Protein 8ZLF (pdb70)

Foldseek 3Di:
DLVVLVVLLVVLLVVLVVLLVLLVLCCVLPLVCLCVVCDPLRHPVLSCLLCPLSVVVSVLSVQLNVVLVVCVVVVHCSQCVLVSLVSRLVSCVSLVVLLVSNVVNVVSVVVSVVDPVSVVVQVVSLVVRDDPCSDGNVVSSCSSLVSLVVLLVSLVVNLVVDDPVRPCNVSSVVNNVRSVVSNVSRDDDDPDD/DLVVLVVLLVVLLVVLCVLLVLLVLCCVLPLVDLCVDPPPLRPNVLSCLLCPLSVVVSVLSVQLSVVLVVCVVVVRCSQCSLVSLVSRLVSCVSLVVLLVSLLVNLVSVVVSVVDPSSVVVQVVSLVPGDDPPSDGNVVSSCSSLVVLVVLLVSLVVNLVVDDPVRPSNVSSVVNNVRSVVVVCSVVSVVSSVCVVCVPPPHD

Secondary structure (DSSP, 8-state):
-HHHHHHHHHHHHHHHHHHHHHHHHHIIIIIHHHHHH--TTS-HHHHHHHHTTHHHHHHHHHHHHHHHHHHHHTT-HHHHHHHHHHHHGGGTHHHHHHHHTHHHHHHHHHHHTT-HHHHHHHHHHHHTS-SS----HHHHHTHHHHHHHHHHHHHHHHHHT--TT-TTHHHHHHHHHHHHHHHTT--------/-HHHHHHHHHHHHHHHHHHHHHHHHHIIIIIHHHHHS-GGGS-HHHHHHHHTTHHHHHHHHHHHHHHHHHHHHTT-HHHHHHHHHHHHGGGTHHHHHHHHHHHHHHHHHHHHTT-HHHHHHHHHHHHTSSSS----HHHHHTHHHHHHHHHHHHHHHHHHT--TT-TTHHHHHHHHHHHHTTTTHHHHHHHHHHHHHTTTT--

Radius of gyration: 22.78 Å; Cα contacts (8 Å, |Δi|>4): 356; chains: 2; bounding box: 59×32×50 Å

InterPro domains:
  IPR000219 Dbl homology domain [PF00621] (128-307)
  IPR000219 Dbl homology domain [PS50010] (124-309)
  IPR000219 Dbl homology domain [SM00325] (128-308)
  IPR000219 Dbl homology domain [cd00160] (125-307)
  IPR000306 FYVE zinc finger [PF01363] (453-508)
  IPR000306 FYVE zinc finger [SM00064] (448-511)
  IPR001331 Guanine-nucleotide dissociation stimulator, CDC24, conserved site [PS00741] (257-282)
  IPR001849 Pleckstrin homology domain [PF00169] (341-428)
  IPR001849 Pleckstrin homology domain [PS50003] (339-429)
  IPR001849 Pleckstrin homology domain [SM00233] (340-431)
  IPR011011 Zinc finger, FYVE/PHD-type [SSF57903] (416-506)
  IPR011993 PH-like domain superfamily [G3DSA:2.30.29.30] (331-427)
  IPR013083 Zinc finger, RING/FYVE/PHD-type [G3DSA:3.30.40.10] (443-523)
  IPR017455 Zinc finger, FYVE-related [PS50178] (454-510)
  IPR035899 Dbl homology (DH) domain superfamily [G3DSA:1.20.900.10] (98-330)
  IPR035899 Dbl homology (DH) domain superfamily [SSF48065] (113-329)
  IPR051092 FYVE, RhoGEF and PH domain-containing [PTHR12673] (23-565)

Nearest PDB structures (foldseek):
  1ki1-assembly2_D  TM=8.931E-01  e=6.887E-08  Homo sapiens
  3qbv-assembly2_D  TM=8.956E-01  e=1.509E-07  Homo sapiens
  3qbv-assembly1_B  TM=8.956E-01  e=1.655E-07  Homo sapiens
  3jv3-assembly2_B  TM=9.156E-01  e=3.157E-07  Mus musculus
  4mt6-assembly1_A  TM=9.012E-01  e=2.183E-07  Rattus norvegicus

Sequence (396 aa):
KEDYRERIVNEMFDTEKSYVNSMEICIKGYYEPLIQSGHSVAPADKVNAVFLHFQSVLSINKELLKNMTELKEKGELSTRLGEAFSQFIPMMNVYKLFLGNSDTSLQFLVELEKSSKFNDILDLLRSHLPGDNQLDLRSYLIMPVQRLPRYKLLLTDLIKHTDDDFVDKPKLIDALDKISKLATLVNEVIKERKEDYRERIVNEMFDTEKSYVNSMEICIKGYYEPLIQSGHSVAPADKVNAVFLHFQSVLSINKELLKNMTELKEKGELSTRLGEAFSQFIPMMNVYKLFLGNSDTSLQFLVELEKSSKFNDILDLLRSHLPGDNQLDLRSYLIMPVQRLPRYKLLLTDLIKHTDDDFVDKPKLIDALDKISKLATLVNEVIKERSRNQKLLELV

B-factor: mean 44.46, std 14.39, range [16.58, 115.91]

Organism: NCBI:txid885318

Solvent-accessible surface area: 20204 Å² total; per-residue (Å²): 87,74,114,49,7,76,89,11,2,43,68,0,20,50,33,0,35,63,8,4,85,16,0,70,38,0,15,62,16,1,30,91,36,5,68,91,56,55,63,117,37,1,58,55,113,58,1,54,21,3,6,86,49,1,91,44,0,17,64,20,0,103,53,3,32,130,44,0,65,109,19,94,99,80,72,28,8,24,72,104,1,0,54,1,0,59,96,3,8,87,106,20,98,30,0,54,84,12,22,64,20,48,104,57,14,39,102,51,7,66,96,16,36,162,30,86,137,1,60,92,24,19,62,50,26,60,68,145,4,82,53,111,66,54,46,28,4,82,18,6,19,72,42,0,20,104,12,1,50,82,1,52,118,14,0,69,45,0,30,73,40,5,92,118,140,57,91,4,38,83,81,0,84,61,0,32,84,90,0,40,84,12,21,110,82,49,133,95,112,141,120,127,250,176,83,68,61,9,77,92,16,1,32,39,8,20,53,34,1,36,63,4,4,87,19,0,64,34,0,16,62,13,2,51,92,32,8,71,88,62,33,74,85,39,2,64,54,121,30,4,52,23,3,10,84,52,1,97,45,0,5,59,19,0,91,45,3,32,132,34,1,65,114,21,96,99,61,69,72,10,22,75,93,2,0,52,3,3,55,115,4,4,88,109,12,92,26,0,83,86,12,14,64,18,26,93,54,12,19,86,63,5,38,89,19,40,157,32,76,128,2,57,93,36,18,64,116,28,64,67,134,7,81,66,105,74,50,60,27,4,43,18,5,19,54,38,0,4,109,13,4,64,98,3,74,106,23,5,61,48,3,30,79,24,6,59,117,143,64,91,3,37,83,76,0,83,59,0,35,92,83,4,47,85,18,73,74,7,111,64,20,84,58,41,24,62,68,34,59,77,136,51,124,94,163,91

Structure (mmCIF, N/CA/C/O backbone):
data_8ZLF
#
_entry.id   8ZLF
#
_cell.length_a   56.590
_cell.length_b   69.337
_cell.length_c   57.615
_cell.angle_alpha   90.000
_cell.angle_beta   118.275
_cell.angle_gamma   90.000
#
_symmetry.space_group_name_H-M   'P 1 21 1'
#
loop_
_entity.id
_entity.type
_entity.pdbx_description
1 polymer 'Rho/RAC guanine nucleotide exchange factor, putative'
2 non-polymer 'CITRIC ACID'
3 water water
#
loop_
_atom_site.group_PDB
_atom_site.id
_atom_site.type_symbol
_atom_site.label_atom_id
_atom_site.label_alt_id
_atom_site.label_comp_id
_atom_site.label_asym_id
_atom_site.label_entity_id
_atom_site.label_seq_id
_atom_site.pdbx_PDB_ins_code
_atom_site.Cartn_x
_atom_site.Cartn_y
_atom_site.Cartn_z
_atom_site.occupancy
_atom_site.B_iso_or_equiv
_atom_site.auth_seq_id
_atom_site.auth_comp_id
_atom_site.auth_asym_id
_atom_site.auth_atom_id
_atom_site.pdbx_PDB_model_num
ATOM 1 N N . LYS A 1 1 ? 33.229 6.889 25.776 1.000 41.897 1 LYS A N 1
ATOM 2 C CA . LYS A 1 1 ? 32.583 7.551 24.603 1.000 41.121 1 LYS A CA 1
ATOM 3 C C . LYS A 1 1 ? 32.362 6.539 23.475 1.000 40.565 1 LYS A C 1
ATOM 4 O O . LYS A 1 1 ? 31.323 6.558 22.827 1.000 35.309 1 LYS A O 1
ATOM 7 N N . GLU A 1 2 ? 33.316 5.628 23.251 1.000 38.596 2 GLU A N 1
ATOM 8 C CA . GLU A 1 2 ? 33.131 4.558 22.279 1.000 40.339 2 GLU A CA 1
ATOM 9 C C . GLU A 1 2 ? 32.007 3.640 22.730 1.000 40.976 2 GLU A C 1
ATOM 10 O O . GLU A 1 2 ? 31.260 3.115 21.904 1.000 48.508 2 GLU A O 1
ATOM 12 N N . ASP A 1 3 ? 31.895 3.446 24.049 1.000 41.993 3 ASP A N 1
ATOM 13 C CA . ASP A 1 3 ? 30.960 2.476 24.593 1.000 41.230 3 ASP A CA 1
ATOM 14 C C . ASP A 1 3 ? 29.575 3.109 24.701 1.000 35.933 3 ASP A C 1
ATOM 15 O O . ASP A 1 3 ? 28.580 2.411 24.654 1.000 37.180 3 ASP A O 1
ATOM 20 N N . TYR A 1 4 ? 29.498 4.433 24.806 1.000 34.324 4 TYR A N 1
ATOM 21 C CA . TYR A 1 4 ? 28.228 5.122 24.684 1.000 29.882 4 TYR A CA 1
ATOM 22 C C . TYR A 1 4 ? 27.668 4.911 23.287 1.000 33.165 4 TYR A C 1
ATOM 23 O O . TYR A 1 4 ? 26.472 4.667 23.103 1.000 41.500 4 TYR A O 1
ATOM 32 N N . ARG A 1 5 ? 28.556 5.057 22.302 1.000 35.988 5 ARG A N 1
ATOM 33 C CA . ARG A 1 5 ? 28.223 4.914 20.892 1.000 37.434 5 ARG A CA 1
ATOM 34 C C . ARG A 1 5 ? 27.667 3.510 20.655 1.000 37.285 5 ARG A C 1
ATOM 35 O O . ARG A 1 5 ? 26.596 3.347 20.065 1.000 36.013 5 ARG A O 1
ATOM 43 N N . GLU A 1 6 ? 28.397 2.509 21.149 1.000 37.197 6 GLU A N 1
ATOM 44 C CA . GLU A 1 6 ? 27.995 1.127 20.986 1.000 43.009 6 GLU A CA 1
ATOM 45 C C . GLU A 1 6 ? 26.532 0.952 21.402 1.000 41.800 6 GLU A C 1
ATOM 46 O O . GLU A 1 6 ? 25.757 0.310 20.689 1.000 47.134 6 GLU A O 1
ATOM 52 N N . ARG A 1 7 ? 26.143 1.556 22.532 1.000 38.915 7 ARG A N 1
ATOM 53 C CA . ARG A 1 7 ? 24.782 1.452 23.041 1.000 39.539 7 ARG A CA 1
ATOM 54 C C . ARG A 1 7 ? 23.758 1.874 21.983 1.000 38.320 7 ARG A C 1
ATOM 55 O O . ARG A 1 7 ? 22.838 1.135 21.655 1.000 32.832 7 ARG A O 1
ATOM 63 N N . ILE A 1 8 ? 23.919 3.089 21.456 1.000 39.176 8 ILE A N 1
ATOM 64 C CA . ILE A 1 8 ? 23.019 3.626 20.449 1.000 36.607 8 ILE A CA 1
ATOM 65 C C . ILE A 1 8 ? 22.922 2.679 19.266 1.000 32.884 8 ILE A C 1
ATOM 66 O O . ILE A 1 8 ? 21.834 2.360 18.833 1.000 38.407 8 ILE A O 1
ATOM 71 N N . VAL A 1 9 ? 24.063 2.256 18.729 1.000 39.600 9 VAL A N 1
ATOM 72 C CA . VAL A 1 9 ? 24.076 1.284 17.644 1.000 37.541 9 VAL A CA 1
ATOM 73 C C . VAL A 1 9 ? 23.177 0.113 18.039 1.000 37.094 9 VAL A C 1
ATOM 74 O O . VAL A 1 9 ? 22.260 -0.219 17.314 1.000 42.566 9 VAL A O 1
ATOM 78 N N . ASN A 1 10 ? 23.364 -0.437 19.236 1.000 39.375 10 ASN A N 1
ATOM 79 C CA . ASN A 1 10 ? 22.634 -1.615 19.668 1.000 42.061 10 ASN A CA 1
ATOM 80 C C . ASN A 1 10 ? 21.149 -1.330 19.860 1.000 39.809 10 ASN A C 1
ATOM 81 O O . ASN A 1 10 ? 20.321 -2.199 19.595 1.000 32.000 10 ASN A O 1
ATOM 86 N N . GLU A 1 11 ? 20.812 -0.113 20.293 1.000 41.312 11 GLU A N 1
ATOM 87 C CA . GLU A 1 11 ? 19.423 0.262 20.490 1.000 43.709 11 GLU A CA 1
ATOM 88 C C . GLU A 1 11 ? 18.732 0.280 19.136 1.000 45.616 11 GLU A C 1
ATOM 89 O O . GLU A 1 11 ? 17.608 -0.219 19.004 1.000 41.150 11 GLU A O 1
ATOM 95 N N . MET A 1 12 ? 19.408 0.859 18.135 1.000 48.990 12 MET A N 1
ATOM 96 C CA . MET A 1 12 ? 18.813 0.970 16.812 1.000 54.642 12 MET A CA 1
ATOM 97 C C . MET A 1 12 ? 18.526 -0.431 16.290 1.000 45.923 12 MET A C 1
ATOM 98 O O . MET A 1 12 ? 17.412 -0.716 15.849 1.000 40.817 12 MET A O 1
ATOM 103 N N . PHE A 1 13 ? 19.533 -1.304 16.402 1.000 42.395 13 PHE A N 1
ATOM 104 C CA . PHE A 1 13 ? 19.402 -2.675 15.953 1.000 39.404 13 PHE A CA 1
ATOM 105 C C . PHE A 1 13 ? 18.251 -3.372 16.682 1.000 37.316 13 PHE A C 1
ATOM 106 O O . PHE A 1 13 ? 17.439 -4.032 16.042 1.000 34.123 13 PHE A O 1
ATOM 114 N N . ASP A 1 14 ? 18.187 -3.210 18.010 1.000 36.623 14 ASP A N 1
ATOM 115 C CA . ASP A 1 14 ? 17.238 -3.947 18.831 1.000 42.422 14 ASP A CA 1
ATOM 116 C C . ASP A 1 14 ? 15.821 -3.410 18.619 1.000 41.797 14 ASP A C 1
ATOM 117 O O . ASP A 1 14 ? 14.860 -4.179 18.620 1.000 35.701 14 ASP A O 1
ATOM 122 N N . THR A 1 15 ? 15.686 -2.092 18.414 1.000 41.480 15 THR A N 1
ATOM 123 C CA . THR A 1 15 ? 14.382 -1.515 18.138 1.000 37.298 15 THR A CA 1
ATOM 124 C C . THR A 1 15 ? 13.953 -1.771 16.697 1.000 36.997 15 THR A C 1
ATOM 125 O O . THR A 1 15 ? 12.759 -1.709 16.422 1.000 40.340 15 THR A O 1
ATOM 129 N N . GLU A 1 16 ? 14.894 -2.045 15.781 1.000 35.860 16 GLU A N 1
ATOM 130 C CA . GLU A 1 16 ? 14.530 -2.376 14.408 1.000 38.038 16 GLU A CA 1
ATOM 131 C C . GLU A 1 16 ? 13.949 -3.789 14.336 1.000 37.048 16 GLU A C 1
ATOM 132 O O . GLU A 1 16 ? 12.865 -3.983 13.783 1.000 37.969 16 GLU A O 1
ATOM 138 N N . LYS A 1 17 ? 14.691 -4.762 14.888 1.000 32.571 17 LYS A N 1
ATOM 139 C CA . LYS A 1 17 ? 14.228 -6.133 14.976 1.000 32.938 17 LYS A CA 1
ATOM 140 C C . LYS A 1 17 ? 12.852 -6.146 15.621 1.000 28.359 17 LYS A C 1
ATOM 141 O O . LYS A 1 17 ? 11.965 -6.834 15.164 1.000 35.560 17 LYS A O 1
ATOM 143 N N . SER A 1 18 ? 12.683 -5.399 16.694 1.000 28.368 18 SER A N 1
ATOM 144 C CA . SER A 1 18 ? 11.424 -5.354 17.404 1.000 31.141 18 SER A CA 1
ATOM 145 C C . SER A 1 18 ? 10.342 -4.854 16.449 1.000 35.844 18 SER A C 1
ATOM 146 O O . SER A 1 18 ? 9.267 -5.430 16.341 1.000 39.039 18 SER A O 1
ATOM 149 N N . TYR A 1 19 ? 10.690 -3.794 15.707 1.000 34.946 19 TYR A N 1
ATOM 150 C CA . TYR A 1 19 ? 9.776 -3.083 14.837 1.000 31.188 19 TYR A CA 1
ATOM 151 C C . TYR A 1 19 ? 9.339 -3.975 13.686 1.000 31.853 19 TYR A C 1
ATOM 152 O O . TYR A 1 19 ? 8.145 -4.135 13.451 1.000 30.459 19 TYR A O 1
ATOM 161 N N . VAL A 1 20 ? 10.301 -4.543 12.967 1.000 30.186 20 VAL A N 1
ATOM 162 C CA . VAL A 1 20 ? 9.950 -5.425 11.867 1.000 33.321 20 VAL A CA 1
ATOM 163 C C . VAL A 1 20 ? 9.156 -6.620 12.397 1.000 32.013 20 VAL A C 1
ATOM 164 O O . VAL A 1 20 ? 8.179 -7.008 11.772 1.000 33.646 20 VAL A O 1
ATOM 168 N N . ASN A 1 21 ? 9.556 -7.190 13.538 1.000 28.804 21 ASN A N 1
ATOM 169 C CA . ASN A 1 21 ? 8.856 -8.346 14.085 1.000 32.632 21 ASN A CA 1
ATOM 170 C C . ASN A 1 21 ? 7.396 -7.986 14.380 1.000 32.602 21 ASN A C 1
ATOM 171 O O . ASN A 1 21 ? 6.500 -8.753 14.023 1.000 29.025 21 ASN A O 1
ATOM 176 N N . SER A 1 22 ? 7.148 -6.814 15.004 1.000 32.359 22 SER A N 1
ATOM 177 C CA . SER A 1 22 ? 5.790 -6.403 15.322 1.000 27.656 22 SER A CA 1
ATOM 178 C C . SER A 1 22 ? 4.996 -6.295 14.037 1.000 29.147 22 SER A C 1
ATOM 179 O O . SER A 1 22 ? 3.838 -6.697 14.003 1.000 35.291 22 SER A O 1
ATOM 182 N N . MET A 1 23 ? 5.639 -5.761 12.993 1.000 27.059 23 MET A N 1
ATOM 183 C CA . MET A 1 23 ? 4.955 -5.481 11.745 1.000 27.922 23 MET A CA 1
ATOM 184 C C . MET A 1 23 ? 4.495 -6.780 11.090 1.000 31.067 23 MET A C 1
ATOM 185 O O . MET A 1 23 ? 3.376 -6.847 10.544 1.000 30.394 23 MET A O 1
ATOM 190 N N . GLU A 1 24 ? 5.335 -7.814 11.171 1.000 28.640 24 GLU A N 1
ATOM 191 C CA . GLU A 1 24 ? 4.969 -9.078 10.563 1.000 32.796 24 GLU A CA 1
ATOM 192 C C . GLU A 1 24 ? 3.778 -9.665 11.314 1.000 32.137 24 GLU A C 1
ATOM 193 O O . GLU A 1 24 ? 2.980 -10.369 10.702 1.000 31.390 24 GLU A O 1
ATOM 199 N N . ILE A 1 25 ? 3.657 -9.345 12.611 1.000 28.551 25 ILE A N 1
ATOM 200 C CA . ILE A 1 25 ? 2.641 -9.939 13.459 1.000 31.801 25 ILE A CA 1
ATOM 201 C C . ILE A 1 25 ? 1.296 -9.248 13.220 1.000 33.260 25 ILE A C 1
ATOM 202 O O . ILE A 1 25 ? 0.243 -9.820 13.443 1.000 40.110 25 ILE A O 1
ATOM 207 N N . CYS A 1 26 ? 1.328 -8.010 12.756 1.000 32.777 26 CYS A N 1
ATOM 208 C CA . CYS A 1 26 ? 0.125 -7.287 12.399 1.000 30.144 26 CYS A CA 1
ATOM 209 C C . CYS A 1 26 ? -0.394 -7.765 11.044 1.000 28.301 26 CYS A C 1
ATOM 210 O O . CYS A 1 26 ? -1.600 -7.786 10.787 1.000 29.900 26 CYS A O 1
ATOM 213 N N . ILE A 1 27 ? 0.517 -8.085 10.129 1.000 28.116 27 ILE A N 1
ATOM 214 C CA . ILE A 1 27 ? 0.087 -8.565 8.822 1.000 31.782 27 ILE A CA 1
ATOM 215 C C . ILE A 1 27 ? -0.462 -9.980 8.969 1.000 31.744 27 ILE A C 1
ATOM 216 O O . ILE A 1 27 ? -1.570 -10.271 8.518 1.000 33.116 27 ILE A O 1
ATOM 221 N N . LYS A 1 28 ? 0.333 -10.841 9.611 1.000 32.526 28 LYS A N 1
ATOM 222 C CA . LYS A 1 28 ? -0.014 -12.246 9.763 1.000 35.888 28 LYS A CA 1
ATOM 223 C C . LYS A 1 28 ? -1.278 -12.362 10.616 1.000 33.014 28 LYS A C 1
ATOM 224 O O . LYS A 1 28 ? -2.149 -13.151 10.300 1.000 32.577 28 LYS A O 1
ATOM 226 N N . GLY A 1 29 ? -1.393 -11.528 11.653 1.000 33.896 29 GLY A N 1
ATOM 227 C CA . GLY A 1 29 ? -2.389 -11.719 12.695 1.000 34.249 29 GLY A CA 1
ATOM 228 C C . GLY A 1 29 ? -3.677 -10.912 12.494 1.000 34.955 29 GLY A C 1
ATOM 229 O O . GLY A 1 29 ? -4.727 -11.349 12.964 1.000 39.182 29 GLY A O 1
ATOM 230 N N . TYR A 1 30 ? -3.620 -9.756 11.816 1.000 33.721 30 TYR A N 1
ATOM 231 C CA . TYR A 1 30 ? -4.801 -8.930 11.597 1.000 31.820 30 TYR A CA 1
ATOM 232 C C . TYR A 1 30 ? -5.202 -8.877 10.129 1.000 34.389 30 TYR A C 1
ATOM 233 O O . TYR A 1 30 ? -6.299 -9.270 9.744 1.000 41.055 30 TYR A O 1
ATOM 242 N N . TYR A 1 31 ? -4.303 -8.339 9.317 1.000 35.547 31 TYR A N 1
ATOM 243 C CA . TYR A 1 31 ? -4.595 -8.090 7.923 1.000 33.498 31 TYR A CA 1
ATOM 244 C C . TYR A 1 31 ? -4.976 -9.373 7.188 1.000 33.086 31 TYR A C 1
ATOM 245 O O . TYR A 1 31 ? -5.996 -9.414 6.522 1.000 38.873 31 TYR A O 1
ATOM 254 N N . GLU A 1 32 ? -4.141 -10.406 7.261 1.000 31.677 32 GLU A N 1
ATOM 255 C CA . GLU A 1 32 ? -4.419 -11.621 6.518 1.000 34.264 32 GLU A CA 1
ATOM 256 C C . GLU A 1 32 ? -5.739 -12.273 6.934 1.000 33.867 32 GLU A C 1
ATOM 257 O O . GLU A 1 32 ? -6.543 -12.638 6.083 1.000 33.796 32 GLU A O 1
ATOM 263 N N . PRO A 1 33 ? -6.064 -12.428 8.226 1.000 33.467 33 PRO A N 1
ATOM 264 C CA . PRO A 1 33 ? -7.378 -12.954 8.617 1.000 34.705 33 PRO A CA 1
ATOM 265 C C . PRO A 1 33 ? -8.579 -12.164 8.098 1.000 38.629 33 PRO A C 1
ATOM 266 O O . PRO A 1 33 ? -9.565 -12.728 7.623 1.000 37.006 33 PRO A O 1
ATOM 270 N N . LEU A 1 34 ? -8.478 -10.841 8.169 1.000 39.159 34 LEU A N 1
ATOM 271 C CA . LEU A 1 34 ? -9.528 -10.000 7.641 1.000 39.713 34 LEU A CA 1
ATOM 272 C C . LEU A 1 34 ? -9.729 -10.252 6.142 1.000 42.870 34 LEU A C 1
ATOM 273 O O . LEU A 1 34 ? -10.857 -10.371 5.685 1.000 42.301 34 LEU A O 1
ATOM 278 N N . ILE A 1 35 ? -8.643 -10.348 5.368 1.000 51.209 35 ILE A N 1
ATOM 279 C CA . ILE A 1 35 ? -8.760 -10.492 3.918 1.000 53.274 35 ILE A CA 1
ATOM 280 C C . ILE A 1 35 ? -9.248 -11.887 3.527 1.000 49.947 35 ILE A C 1
ATOM 281 O O . ILE A 1 35 ? -9.909 -12.018 2.507 1.000 47.067 35 ILE A O 1
ATOM 286 N N . GLN A 1 36 ? -8.916 -12.917 4.320 1.000 58.068 36 GLN A N 1
ATOM 287 C CA . GLN A 1 36 ? -9.327 -14.280 4.018 1.000 51.589 36 GLN A CA 1
ATOM 288 C C . GLN A 1 36 ? -10.763 -14.489 4.487 1.000 53.969 36 GLN A C 1
ATOM 289 O O . GLN A 1 36 ? -11.546 -15.088 3.753 1.000 53.418 36 GLN A O 1
ATOM 291 N N . SER A 1 37 ? -11.115 -13.986 5.689 1.000 56.404 37 SER A N 1
ATOM 292 C CA . SER A 1 37 ? -12.391 -14.319 6.317 1.000 53.173 37 SER A CA 1
ATOM 293 C C . SER A 1 37 ? -13.529 -13.691 5.518 1.000 62.305 37 SER A C 1
ATOM 294 O O . SER A 1 37 ? -14.626 -14.252 5.424 1.000 60.014 37 SER A O 1
ATOM 296 N N . GLY A 1 38 ? -13.243 -12.514 4.940 1.000 64.835 38 GLY A N 1
ATOM 297 C CA . GLY A 1 38 ? -14.213 -11.791 4.132 1.000 62.983 38 GLY A CA 1
ATOM 298 C C . GLY A 1 38 ? -15.539 -11.555 4.857 1.000 56.745 38 GLY A C 1
ATOM 299 O O . GLY A 1 38 ? -16.593 -11.866 4.308 1.000 49.563 38 GLY A O 1
ATOM 300 N N . HIS A 1 39 ? -15.457 -11.010 6.080 1.000 53.888 39 HIS A N 1
ATOM 301 C CA . HIS A 1 39 ? -16.631 -10.642 6.855 1.000 50.840 39 HIS A CA 1
ATOM 302 C C . HIS A 1 39 ? -17.371 -9.498 6.165 1.000 47.506 39 HIS A C 1
ATOM 303 O O . HIS A 1 39 ? -16.751 -8.593 5.602 1.000 46.806 39 HIS A O 1
ATOM 310 N N . SER A 1 40 ? -18.706 -9.563 6.259 1.000 41.407 40 SER A N 1
ATOM 311 C CA . SER A 1 40 ? -19.632 -8.543 5.802 1.000 42.600 40 SER A CA 1
ATOM 312 C C . SER A 1 40 ? -19.335 -7.194 6.463 1.000 44.709 40 SER A C 1
ATOM 313 O O . SER A 1 40 ? -19.490 -6.139 5.852 1.000 41.099 40 SER A O 1
ATOM 316 N N . VAL A 1 41 ? -18.926 -7.232 7.731 1.000 46.150 41 VAL A N 1
ATOM 317 C CA . VAL A 1 41 ? -18.702 -6.016 8.499 1.000 48.108 41 VAL A CA 1
ATOM 318 C C . VAL A 1 41 ? -17.253 -5.525 8.363 1.000 47.253 41 VAL A C 1
ATOM 319 O O . VAL A 1 41 ? -16.964 -4.419 8.813 1.000 47.189 41 VAL A O 1
ATOM 323 N N . ALA A 1 42 ? -16.389 -6.301 7.678 1.000 45.878 42 ALA A N 1
ATOM 324 C CA . ALA A 1 42 ? -15.030 -5.901 7.339 1.000 43.294 42 ALA A CA 1
ATOM 325 C C . ALA A 1 42 ? -14.732 -6.166 5.856 1.000 46.673 42 ALA A C 1
ATOM 326 O O . ALA A 1 42 ? -13.913 -7.027 5.496 1.000 40.270 42 ALA A O 1
ATOM 328 N N . PRO A 1 43 ? -15.361 -5.415 4.923 1.000 44.367 43 PRO A N 1
ATOM 329 C CA . PRO A 1 43 ? -15.106 -5.621 3.502 1.000 40.625 43 PRO A CA 1
ATOM 330 C C . PRO A 1 43 ? -13.677 -5.220 3.128 1.000 40.529 43 PRO A C 1
ATOM 331 O O . PRO A 1 43 ? -13.103 -4.289 3.705 1.000 35.881 43 PRO A O 1
ATOM 335 N N . ALA A 1 44 ? -13.162 -5.962 2.135 1.000 37.665 44 ALA A N 1
ATOM 336 C CA . ALA A 1 44 ? -11.814 -5.874 1.607 1.000 33.606 44 ALA A CA 1
ATOM 337 C C . ALA A 1 44 ? -11.412 -4.440 1.338 1.000 31.562 44 ALA A C 1
ATOM 338 O O . ALA A 1 44 ? -10.286 -4.070 1.606 1.000 31.294 44 ALA A O 1
ATOM 340 N N . ASP A 1 45 ? -12.313 -3.651 0.777 1.000 35.868 45 ASP A N 1
ATOM 341 C CA . ASP A 1 45 ? -11.942 -2.303 0.376 1.000 43.572 45 ASP A CA 1
ATOM 342 C C . ASP A 1 45 ? -11.646 -1.480 1.620 1.000 40.790 45 ASP A C 1
ATOM 343 O O . ASP A 1 45 ? -10.628 -0.783 1.670 1.000 38.549 45 ASP A O 1
ATOM 348 N N . LYS A 1 46 ? -12.531 -1.612 2.619 1.000 40.438 46 LYS A N 1
ATOM 349 C CA . LYS A 1 46 ? -12.326 -0.980 3.902 1.000 43.132 46 LYS A CA 1
ATOM 350 C C . LYS A 1 46 ? -11.007 -1.463 4.507 1.000 35.331 46 LYS A C 1
ATOM 351 O O . LYS A 1 46 ? -10.149 -0.651 4.825 1.000 36.821 46 LYS A O 1
ATOM 357 N N . VAL A 1 47 ? -10.827 -2.774 4.637 1.000 31.352 47 VAL A N 1
ATOM 358 C CA . VAL A 1 47 ? -9.591 -3.306 5.189 1.000 28.935 47 VAL A CA 1
ATOM 359 C C . VAL A 1 47 ? -8.379 -2.787 4.418 1.000 28.598 47 VAL A C 1
ATOM 360 O O . VAL A 1 47 ? -7.381 -2.407 5.009 1.000 25.710 47 VAL A O 1
ATOM 364 N N . ASN A 1 48 ? -8.432 -2.819 3.088 1.000 30.373 48 ASN A N 1
ATOM 365 C CA . ASN A 1 48 ? -7.252 -2.494 2.323 1.000 30.051 48 ASN A CA 1
ATOM 366 C C . ASN A 1 48 ? -6.949 -1.016 2.454 1.000 29.009 48 ASN A C 1
ATOM 367 O O . ASN A 1 48 ? -5.777 -0.666 2.460 1.000 31.424 48 ASN A O 1
ATOM 372 N N . ALA A 1 49 ? -7.974 -0.160 2.536 1.000 25.937 49 ALA A N 1
ATOM 373 C CA . ALA A 1 49 ? -7.674 1.262 2.661 1.000 26.585 49 ALA A CA 1
ATOM 374 C C . ALA A 1 49 ? -7.006 1.513 4.005 1.000 26.709 49 ALA A C 1
ATOM 375 O O . ALA A 1 49 ? -6.112 2.357 4.104 1.000 28.965 49 ALA A O 1
ATOM 377 N N . VAL A 1 50 ? -7.396 0.705 5.000 1.000 24.980 50 VAL A N 1
ATOM 378 C CA . VAL A 1 50 ? -6.806 0.789 6.324 1.000 25.062 50 VAL A CA 1
ATOM 379 C C . VAL A 1 50 ? -5.319 0.416 6.316 1.000 24.877 50 VAL A C 1
ATOM 380 O O . VAL A 1 50 ? -4.501 1.088 6.951 1.000 22.952 50 VAL A O 1
ATOM 384 N N . PHE A 1 51 ? -4.966 -0.669 5.619 1.000 27.099 51 PHE A N 1
ATOM 385 C CA . PHE A 1 51 ? -3.619 -1.200 5.685 1.000 27.408 51 PHE A CA 1
ATOM 386 C C . PHE A 1 51 ? -2.747 -0.698 4.537 1.000 28.843 51 PHE A C 1
ATOM 387 O O . PHE A 1 51 ? -1.575 -1.063 4.428 1.000 29.460 51 PHE A O 1
ATOM 395 N N . LEU A 1 52 ? -3.288 0.158 3.682 1.000 28.618 52 LEU A N 1
ATOM 396 C CA . LEU A 1 52 ? -2.589 0.486 2.457 1.000 29.790 52 LEU A CA 1
ATOM 397 C C . LEU A 1 52 ? -1.200 1.056 2.774 1.000 28.953 52 LEU A C 1
ATOM 398 O O . LEU A 1 52 ? -1.103 1.939 3.603 1.000 30.045 52 LEU A O 1
ATOM 403 N N . HIS A 1 53 ? -0.155 0.538 2.101 1.000 28.741 53 HIS A N 1
ATOM 404 C CA . HIS A 1 53 ? 1.236 0.979 2.180 1.000 28.599 53 HIS A CA 1
ATOM 405 C C . HIS A 1 53 ? 1.941 0.452 3.425 1.000 27.802 53 HIS A C 1
ATOM 406 O O . HIS A 1 53 ? 2.904 1.042 3.882 1.000 39.689 53 HIS A O 1
ATOM 413 N N . PHE A 1 54 ? 1.461 -0.636 4.014 1.000 28.247 54 PHE A N 1
ATOM 414 C CA . PHE A 1 54 ? 2.010 -1.114 5.263 1.000 25.856 54 PHE A CA 1
ATOM 415 C C . PHE A 1 54 ? 2.982 -2.239 4.953 1.000 26.729 54 PHE A C 1
ATOM 416 O O . PHE A 1 54 ? 4.129 -2.203 5.412 1.000 27.260 54 PHE A O 1
ATOM 424 N N . GLN A 1 55 ? 2.546 -3.222 4.151 1.000 28.719 55 GLN A N 1
ATOM 425 C CA . GLN A 1 55 ? 3.470 -4.229 3.622 1.000 30.292 55 GLN A CA 1
ATOM 426 C C . GLN A 1 55 ? 4.685 -3.552 2.971 1.000 23.465 55 GLN A C 1
ATOM 427 O O . GLN A 1 55 ? 5.796 -4.055 3.043 1.000 20.405 55 GLN A O 1
ATOM 433 N N . SER A 1 56 ? 4.476 -2.394 2.344 1.000 21.409 56 SER A N 1
ATOM 434 C CA . SER A 1 56 ? 5.553 -1.696 1.655 1.000 24.003 56 SER A CA 1
ATOM 435 C C . SER A 1 56 ? 6.607 -1.240 2.636 1.000 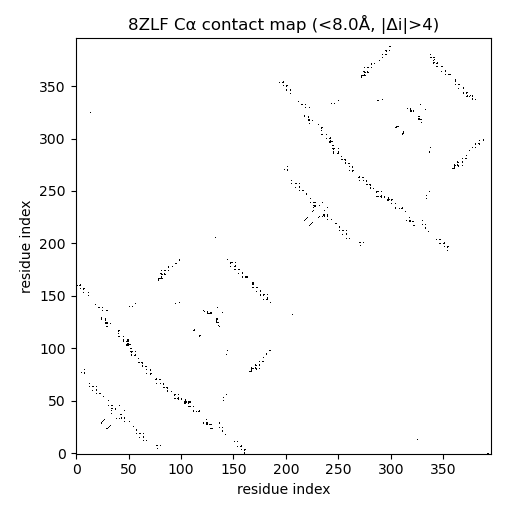22.161 56 SER A C 1
ATOM 436 O O . SER A 1 56 ? 7.792 -1.317 2.359 1.000 24.439 56 SER A O 1
ATOM 439 N N . VAL A 1 57 ? 6.160 -0.791 3.803 1.000 25.751 57 VAL A N 1
ATOM 440 C CA . VAL A 1 57 ? 7.066 -0.371 4.858 1.000 24.413 57 VAL A CA 1
ATOM 441 C C . VAL A 1 57 ? 7.733 -1.585 5.477 1.000 25.314 57 VAL A C 1
ATOM 442 O O . VAL A 1 57 ? 8.951 -1.612 5.582 1.000 25.065 57 VAL A O 1
ATOM 446 N N . LEU A 1 58 ? 6.954 -2.618 5.809 1.000 31.459 58 LEU A N 1
ATOM 447 C CA . LEU A 1 58 ? 7.553 -3.868 6.263 1.000 31.917 58 LEU A CA 1
ATOM 448 C C . LEU A 1 58 ? 8.662 -4.291 5.295 1.000 31.993 58 LEU A C 1
ATOM 449 O O . LEU A 1 58 ? 9.772 -4.586 5.718 1.000 38.182 58 LEU A O 1
ATOM 454 N N . SER A 1 59 ? 8.413 -4.259 3.987 1.000 30.640 59 SER A N 1
ATOM 455 C CA . SER A 1 59 ? 9.395 -4.802 3.053 1.000 32.018 59 SER A CA 1
ATOM 456 C C . SER A 1 59 ? 10.752 -4.118 3.195 1.000 31.590 59 SER A C 1
ATOM 457 O O . SER A 1 59 ? 11.771 -4.787 3.341 1.000 32.767 59 SER A O 1
ATOM 460 N N . ILE A 1 60 ? 10.783 -2.783 3.153 1.000 29.110 60 ILE A N 1
ATOM 461 C CA . ILE A 1 60 ? 12.060 -2.094 3.058 1.000 25.374 60 ILE A CA 1
ATOM 462 C C . ILE A 1 60 ? 12.771 -2.129 4.404 1.000 28.361 60 ILE A C 1
ATOM 463 O O . ILE A 1 60 ? 14.004 -2.115 4.443 1.000 27.146 60 ILE A O 1
ATOM 468 N N . ASN A 1 61 ? 11.990 -2.133 5.499 1.000 30.426 61 ASN A N 1
ATOM 469 C CA . ASN A 1 61 ? 12.515 -2.304 6.849 1.000 28.039 61 ASN A CA 1
ATOM 470 C C . ASN A 1 61 ? 13.052 -3.722 7.042 1.000 25.383 61 ASN A C 1
ATOM 471 O O . ASN A 1 61 ? 14.112 -3.904 7.624 1.000 23.513 61 ASN A O 1
ATOM 476 N N . LYS A 1 62 ? 12.369 -4.737 6.517 1.000 26.892 62 LYS A N 1
ATOM 477 C CA . LYS A 1 62 ? 12.905 -6.096 6.615 1.000 31.835 62 LYS A CA 1
ATOM 478 C C . LYS A 1 62 ? 14.267 -6.214 5.906 1.000 30.005 62 LYS A C 1
ATOM 479 O O . LYS A 1 62 ? 15.151 -6.899 6.406 1.000 30.991 62 LYS A O 1
ATOM 485 N N . GLU A 1 63 ? 14.443 -5.554 4.749 1.000 26.239 63 GLU A N 1
ATOM 486 C CA . GLU A 1 63 ? 15.724 -5.559 4.052 1.000 29.795 63 GLU A CA 1
ATOM 487 C C . GLU A 1 63 ? 16.789 -4.803 4.861 1.000 28.267 63 GLU A C 1
ATOM 488 O O . GLU A 1 63 ? 17.967 -5.187 4.880 1.000 27.761 63 GLU A O 1
ATOM 490 N N . LEU A 1 64 ? 16.385 -3.714 5.518 1.000 26.874 64 LEU A N 1
ATOM 491 C CA . LEU A 1 64 ? 17.315 -2.966 6.354 1.000 31.811 64 LEU A CA 1
ATOM 492 C C . LEU A 1 64 ? 17.817 -3.849 7.500 1.000 30.937 64 LEU A C 1
ATOM 493 O O . LEU A 1 64 ? 19.008 -3.850 7.812 1.000 28.395 64 LEU A O 1
ATOM 498 N N . LEU A 1 65 ? 16.890 -4.582 8.125 1.000 32.748 65 LEU A N 1
ATOM 499 C CA . LEU A 1 65 ? 17.222 -5.498 9.210 1.000 35.694 65 LEU A CA 1
ATOM 500 C C . LEU A 1 65 ? 18.142 -6.609 8.709 1.000 30.570 65 LEU A C 1
ATOM 501 O O . LEU A 1 65 ? 19.098 -6.976 9.372 1.000 28.238 65 LEU A O 1
ATOM 506 N N . LYS A 1 66 ? 17.840 -7.136 7.529 1.000 33.458 66 LYS A N 1
ATOM 507 C CA . LYS A 1 66 ? 18.656 -8.164 6.907 1.000 38.627 66 LYS A CA 1
ATOM 508 C C . LYS A 1 66 ? 20.118 -7.699 6.937 1.000 37.519 66 LYS A C 1
ATOM 509 O O . LYS A 1 66 ? 21.006 -8.343 7.497 1.000 35.033 66 LYS A O 1
ATOM 515 N N . ASN A 1 67 ? 20.363 -6.528 6.355 1.000 39.212 67 ASN A N 1
ATOM 516 C CA . ASN A 1 67 ? 21.718 -6.049 6.151 1.000 37.134 67 ASN A CA 1
ATOM 517 C C . ASN A 1 67 ? 22.349 -5.758 7.516 1.000 31.768 67 ASN A C 1
ATOM 518 O O . ASN A 1 67 ? 23.521 -6.013 7.757 1.000 28.699 67 ASN A O 1
ATOM 523 N N . MET A 1 68 ? 21.556 -5.230 8.435 1.000 35.955 68 MET A N 1
ATOM 524 C CA . MET A 1 68 ? 22.044 -4.952 9.776 1.000 36.914 68 MET A CA 1
ATOM 525 C C . MET A 1 68 ? 22.440 -6.268 10.436 1.000 33.502 68 MET A C 1
ATOM 526 O O . MET A 1 68 ? 23.459 -6.341 11.137 1.000 28.048 68 MET A O 1
ATOM 531 N N . THR A 1 69 ? 21.625 -7.301 10.191 1.000 29.951 69 THR A N 1
ATOM 532 C CA . THR A 1 69 ? 21.896 -8.588 10.794 1.000 34.473 69 THR A CA 1
ATOM 533 C C . THR A 1 69 ? 23.144 -9.194 10.170 1.000 36.330 69 THR A C 1
ATOM 534 O O . THR A 1 69 ? 23.974 -9.736 10.889 1.000 35.223 69 THR A O 1
ATOM 538 N N . GLU A 1 70 ? 23.291 -9.051 8.847 1.000 39.854 70 GLU A N 1
ATOM 539 C CA . GLU A 1 70 ? 24.464 -9.552 8.160 1.000 41.517 70 GLU A CA 1
ATOM 540 C C . GLU A 1 70 ? 25.700 -8.976 8.840 1.000 49.325 70 GLU A C 1
ATOM 541 O O . GLU A 1 70 ? 26.576 -9.738 9.247 1.000 66.861 70 GLU A O 1
ATOM 547 N N . LEU A 1 71 ? 25.733 -7.647 9.008 1.000 48.706 71 LEU A N 1
ATOM 548 C CA . LEU A 1 71 ? 26.880 -6.946 9.570 1.000 41.622 71 LEU A CA 1
ATOM 549 C C . LEU A 1 71 ? 27.155 -7.373 11.012 1.000 36.172 71 LEU A C 1
ATOM 550 O O . LEU A 1 71 ? 28.309 -7.563 11.406 1.000 32.133 71 LEU A O 1
ATOM 555 N N . LYS A 1 72 ? 26.104 -7.529 11.808 1.000 38.307 72 LYS A N 1
ATOM 556 C CA . LYS A 1 72 ? 26.303 -7.838 13.216 1.000 45.817 72 LYS A CA 1
ATOM 557 C C . LYS A 1 72 ? 27.015 -9.195 13.386 1.000 47.950 72 LYS A C 1
ATOM 558 O O . LYS A 1 72 ? 27.989 -9.300 14.132 1.000 46.002 72 LYS A O 1
ATOM 564 N N . GLU A 1 73 ? 26.545 -10.228 12.677 1.000 43.929 73 GLU A N 1
ATOM 565 C CA . GLU A 1 73 ? 27.092 -11.573 12.774 1.000 45.722 73 GLU A CA 1
ATOM 566 C C . GLU A 1 73 ? 28.551 -11.574 12.315 1.000 47.034 73 GLU A C 1
ATOM 567 O O . GLU A 1 73 ? 29.326 -12.434 12.732 1.000 54.080 73 GLU A O 1
ATOM 569 N N . LYS A 1 74 ? 28.919 -10.617 11.450 1.000 43.980 74 LYS A N 1
ATOM 570 C CA . LYS A 1 74 ? 30.299 -10.458 10.997 1.000 41.693 74 LYS A CA 1
ATOM 571 C C . LYS A 1 74 ? 31.066 -9.530 11.955 1.000 41.595 74 LYS A C 1
ATOM 572 O O . LYS A 1 74 ? 32.217 -9.202 11.714 1.000 41.484 74 LYS A O 1
ATOM 574 N N . GLY A 1 75 ? 30.411 -9.082 13.032 1.000 44.605 75 GLY A N 1
ATOM 575 C CA . GLY A 1 75 ? 31.017 -8.254 14.060 1.000 48.951 75 GLY A CA 1
ATOM 576 C C . GLY A 1 75 ? 31.441 -6.865 13.577 1.000 46.946 75 GLY A C 1
ATOM 577 O O . GLY A 1 75 ? 32.430 -6.347 14.080 1.000 44.870 75 GLY A O 1
ATOM 578 N N . GLU A 1 76 ? 30.686 -6.266 12.643 1.000 41.541 76 GLU A N 1
ATOM 579 C CA . GLU A 1 76 ? 31.104 -5.061 11.947 1.000 38.810 76 GLU A CA 1
ATOM 580 C C . GLU A 1 76 ? 29.927 -4.088 11.729 1.000 36.853 76 GLU A C 1
ATOM 581 O O . GLU A 1 76 ? 29.929 -3.294 10.790 1.000 36.119 76 GLU A O 1
ATOM 583 N N . LEU A 1 77 ? 28.921 -4.118 12.611 1.000 33.480 77 LEU A N 1
ATOM 584 C CA . LEU A 1 77 ? 27.749 -3.257 12.501 1.000 35.410 77 LEU A CA 1
ATOM 585 C C . LEU A 1 77 ? 28.055 -1.847 13.003 1.000 35.035 77 LEU A C 1
ATOM 586 O O . LEU A 1 77 ? 27.658 -0.872 12.382 1.000 38.810 77 LEU A O 1
ATOM 591 N N . SER A 1 78 ? 28.755 -1.752 14.132 1.000 36.065 78 SER A N 1
ATOM 592 C CA . SER A 1 78 ? 29.212 -0.490 14.689 1.000 41.309 78 SER A CA 1
ATOM 593 C C . SER A 1 78 ? 29.808 0.410 13.621 1.000 46.231 78 SER A C 1
ATOM 594 O O . SER A 1 78 ? 29.633 1.632 13.663 1.000 44.364 78 SER A O 1
ATOM 597 N N . THR A 1 79 ? 30.555 -0.221 12.701 1.000 50.709 79 THR A N 1
ATOM 598 C CA . THR A 1 79 ? 31.450 0.522 11.830 1.000 57.020 79 THR A CA 1
ATOM 599 C C . THR A 1 79 ? 30.877 0.683 10.420 1.000 51.507 79 THR A C 1
ATOM 600 O O . THR A 1 79 ? 31.435 1.460 9.658 1.000 53.466 79 THR A O 1
ATOM 604 N N . ARG A 1 80 ? 29.783 -0.015 10.070 1.000 50.657 80 ARG A N 1
ATOM 605 C CA . ARG A 1 80 ? 29.252 0.025 8.711 1.000 53.269 80 ARG A CA 1
ATOM 606 C C . ARG A 1 80 ? 27.732 0.181 8.700 1.000 46.752 80 ARG A C 1
ATOM 607 O O . ARG A 1 80 ? 27.096 -0.036 7.670 1.000 37.245 80 ARG A O 1
ATOM 615 N N . LEU A 1 81 ? 27.164 0.593 9.833 1.000 44.144 81 LEU A N 1
ATOM 616 C CA . LEU A 1 81 ? 25.725 0.757 9.960 1.000 49.805 81 LEU A CA 1
ATOM 617 C C . LEU A 1 81 ? 25.155 1.664 8.870 1.000 49.718 81 LEU A C 1
ATOM 618 O O . LEU A 1 81 ? 24.051 1.422 8.415 1.000 48.555 81 LEU A O 1
ATOM 623 N N . GLY A 1 82 ? 25.875 2.732 8.498 1.000 50.354 82 GLY A N 1
ATOM 624 C CA . GLY A 1 82 ? 25.426 3.674 7.472 1.000 45.260 82 GLY A CA 1
ATOM 625 C C . GLY A 1 82 ? 25.419 3.057 6.076 1.000 44.203 82 GLY A C 1
ATOM 626 O O . GLY A 1 82 ? 24.718 3.520 5.186 1.000 38.581 82 GLY A O 1
ATOM 627 N N . GLU A 1 83 ? 26.225 2.002 5.895 1.000 54.391 83 GLU A N 1
ATOM 628 C CA . GLU A 1 83 ? 26.103 1.117 4.741 1.000 47.833 83 GLU A CA 1
ATOM 629 C C . GLU A 1 83 ? 24.694 0.520 4.672 1.000 37.409 83 GLU A C 1
ATOM 630 O O . GLU A 1 83 ? 24.081 0.558 3.623 1.000 40.121 83 GLU A O 1
ATOM 636 N N . ALA A 1 84 ? 24.156 0.009 5.786 1.000 37.355 84 ALA A N 1
ATOM 637 C CA . ALA A 1 84 ? 22.814 -0.576 5.810 1.000 36.102 84 ALA A CA 1
ATOM 638 C C . ALA A 1 84 ? 21.746 0.451 5.451 1.000 31.014 84 ALA A C 1
ATOM 639 O O . ALA A 1 84 ? 20.795 0.158 4.733 1.000 34.446 84 ALA A O 1
ATOM 641 N N . PHE A 1 85 ? 21.947 1.678 5.926 1.000 30.545 85 PHE A N 1
ATOM 642 C CA . PHE A 1 85 ? 20.998 2.750 5.726 1.000 32.823 85 PHE A CA 1
ATOM 643 C C . PHE A 1 85 ? 20.981 3.191 4.273 1.000 33.681 85 PHE A C 1
ATOM 644 O O . PHE A 1 85 ? 19.97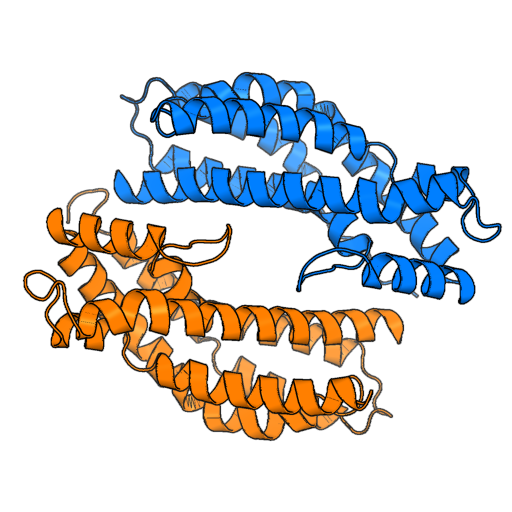6 3.715 3.795 1.000 35.463 85 PHE A O 1
ATOM 652 N N . SER A 1 86 ? 22.087 2.946 3.577 1.000 39.121 86 SER A N 1
ATOM 653 C CA . SER A 1 86 ? 22.322 3.420 2.231 1.000 41.013 86 SER A CA 1
ATOM 654 C C . SER A 1 86 ? 21.314 2.792 1.269 1.000 40.234 86 SER A C 1
ATOM 655 O O . SER A 1 86 ? 20.903 3.439 0.310 1.000 46.217 86 SER A O 1
ATOM 658 N N . GLN A 1 87 ? 20.921 1.536 1.521 1.000 36.445 87 GLN A N 1
ATOM 659 C CA . GLN A 1 87 ? 19.915 0.916 0.678 1.000 39.181 87 GLN A CA 1
ATOM 660 C C . GLN A 1 87 ? 18.540 1.393 1.109 1.000 38.214 87 GLN A C 1
ATOM 661 O O . GLN A 1 87 ? 17.636 1.472 0.299 1.000 45.757 87 GLN A O 1
ATOM 667 N N . PHE A 1 88 ? 18.380 1.666 2.405 1.000 34.967 88 PHE A N 1
ATOM 668 C CA . PHE A 1 88 ? 17.076 1.935 2.975 1.000 30.184 88 PHE A CA 1
ATOM 669 C C . PHE A 1 88 ? 16.617 3.342 2.619 1.000 30.848 88 PHE A C 1
ATOM 670 O O . PHE A 1 88 ? 15.501 3.494 2.135 1.000 26.199 88 PHE A O 1
ATOM 678 N N . ILE A 1 89 ? 17.473 4.354 2.873 1.000 29.913 89 ILE A N 1
ATOM 679 C CA . ILE A 1 89 ? 16.981 5.721 2.947 1.000 33.748 89 ILE A CA 1
ATOM 680 C C . ILE A 1 89 ? 16.332 6.093 1.614 1.000 33.640 89 ILE A C 1
ATOM 681 O O . ILE A 1 89 ? 15.331 6.791 1.576 1.000 36.914 89 ILE A O 1
ATOM 686 N N . PRO A 1 90 ? 16.817 5.636 0.451 1.000 34.621 90 PRO A N 1
ATOM 687 C CA . PRO A 1 90 ? 16.192 6.083 -0.788 1.000 38.849 90 PRO A CA 1
ATOM 688 C C . PRO A 1 90 ? 14.894 5.336 -1.122 1.000 37.962 90 PRO A C 1
ATOM 689 O O . PRO A 1 90 ? 14.206 5.699 -2.070 1.000 37.202 90 PRO A O 1
ATOM 693 N N . MET A 1 91 ? 14.555 4.297 -0.356 1.000 36.397 91 MET A N 1
ATOM 694 C CA . MET A 1 91 ? 13.276 3.598 -0.500 1.000 40.154 91 MET A CA 1
ATOM 695 C C . MET A 1 91 ? 12.163 4.237 0.333 1.000 34.640 91 MET A C 1
ATOM 696 O O . MET A 1 91 ? 11.053 3.733 0.304 1.000 30.772 91 MET A O 1
ATOM 701 N N . MET A 1 92 ? 12.475 5.346 1.013 1.000 37.430 92 MET A N 1
ATOM 702 C CA . MET A 1 92 ? 11.626 6.039 1.975 1.000 44.961 92 MET A CA 1
ATOM 703 C C . MET A 1 92 ? 10.254 6.452 1.442 1.000 47.293 92 MET A C 1
ATOM 704 O O . MET A 1 92 ? 9.308 6.538 2.235 1.000 44.444 92 MET A O 1
ATOM 709 N N . ASN A 1 93 ? 10.129 6.733 0.140 1.000 42.718 93 ASN A N 1
ATOM 710 C CA . ASN A 1 93 ? 8.888 7.293 -0.377 1.000 45.731 93 ASN A CA 1
ATOM 711 C C . ASN A 1 93 ? 7.684 6.454 0.067 1.000 42.573 93 ASN A C 1
ATOM 712 O O . ASN A 1 93 ? 6.562 6.956 0.123 1.000 38.399 93 ASN A O 1
ATOM 717 N N . VAL A 1 94 ? 7.915 5.168 0.369 1.000 38.305 94 VAL A N 1
ATOM 718 C CA . VAL A 1 94 ? 6.842 4.344 0.890 1.000 35.131 94 VAL A CA 1
ATOM 719 C C . VAL A 1 94 ? 6.391 4.851 2.246 1.000 29.085 94 VAL A C 1
ATOM 720 O O . VAL A 1 94 ? 5.217 4.744 2.575 1.000 29.120 94 VAL A O 1
ATOM 724 N N . TYR A 1 95 ? 7.314 5.397 3.028 1.000 29.715 95 TYR A N 1
ATOM 725 C CA . TYR A 1 95 ? 6.920 6.053 4.269 1.000 32.190 95 TYR A CA 1
ATOM 726 C C . TYR A 1 95 ? 6.045 7.275 3.968 1.000 32.872 95 TYR A C 1
ATOM 727 O O . TYR A 1 95 ? 5.096 7.533 4.697 1.000 36.936 95 TYR A O 1
ATOM 736 N N . LYS A 1 96 ? 6.346 8.020 2.901 1.000 34.122 96 LYS A N 1
ATOM 737 C CA . LYS A 1 96 ? 5.527 9.164 2.507 1.000 40.861 96 LYS A CA 1
ATOM 738 C C . LYS A 1 96 ? 4.098 8.713 2.224 1.000 36.987 96 LYS A C 1
ATOM 739 O O . LYS A 1 96 ? 3.153 9.353 2.678 1.000 41.190 96 LYS A O 1
ATOM 742 N N . LEU A 1 97 ? 3.974 7.622 1.463 1.000 31.917 97 LEU A N 1
ATOM 743 C CA . LEU A 1 97 ? 2.684 7.111 1.043 1.000 28.731 97 LEU A CA 1
ATOM 744 C C . LEU A 1 97 ? 1.928 6.600 2.256 1.000 29.219 97 LEU A C 1
ATOM 745 O O . LEU A 1 97 ? 0.728 6.825 2.377 1.000 29.517 97 LEU A O 1
ATOM 750 N N . PHE A 1 98 ? 2.635 5.930 3.163 1.000 30.144 98 PHE A N 1
ATOM 751 C CA . PHE A 1 98 ? 1.960 5.412 4.341 1.000 33.754 98 PHE A CA 1
ATOM 752 C C . PHE A 1 98 ? 1.464 6.574 5.213 1.000 32.943 98 PHE A C 1
ATOM 753 O O . PHE A 1 98 ? 0.276 6.688 5.518 1.000 32.655 98 PHE A O 1
ATOM 761 N N . LEU A 1 99 ? 2.387 7.457 5.598 1.000 35.223 99 LEU A N 1
ATOM 762 C CA . LEU A 1 99 ? 2.046 8.681 6.308 1.000 34.447 99 LEU A CA 1
ATOM 763 C C . LEU A 1 99 ? 0.878 9.368 5.620 1.000 31.727 99 LEU A C 1
ATOM 764 O O . LEU A 1 99 ? -0.096 9.740 6.266 1.000 33.183 99 LEU A O 1
ATOM 769 N N . GLY A 1 100 ? 0.983 9.483 4.295 1.000 29.112 100 GLY A N 1
ATOM 770 C CA . GLY A 1 100 ? 0.011 10.213 3.507 1.000 29.128 100 GLY A CA 1
ATOM 771 C C . GLY A 1 100 ? -1.391 9.634 3.650 1.000 32.555 100 GLY A C 1
ATOM 772 O O . GLY A 1 100 ? -2.366 10.333 3.381 1.000 31.788 100 GLY A O 1
ATOM 773 N N . ASN A 1 101 ? -1.475 8.340 4.001 1.000 33.106 101 ASN A N 1
ATOM 774 C CA . ASN A 1 101 ? -2.745 7.642 3.999 1.000 33.490 101 ASN A CA 1
ATOM 775 C C . ASN A 1 101 ? -3.321 7.610 5.418 1.000 37.038 101 ASN A C 1
ATOM 776 O O . ASN A 1 101 ? -4.383 7.036 5.656 1.000 43.633 101 ASN A O 1
ATOM 781 N N . SER A 1 102 ? -2.626 8.183 6.401 1.000 37.078 102 SER A N 1
ATOM 782 C CA . SER A 1 102 ? -3.017 7.918 7.771 1.000 41.995 102 SER A CA 1
ATOM 783 C C . SER A 1 102 ? -4.412 8.463 8.089 1.000 39.864 102 SER A C 1
ATOM 784 O O . SER A 1 102 ? -5.189 7.804 8.772 1.000 37.720 102 SER A O 1
ATOM 787 N N . ASP A 1 103 ? -4.712 9.666 7.597 1.000 42.416 103 ASP A N 1
ATOM 788 C CA . ASP A 1 103 ? -6.027 10.277 7.740 1.000 45.671 103 ASP A CA 1
ATOM 789 C C . ASP A 1 103 ? -7.141 9.351 7.248 1.000 39.509 103 ASP A C 1
ATOM 790 O O . ASP A 1 103 ? -8.100 9.103 7.980 1.000 40.955 103 ASP A O 1
ATOM 795 N N . THR A 1 104 ? -7.019 8.879 6.003 1.000 32.311 104 THR A N 1
ATOM 796 C CA . THR A 1 104 ? -7.945 7.929 5.417 1.000 29.607 104 THR A CA 1
ATOM 797 C C . THR A 1 104 ? -8.013 6.630 6.220 1.000 32.378 104 THR A C 1
ATOM 798 O O . THR A 1 104 ? -9.106 6.166 6.567 1.000 34.773 104 THR A O 1
ATOM 802 N N . SER A 1 105 ? -6.857 6.023 6.475 1.000 30.771 105 SER A N 1
ATOM 803 C CA . SER A 1 105 ? -6.831 4.765 7.186 1.000 32.261 105 SER A CA 1
ATOM 804 C C . SER A 1 105 ? -7.659 4.896 8.457 1.000 30.724 105 SER A C 1
ATOM 805 O O . SER A 1 105 ? -8.506 4.061 8.727 1.000 29.506 105 SER A O 1
ATOM 808 N N . LEU A 1 106 ? -7.418 5.964 9.225 1.000 36.235 106 LEU A N 1
ATOM 809 C CA . LEU A 1 106 ? -8.043 6.105 10.533 1.000 37.013 106 LEU A CA 1
ATOM 810 C C . LEU A 1 106 ? -9.534 6.389 10.382 1.000 36.712 106 LEU A C 1
ATOM 811 O O . LEU A 1 106 ? -10.323 5.925 11.201 1.000 43.780 106 LEU A O 1
ATOM 813 N N . GLN A 1 107 ? -9.908 7.172 9.375 1.000 33.233 107 GLN A N 1
ATOM 814 C CA . GLN A 1 107 ? -11.314 7.441 9.126 1.000 39.341 107 GLN A CA 1
ATOM 815 C C . GLN A 1 107 ? -12.061 6.132 8.867 1.000 36.223 107 GLN A C 1
ATOM 816 O O . GLN A 1 107 ? -13.168 5.907 9.373 1.000 27.135 107 GLN A O 1
ATOM 822 N N . PHE A 1 108 ? -11.450 5.244 8.077 1.000 35.802 108 PHE A N 1
ATOM 823 C CA . PHE A 1 108 ? -12.121 3.988 7.784 1.000 36.355 108 PHE A CA 1
ATOM 824 C C . PHE A 1 108 ? -12.165 3.103 9.037 1.000 33.610 108 PHE A C 1
ATOM 825 O O . PHE A 1 108 ? -13.180 2.455 9.261 1.000 28.367 108 PHE A O 1
ATOM 833 N N . LEU A 1 109 ? -11.107 3.109 9.864 1.000 30.567 109 LEU A N 1
ATOM 834 C CA . LEU A 1 109 ? -11.117 2.301 11.080 1.000 35.892 109 LEU A CA 1
ATOM 835 C C . LEU A 1 109 ? -12.281 2.692 12.006 1.000 35.402 109 LEU A C 1
ATOM 836 O O . LEU A 1 109 ? -12.989 1.844 12.532 1.000 32.029 109 LEU A O 1
ATOM 841 N N . VAL A 1 110 ? -12.474 3.993 12.183 1.000 37.391 110 VAL A N 1
ATOM 842 C CA . VAL A 1 110 ? -13.423 4.545 13.130 1.000 36.985 110 VAL A CA 1
ATOM 843 C C . VAL A 1 110 ? -14.832 4.248 12.653 1.000 38.768 110 VAL A C 1
ATOM 844 O O . VAL A 1 110 ? -15.719 4.101 13.483 1.000 44.596 110 VAL A O 1
ATOM 848 N N . GLU A 1 111 ? -15.019 4.220 11.326 1.000 48.227 111 GLU A N 1
ATOM 849 C CA . GLU A 1 111 ? -16.289 3.869 10.696 1.000 49.078 111 GLU A CA 1
ATOM 850 C C . GLU A 1 111 ? -16.575 2.384 10.935 1.000 39.165 111 GLU A C 1
ATOM 851 O O . GLU A 1 111 ? -17.683 2.011 11.301 1.000 35.001 111 GLU A O 1
ATOM 857 N N . LEU A 1 112 ? -15.561 1.542 10.736 1.000 36.092 112 LEU A N 1
ATOM 858 C CA . LEU A 1 112 ? -15.696 0.111 10.947 1.000 36.849 112 LEU A CA 1
ATOM 859 C C . LEU A 1 112 ? -16.051 -0.153 12.394 1.000 40.061 112 LEU A C 1
ATOM 860 O O . LEU A 1 112 ? -16.849 -1.047 12.655 1.000 39.142 112 LEU A O 1
ATOM 865 N N . GLU A 1 113 ? -15.474 0.667 13.288 1.000 40.491 113 GLU A N 1
ATOM 866 C CA . GLU A 1 113 ? -15.477 0.408 14.718 1.000 40.675 113 GLU A CA 1
ATOM 867 C C . GLU A 1 113 ? -16.784 0.863 15.358 1.000 37.999 113 GLU A C 1
ATOM 868 O O . GLU A 1 113 ? -16.911 0.800 16.580 1.000 34.382 113 GLU A O 1
ATOM 874 N N . LYS A 1 114 ? -17.748 1.294 14.542 1.000 40.695 114 LYS A N 1
ATOM 875 C CA . LYS A 1 114 ? -19.118 1.468 15.016 1.000 46.935 114 LYS A CA 1
ATOM 876 C C . LYS A 1 114 ? -19.783 0.101 15.206 1.000 44.377 114 LYS A C 1
ATOM 877 O O . LYS A 1 114 ? -20.612 -0.083 16.092 1.000 54.551 114 LYS A O 1
ATOM 883 N N . SER A 1 115 ? -19.416 -0.854 14.356 1.000 41.458 115 SER A N 1
ATOM 884 C CA . SER A 1 115 ? -19.958 -2.193 14.441 1.000 39.742 115 SER A CA 1
ATOM 885 C C . SER A 1 115 ? -19.396 -2.895 15.677 1.000 45.065 115 SER A C 1
ATOM 886 O O . SER A 1 115 ? -18.179 -3.045 15.838 1.000 49.554 115 SER A O 1
ATOM 889 N N . SER A 1 116 ? -20.317 -3.300 16.548 1.000 42.135 116 SER A N 1
ATOM 890 C CA . SER A 1 116 ? -20.027 -4.150 17.680 1.000 45.518 116 SER A CA 1
ATOM 891 C C . SER A 1 116 ? -19.435 -5.489 17.211 1.000 46.407 116 SER A C 1
ATOM 892 O O . SER A 1 116 ? -18.455 -5.965 17.792 1.000 41.913 116 SER A O 1
ATOM 895 N N . LYS A 1 117 ? -20.012 -6.078 16.144 1.000 39.771 117 LYS A N 1
ATOM 896 C CA . LYS A 1 117 ? -19.534 -7.344 15.612 1.000 39.232 117 LYS A CA 1
ATOM 897 C C . LYS A 1 117 ? -18.090 -7.201 15.146 1.000 40.816 117 LYS A C 1
ATOM 898 O O . LYS A 1 117 ? -17.261 -8.081 15.364 1.000 52.615 117 LYS A O 1
ATOM 904 N N . PHE A 1 118 ? -17.775 -6.067 14.520 1.000 40.318 118 PHE A N 1
ATOM 905 C CA . PHE A 1 118 ? -16.439 -5.817 14.020 1.000 36.771 118 PHE A CA 1
ATOM 906 C C . PHE A 1 118 ? -15.441 -5.831 15.160 1.000 36.773 118 PHE A C 1
ATOM 907 O O . PHE A 1 118 ? -14.433 -6.528 15.090 1.000 32.869 118 PHE A O 1
ATOM 915 N N . ASN A 1 119 ? -15.768 -5.066 16.211 1.000 41.269 119 ASN A N 1
ATOM 916 C CA . ASN A 1 119 ? -14.933 -4.985 17.398 1.000 40.160 119 ASN A CA 1
ATOM 917 C C . ASN A 1 119 ? -14.677 -6.371 17.998 1.000 39.294 119 ASN A C 1
ATOM 918 O O . ASN A 1 119 ? -13.563 -6.662 18.429 1.000 43.156 119 ASN A O 1
ATOM 923 N N . ASP A 1 120 ? -15.670 -7.249 17.991 1.000 35.646 120 ASP A N 1
ATOM 924 C CA . ASP A 1 120 ? -15.491 -8.580 18.559 1.000 42.575 120 ASP A CA 1
ATOM 925 C C . ASP A 1 120 ? -14.505 -9.403 17.731 1.000 40.383 120 ASP A C 1
ATOM 926 O O . ASP A 1 120 ? -13.796 -10.257 18.260 1.000 35.689 120 ASP A O 1
ATOM 931 N N . ILE A 1 121 ? -14.523 -9.191 16.413 1.000 37.471 121 ILE A N 1
ATOM 932 C CA . ILE A 1 121 ? -13.674 -9.961 15.528 1.000 36.047 121 ILE A CA 1
ATOM 933 C C . ILE A 1 121 ? -12.245 -9.562 15.834 1.000 33.732 121 ILE A C 1
ATOM 934 O O . ILE A 1 121 ? -11.387 -10.411 16.051 1.000 34.719 121 ILE A O 1
ATOM 939 N N . LEU A 1 122 ? -12.055 -8.249 15.929 1.000 34.756 122 LEU A N 1
ATOM 940 C CA . LEU A 1 122 ? -10.760 -7.639 16.181 1.000 38.521 122 LEU A CA 1
ATOM 941 C C . LEU A 1 122 ? -10.220 -8.140 17.526 1.000 35.256 122 LEU A C 1
ATOM 942 O O . LEU A 1 122 ? -9.057 -8.525 17.621 1.000 36.264 122 LEU A O 1
ATOM 947 N N . ASP A 1 123 ? -11.066 -8.135 18.570 1.000 34.575 123 ASP A N 1
ATOM 948 C CA . ASP A 1 123 ? -10.683 -8.619 19.882 1.000 30.350 123 ASP A CA 1
ATOM 949 C C . ASP A 1 123 ? -10.388 -10.117 19.792 1.000 31.617 123 ASP A C 1
ATOM 950 O O . ASP A 1 123 ? -9.408 -10.589 20.354 1.000 35.036 123 ASP A O 1
ATOM 952 N N . LEU A 1 124 ? -11.144 -10.857 18.982 1.000 29.793 124 LEU A N 1
ATOM 953 C CA . LEU A 1 124 ? -10.842 -12.263 18.769 1.000 32.457 124 LEU A CA 1
ATOM 954 C C . LEU A 1 124 ? -9.463 -12.444 18.123 1.000 36.089 124 LEU A C 1
ATOM 955 O O . LEU A 1 124 ? -8.665 -13.250 18.603 1.000 39.970 124 LEU A O 1
ATOM 957 N N . LEU A 1 125 ? -9.157 -11.698 17.052 1.000 36.644 125 LEU A N 1
ATOM 958 C CA . LEU A 1 125 ? -7.883 -11.835 16.355 1.000 33.697 125 LEU A CA 1
ATOM 959 C C . LEU A 1 125 ? -6.711 -11.527 17.285 1.000 30.393 125 LEU A C 1
ATOM 960 O O . LEU A 1 125 ? -5.655 -12.148 17.207 1.000 33.409 125 LEU A O 1
ATOM 965 N N . ARG A 1 126 ? -6.904 -10.524 18.132 1.000 30.912 126 ARG A N 1
ATOM 966 C CA . ARG A 1 126 ? -5.904 -10.090 19.086 1.000 34.120 126 ARG A CA 1
ATOM 967 C C . ARG A 1 126 ? -5.591 -11.190 20.096 1.000 36.627 126 ARG A C 1
ATOM 968 O O . ARG A 1 126 ? -4.429 -11.425 20.438 1.000 38.269 126 ARG A O 1
ATOM 976 N N . SER A 1 127 ? -6.640 -11.857 20.589 1.000 39.308 127 SER A N 1
ATOM 977 C CA . SER A 1 127 ? -6.491 -12.975 21.509 1.000 40.426 127 SER A CA 1
ATOM 978 C C . SER A 1 127 ? -5.499 -13.991 20.943 1.000 39.824 127 SER A C 1
ATOM 979 O O . SER A 1 127 ? -4.814 -14.658 21.704 1.000 45.296 127 SER A O 1
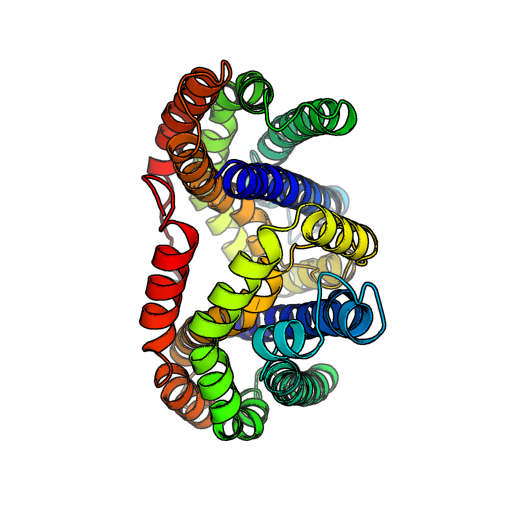ATOM 982 N N . HIS A 1 128 ? -5.384 -14.054 19.612 1.000 41.965 128 HIS A N 1
ATOM 983 C CA . HIS A 1 128 ? -4.504 -15.005 18.956 1.000 43.526 128 HIS A CA 1
ATOM 984 C C . HIS A 1 128 ? -3.206 -14.377 18.489 1.000 42.885 128 HIS A C 1
ATOM 985 O O . HIS A 1 128 ? -2.368 -15.081 17.943 1.000 43.901 128 HIS A O 1
ATOM 992 N N . LEU A 1 129 ? -3.067 -13.058 18.643 1.000 43.966 129 LEU A N 1
ATOM 993 C CA . LEU A 1 129 ? -1.759 -12.433 18.504 1.000 45.545 129 LEU A CA 1
ATOM 994 C C . LEU A 1 129 ? -0.843 -13.032 19.579 1.000 49.117 129 LEU A C 1
ATOM 995 O O . LEU A 1 129 ? -1.248 -13.188 20.736 1.000 56.024 129 LEU A O 1
ATOM 1000 N N . PRO A 1 130 ? 0.391 -13.455 19.217 1.000 51.329 130 PRO A N 1
ATOM 1001 C CA . PRO A 1 130 ? 1.313 -14.096 20.155 1.000 54.170 130 PRO A CA 1
ATOM 1002 C C . PRO A 1 130 ? 1.862 -13.183 21.245 1.000 60.183 130 PRO A C 1
ATOM 1003 O O . PRO A 1 130 ? 1.943 -11.971 21.058 1.000 56.942 130 PRO A O 1
ATOM 1007 N N . GLY A 1 131 ? 2.234 -13.783 22.385 1.000 72.230 131 GLY A N 1
ATOM 1008 C CA . GLY A 1 131 ? 3.038 -13.101 23.388 1.000 81.507 131 GLY A CA 1
ATOM 1009 C C . GLY A 1 131 ? 2.239 -12.136 24.263 1.000 91.634 131 GLY A C 1
ATOM 1010 O O . GLY A 1 131 ? 1.195 -11.608 23.868 1.000 113.576 131 GLY A O 1
ATOM 1011 N N . ASP A 1 132 ? 2.801 -11.874 25.447 1.000 97.926 132 ASP A N 1
ATOM 1012 C CA . ASP A 1 132 ? 2.193 -10.997 26.433 1.000 99.405 132 ASP A CA 1
ATOM 1013 C C . ASP A 1 132 ? 1.622 -9.754 25.759 1.000 97.120 132 ASP A C 1
ATOM 1014 O O . ASP A 1 132 ? 0.431 -9.479 25.904 1.000 101.059 132 ASP A O 1
ATOM 1016 N N . ASN A 1 133 ? 2.481 -9.026 25.022 1.000 96.680 133 ASN A N 1
ATOM 1017 C CA . ASN A 1 133 ? 2.098 -7.776 24.375 1.000 88.985 133 ASN A CA 1
ATOM 1018 C C . ASN A 1 133 ? 1.411 -8.073 23.040 1.000 81.366 133 ASN A C 1
ATOM 1019 O O . ASN A 1 133 ? 1.914 -7.735 21.970 1.000 80.380 133 ASN A O 1
ATOM 1021 N N . GLN A 1 134 ? 0.217 -8.668 23.113 1.000 73.059 134 GLN A N 1
ATOM 1022 C CA . GLN A 1 134 ? -0.695 -8.719 21.978 1.000 61.065 134 GLN A CA 1
ATOM 1023 C C . GLN A 1 134 ? -1.461 -7.390 21.890 1.000 53.825 134 GLN A C 1
ATOM 1024 O O . GLN A 1 134 ? -2.453 -7.173 22.586 1.000 54.039 134 GLN A O 1
ATOM 1030 N N . LEU A 1 135 ? -0.969 -6.495 21.024 1.000 50.896 135 LEU A N 1
ATOM 1031 C CA . LEU A 1 135 ? -1.458 -5.126 20.947 1.000 48.121 135 LEU A CA 1
ATOM 1032 C C . LEU A 1 135 ? -2.696 -5.054 20.053 1.000 44.874 135 LEU A C 1
ATOM 1033 O O . LEU A 1 135 ? -2.935 -5.914 19.208 1.000 42.102 135 LEU A O 1
ATOM 1038 N N . ASP A 1 136 ? -3.470 -3.984 20.255 1.000 43.237 136 ASP A N 1
ATOM 1039 C CA . ASP A 1 136 ? -4.573 -3.627 19.381 1.000 44.998 136 ASP A CA 1
ATOM 1040 C C . ASP A 1 136 ? -4.032 -3.146 18.028 1.000 42.653 136 ASP A C 1
ATOM 1041 O O . ASP A 1 136 ? -2.834 -2.930 17.849 1.000 38.472 136 ASP A O 1
ATOM 1046 N N . LEU A 1 137 ? -4.952 -2.969 17.080 1.000 40.872 137 LEU A N 1
ATOM 1047 C CA . LEU A 1 137 ? -4.630 -2.599 15.717 1.000 38.635 137 LEU A CA 1
ATOM 1048 C C . LEU A 1 137 ? -3.906 -1.253 15.682 1.000 36.815 137 LEU A C 1
ATOM 1049 O O . LEU A 1 137 ? -2.780 -1.179 15.202 1.000 36.449 137 LEU A O 1
ATOM 1054 N N . ARG A 1 138 ? -4.506 -0.198 16.234 1.000 39.232 138 ARG A N 1
ATOM 1055 C CA . ARG A 1 138 ? -3.925 1.126 16.048 1.000 43.247 138 ARG A CA 1
ATOM 1056 C C . ARG A 1 138 ? -2.514 1.130 16.621 1.000 36.590 138 ARG A C 1
ATOM 1057 O O . ARG A 1 138 ? -1.636 1.820 16.108 1.000 33.117 138 ARG A O 1
ATOM 1065 N N . SER A 1 139 ? -2.281 0.315 17.645 1.000 34.083 139 SER A N 1
ATOM 1066 C CA . SER A 1 139 ? -0.953 0.243 18.231 1.000 35.149 139 SER A CA 1
ATOM 1067 C C . SER A 1 139 ? 0.060 -0.365 17.244 1.000 31.633 139 SER A C 1
ATOM 1068 O O . SER A 1 139 ? 1.259 -0.151 17.390 1.000 32.987 139 SER A O 1
ATOM 1071 N N . TYR A 1 140 ? -0.404 -1.089 16.212 1.000 30.119 140 TYR A N 1
ATOM 1072 C CA . TYR A 1 140 ? 0.471 -1.542 15.140 1.000 31.121 140 TYR A CA 1
ATOM 1073 C C . TYR A 1 140 ? 0.550 -0.494 14.027 1.000 28.820 140 TYR A C 1
ATOM 1074 O O . TYR A 1 140 ? 1.630 -0.195 13.526 1.000 34.099 140 TYR A O 1
ATOM 1083 N N . LEU A 1 141 ? -0.592 0.057 13.627 1.000 31.530 141 LEU A N 1
ATOM 1084 C CA . LEU A 1 141 ? -0.651 0.965 12.486 1.000 33.926 141 LEU A CA 1
ATOM 1085 C C . LEU A 1 141 ? 0.166 2.228 12.737 1.000 29.077 141 LEU A C 1
ATOM 1086 O O . LEU A 1 141 ? 0.574 2.873 11.789 1.000 30.103 141 LEU A O 1
ATOM 1091 N N . ILE A 1 142 ? 0.411 2.561 14.001 1.000 26.599 142 ILE A N 1
ATOM 1092 C CA . ILE A 1 142 ? 1.050 3.813 14.358 1.000 26.567 142 ILE A CA 1
ATOM 1093 C C . ILE A 1 142 ? 2.561 3.660 14.340 1.000 24.530 142 ILE A C 1
ATOM 1094 O O . ILE A 1 142 ? 3.272 4.647 14.265 1.000 22.418 142 ILE A O 1
ATOM 1099 N N . MET A 1 143 ? 3.051 2.420 14.358 1.000 29.311 143 MET A N 1
ATOM 1100 C CA . MET A 1 143 ? 4.465 2.154 14.600 1.000 32.055 143 MET A CA 1
ATOM 1101 C C . MET A 1 143 ? 5.369 2.759 13.529 1.000 36.181 143 MET A C 1
ATOM 1102 O O . MET A 1 143 ? 6.455 3.260 13.845 1.000 35.123 143 MET A O 1
ATOM 1107 N N . PRO A 1 144 ? 5.001 2.689 12.231 1.000 36.680 144 PRO A N 1
ATOM 1108 C CA . PRO A 1 144 ? 5.785 3.373 11.210 1.000 36.842 144 PRO A CA 1
ATOM 1109 C C . PRO A 1 144 ? 5.827 4.871 11.498 1.000 40.043 144 PRO A C 1
ATOM 1110 O O . PRO A 1 144 ? 6.841 5.520 11.274 1.000 43.911 144 PRO A O 1
ATOM 1114 N N . VAL A 1 145 ? 4.741 5.412 12.042 1.000 37.649 145 VAL A N 1
ATOM 1115 C CA . VAL A 1 145 ? 4.677 6.844 12.276 1.000 40.714 145 VAL A CA 1
ATOM 1116 C C . VAL A 1 145 ? 5.636 7.200 13.400 1.000 39.442 145 VAL A C 1
ATOM 1117 O O . VAL A 1 145 ? 6.140 8.315 13.452 1.000 47.733 145 VAL A O 1
ATOM 1121 N N . GLN A 1 146 ? 5.851 6.261 14.320 1.000 40.415 146 GLN A N 1
ATOM 1122 C CA . GLN A 1 146 ? 6.711 6.512 15.463 1.000 38.179 146 GLN A CA 1
ATOM 1123 C C . GLN A 1 146 ? 8.170 6.246 15.103 1.000 35.851 146 GLN A C 1
ATOM 1124 O O . GLN A 1 146 ? 9.052 6.867 15.686 1.000 38.248 146 GLN A O 1
ATOM 1130 N N . ARG A 1 147 ? 8.422 5.346 14.149 1.000 31.584 147 ARG A N 1
ATOM 1131 C CA . ARG A 1 147 ? 9.781 4.945 13.830 1.000 30.789 147 ARG A CA 1
ATOM 1132 C C . ARG A 1 147 ? 10.620 6.143 13.418 1.000 27.721 147 ARG A C 1
ATOM 1133 O O . ARG A 1 147 ? 11.722 6.314 13.906 1.000 25.856 147 ARG A O 1
ATOM 1141 N N . LEU A 1 148 ? 10.104 6.945 12.499 1.000 32.233 148 LEU A N 1
ATOM 1142 C CA . LEU A 1 148 ? 10.882 8.032 11.908 1.000 39.238 148 LEU A CA 1
ATOM 1143 C C . LEU A 1 148 ? 11.513 8.905 12.990 1.000 38.868 148 LEU A C 1
ATOM 1144 O O . LEU A 1 148 ? 12.711 9.141 12.955 1.000 47.000 148 LEU A O 1
ATOM 1149 N N . PRO A 1 149 ? 10.740 9.471 13.938 1.000 39.673 149 PRO A N 1
ATOM 1150 C CA . PRO A 1 149 ? 11.331 10.300 14.976 1.000 38.110 149 PRO A CA 1
ATOM 1151 C C . PRO A 1 149 ? 12.431 9.599 15.763 1.000 36.727 149 PRO A C 1
ATOM 1152 O O . PRO A 1 149 ? 13.343 10.273 16.228 1.000 42.679 149 PRO A O 1
ATOM 1156 N N . ARG A 1 150 ? 12.323 8.274 15.961 1.000 34.508 150 ARG A N 1
ATOM 1157 C CA . ARG A 1 150 ? 13.311 7.536 16.734 1.000 31.659 150 ARG A CA 1
ATOM 1158 C C . ARG A 1 150 ? 14.616 7.441 15.955 1.000 34.662 150 ARG A C 1
ATOM 1159 O O . ARG A 1 150 ? 15.696 7.589 16.542 1.000 32.048 150 ARG A O 1
ATOM 1167 N N . TYR A 1 151 ? 14.508 7.190 14.637 1.000 31.632 151 TYR A N 1
ATOM 1168 C CA . TYR A 1 151 ? 15.674 7.234 13.770 1.000 31.974 151 TYR A CA 1
ATOM 1169 C C . TYR A 1 151 ? 16.377 8.583 13.944 1.000 32.222 151 TYR A C 1
ATOM 1170 O O . TYR A 1 151 ? 17.591 8.618 14.171 1.000 35.194 151 TYR A O 1
ATOM 1179 N N . LYS A 1 152 ? 15.609 9.671 13.847 1.000 29.173 152 LYS A N 1
ATOM 1180 C CA . LYS A 1 152 ? 16.149 11.014 13.950 1.000 33.334 152 LYS A CA 1
ATOM 1181 C C . LYS A 1 152 ? 16.890 11.115 15.270 1.000 34.479 152 LYS A C 1
ATOM 1182 O O . LYS A 1 152 ? 18.075 11.467 15.293 1.000 33.406 152 LYS A O 1
ATOM 1186 N N . LEU A 1 153 ? 16.192 10.748 16.354 1.000 33.230 153 LEU A N 1
ATOM 1187 C CA . LEU A 1 153 ? 16.790 10.802 17.675 1.000 33.060 153 LEU A CA 1
ATOM 1188 C C . LEU A 1 153 ? 18.104 10.039 17.675 1.000 30.936 153 LEU A C 1
ATOM 1189 O O . LEU A 1 153 ? 19.152 10.622 17.924 1.000 27.847 153 LEU A O 1
ATOM 1194 N N . LEU A 1 154 ? 18.009 8.739 17.374 1.000 34.052 154 LEU A N 1
ATOM 1195 C CA . LEU A 1 154 ? 19.120 7.810 17.478 1.000 34.056 154 LEU A CA 1
ATOM 1196 C C . LEU A 1 154 ? 20.295 8.237 16.598 1.000 35.777 154 LEU A C 1
ATOM 1197 O O . LEU A 1 154 ? 21.436 8.195 17.023 1.000 27.289 154 LEU A O 1
ATOM 1202 N N . LEU A 1 155 ? 20.027 8.660 15.361 1.000 42.011 155 LEU A N 1
ATOM 1203 C CA . LEU A 1 155 ? 21.093 9.066 14.459 1.000 40.855 155 LEU A CA 1
ATOM 1204 C C . LEU A 1 155 ? 21.723 10.375 14.912 1.000 38.854 155 LEU A C 1
ATOM 1205 O O . LEU A 1 155 ? 22.926 10.566 14.728 1.000 38.960 155 LEU A O 1
ATOM 1210 N N . THR A 1 156 ? 20.920 11.289 15.460 1.000 38.349 156 THR A N 1
ATOM 1211 C CA . THR A 1 156 ? 21.486 12.549 15.904 1.000 38.114 156 THR A CA 1
ATOM 1212 C C . THR A 1 156 ? 22.511 12.240 16.990 1.000 36.823 156 THR A C 1
ATOM 1213 O O . THR A 1 156 ? 23.655 12.664 16.910 1.000 43.069 156 THR A O 1
ATOM 1217 N N . ASP A 1 157 ? 22.114 11.416 17.956 1.000 37.024 157 ASP A N 1
ATOM 1218 C CA . ASP A 1 157 ? 22.969 11.076 19.084 1.000 41.310 157 ASP A CA 1
ATOM 1219 C C . ASP A 1 157 ? 24.193 10.277 18.622 1.000 42.914 157 ASP A C 1
ATOM 1220 O O . ASP A 1 157 ? 25.274 10.406 19.191 1.000 43.814 157 ASP A O 1
ATOM 1225 N N . LEU A 1 158 ? 24.037 9.446 17.593 1.000 38.646 158 LEU A N 1
ATOM 1226 C CA . LEU A 1 158 ? 25.134 8.621 17.116 1.000 36.506 158 LEU A CA 1
ATOM 1227 C C . LEU A 1 158 ? 26.170 9.472 16.384 1.000 32.510 158 LEU A C 1
ATOM 1228 O O . LEU A 1 158 ? 27.358 9.221 16.540 1.000 28.413 158 LEU A O 1
ATOM 1233 N N . ILE A 1 159 ? 25.713 10.415 15.546 1.000 34.776 159 ILE A N 1
ATOM 1234 C CA . ILE A 1 159 ? 26.609 11.304 14.824 1.000 38.993 159 ILE A CA 1
ATOM 1235 C C . ILE A 1 159 ? 27.439 12.106 15.826 1.000 39.607 159 ILE A C 1
ATOM 1236 O O . ILE A 1 159 ? 28.673 12.103 15.756 1.000 40.641 159 ILE A O 1
ATOM 1241 N N . LYS A 1 160 ? 26.747 12.781 16.755 1.000 42.040 160 LYS A N 1
ATOM 1242 C CA . LYS A 1 160 ? 27.385 13.590 17.783 1.000 41.330 160 LYS A CA 1
ATOM 1243 C C . LYS A 1 160 ? 28.519 12.786 18.434 1.000 36.753 160 LYS A C 1
ATOM 1244 O O . LYS A 1 160 ? 29.503 13.348 18.896 1.000 39.526 160 LYS A O 1
ATOM 1246 N N . HIS A 1 161 ? 28.400 11.459 18.445 1.000 36.326 161 HIS A N 1
ATOM 1247 C CA . HIS A 1 161 ? 29.343 10.599 19.133 1.000 34.065 161 HIS A CA 1
ATOM 1248 C C . HIS A 1 161 ? 30.195 9.797 18.159 1.000 36.869 161 HIS A C 1
ATOM 1249 O O . HIS A 1 161 ? 30.771 8.779 18.522 1.000 36.376 161 HIS A O 1
ATOM 1256 N N . THR A 1 162 ? 30.348 10.316 16.948 1.000 36.890 162 THR A N 1
ATOM 1257 C CA . THR A 1 162 ? 31.126 9.635 15.937 1.000 36.673 162 THR A CA 1
ATOM 1258 C C . THR A 1 162 ? 32.165 10.617 15.433 1.000 36.160 162 THR A C 1
ATOM 1259 O O . THR A 1 162 ? 31.814 11.681 14.921 1.000 27.835 162 THR A O 1
ATOM 1263 N N . ASP A 1 163 ? 33.440 10.280 15.657 1.000 41.235 163 ASP A N 1
ATOM 1264 C CA . ASP A 1 163 ? 34.512 11.191 15.274 1.000 50.376 163 ASP A CA 1
ATOM 1265 C C . ASP A 1 163 ? 34.736 11.009 13.776 1.000 47.199 163 ASP A C 1
ATOM 1266 O O . ASP A 1 163 ? 34.256 10.045 13.185 1.000 40.706 163 ASP A O 1
ATOM 1271 N N . ASP A 1 164 ? 35.437 11.983 13.187 1.000 54.384 164 ASP A N 1
ATOM 1272 C CA . ASP A 1 164 ? 35.586 12.088 11.747 1.000 60.580 164 ASP A CA 1
ATOM 1273 C C . ASP A 1 164 ? 36.461 10.961 11.199 1.000 55.395 164 ASP A C 1
ATOM 1274 O O . ASP A 1 164 ? 36.494 10.758 9.995 1.000 46.371 164 ASP A O 1
ATOM 1279 N N . ASP A 1 165 ? 37.158 10.223 12.073 1.000 63.018 165 ASP A N 1
ATOM 1280 C CA . ASP A 1 165 ? 38.026 9.126 11.645 1.000 66.531 165 ASP A CA 1
ATOM 1281 C C . ASP A 1 165 ? 37.210 7.883 11.259 1.000 65.346 165 ASP A C 1
ATOM 1282 O O . ASP A 1 165 ? 37.718 7.010 10.561 1.000 53.460 165 ASP A O 1
ATOM 1287 N N . PHE A 1 166 ? 35.950 7.799 11.725 1.000 69.245 166 PHE A N 1
ATOM 1288 C CA . PHE A 1 166 ? 34.974 6.847 11.210 1.000 65.191 166 PHE A CA 1
ATOM 1289 C C . PHE A 1 166 ? 34.673 7.168 9.743 1.000 68.403 166 PHE A C 1
ATOM 1290 O O . PHE A 1 166 ? 34.317 8.307 9.407 1.000 62.080 166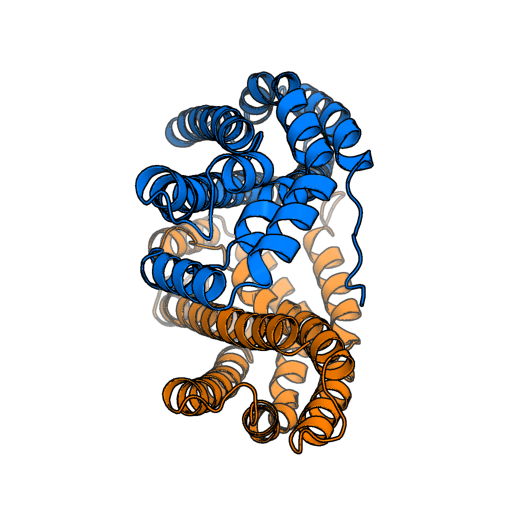 PHE A O 1
ATOM 1298 N N . VAL A 1 167 ? 34.820 6.140 8.885 1.000 64.444 167 VAL A N 1
ATOM 1299 C CA . VAL A 1 167 ? 34.618 6.275 7.449 1.000 61.761 167 VAL A CA 1
ATOM 1300 C C . VAL A 1 167 ? 33.119 6.313 7.179 1.000 47.044 167 VAL A C 1
ATOM 1301 O O . VAL A 1 167 ? 32.678 6.849 6.172 1.000 44.653 167 VAL A O 1
ATOM 1303 N N . ASP A 1 168 ? 32.354 5.746 8.115 1.000 42.414 168 ASP A N 1
ATOM 1304 C CA . ASP A 1 168 ? 30.910 5.597 8.009 1.000 41.087 168 ASP A CA 1
ATOM 1305 C C . ASP A 1 168 ? 30.171 6.899 8.321 1.000 34.478 168 ASP A C 1
ATOM 1306 O O . ASP A 1 168 ? 28.974 6.987 8.103 1.000 28.038 168 ASP A O 1
ATOM 1311 N N . LYS A 1 169 ? 30.866 7.917 8.841 1.000 37.531 169 LYS A N 1
ATOM 1312 C CA . LYS A 1 169 ? 30.193 9.090 9.377 1.000 38.520 169 LYS A CA 1
ATOM 1313 C C . LYS A 1 169 ? 29.354 9.780 8.312 1.000 36.561 169 LYS A C 1
ATOM 1314 O O . LYS A 1 169 ? 28.192 10.085 8.561 1.000 34.346 169 LYS A O 1
ATOM 1320 N N . PRO A 1 170 ? 29.889 10.050 7.100 1.000 40.866 170 PRO A N 1
ATOM 1321 C CA . PRO A 1 170 ? 29.095 10.717 6.064 1.000 41.868 170 PRO A CA 1
ATOM 1322 C C . PRO A 1 170 ? 27.807 9.952 5.763 1.000 42.826 170 PRO A C 1
ATOM 1323 O O . PRO A 1 170 ? 26.751 10.559 5.618 1.000 44.360 170 PRO A O 1
ATOM 1327 N N . LYS A 1 171 ? 27.911 8.615 5.687 1.000 42.088 171 LYS A N 1
ATOM 1328 C CA . LYS A 1 171 ? 26.754 7.752 5.491 1.000 47.320 171 LYS A CA 1
ATOM 1329 C C . LYS A 1 171 ? 25.672 7.963 6.564 1.000 41.821 171 LYS A C 1
ATOM 1330 O O . LYS A 1 171 ? 24.487 7.969 6.239 1.000 38.824 171 LYS A O 1
ATOM 1336 N N . LEU A 1 172 ? 26.059 8.111 7.838 1.000 36.009 172 LEU A N 1
ATOM 1337 C CA . LEU A 1 172 ? 25.094 8.480 8.863 1.000 36.182 172 LEU A CA 1
ATOM 1338 C C . LEU A 1 172 ? 24.519 9.874 8.608 1.000 35.127 172 LEU A C 1
ATOM 1339 O O . LEU A 1 172 ? 23.343 10.090 8.845 1.000 34.518 172 LEU A O 1
ATOM 1344 N N . ILE A 1 173 ? 25.327 10.811 8.107 1.000 35.908 173 ILE A N 1
ATOM 1345 C CA . ILE A 1 173 ? 24.851 12.178 7.922 1.000 43.793 173 ILE A CA 1
ATOM 1346 C C . ILE A 1 173 ? 23.808 12.244 6.800 1.000 43.068 173 ILE A C 1
ATOM 1347 O O . ILE A 1 173 ? 22.736 12.822 6.961 1.000 34.585 173 ILE A O 1
ATOM 1352 N N . ASP A 1 174 ? 24.137 11.634 5.662 1.000 48.864 174 ASP A N 1
ATOM 1353 C CA . ASP A 1 174 ? 23.188 11.447 4.577 1.000 50.893 174 ASP A CA 1
ATOM 1354 C C . ASP A 1 174 ? 21.846 10.964 5.126 1.000 42.764 174 ASP A C 1
ATOM 1355 O O . ASP A 1 174 ? 20.803 11.561 4.874 1.000 38.437 174 ASP A O 1
ATOM 1360 N N . ALA A 1 175 ? 21.895 9.872 5.894 1.000 37.204 175 ALA A N 1
ATOM 1361 C CA . ALA A 1 175 ? 20.688 9.249 6.394 1.000 37.797 175 ALA A CA 1
ATOM 1362 C C . ALA A 1 175 ? 19.876 10.239 7.229 1.000 37.450 175 ALA A C 1
ATOM 1363 O O . ALA A 1 175 ? 18.688 10.448 6.978 1.000 37.779 175 ALA A O 1
ATOM 1365 N N . LEU A 1 176 ? 20.517 10.880 8.206 1.000 39.744 176 LEU A N 1
ATOM 1366 C CA . LEU A 1 176 ? 19.789 11.812 9.054 1.000 44.035 176 LEU A CA 1
ATOM 1367 C C . LEU A 1 176 ? 19.185 12.914 8.180 1.000 42.093 176 LEU A C 1
ATOM 1368 O O . LEU A 1 176 ? 18.027 13.272 8.369 1.000 46.153 176 LEU A O 1
ATOM 1373 N N . ASP A 1 177 ? 19.917 13.381 7.164 1.000 42.850 177 ASP A N 1
ATOM 1374 C CA . ASP A 1 177 ? 19.405 14.443 6.310 1.000 45.215 177 ASP A CA 1
ATOM 1375 C C . ASP A 1 177 ? 18.091 14.032 5.646 1.000 47.631 177 ASP A C 1
ATOM 1376 O O . ASP A 1 177 ? 17.161 14.840 5.607 1.000 48.723 177 ASP A O 1
ATOM 1381 N N . LYS A 1 178 ? 18.028 12.804 5.099 1.000 45.533 178 LYS A N 1
ATOM 1382 C CA . LYS A 1 178 ? 16.876 12.401 4.304 1.000 50.222 178 LYS A CA 1
ATOM 1383 C C . LYS A 1 178 ? 15.731 11.946 5.208 1.000 47.380 178 LYS A C 1
ATOM 1384 O O . LYS A 1 178 ? 14.571 12.134 4.885 1.000 53.285 178 LYS A O 1
ATOM 1390 N N . ILE A 1 179 ? 16.062 11.307 6.329 1.000 45.379 179 ILE A N 1
ATOM 1391 C CA . ILE A 1 179 ? 15.048 10.860 7.260 1.000 43.417 179 ILE A CA 1
ATOM 1392 C C . ILE A 1 179 ? 14.393 12.086 7.875 1.000 42.548 179 ILE A C 1
ATOM 1393 O O . ILE A 1 179 ? 13.183 12.125 8.005 1.000 40.245 179 ILE A O 1
ATOM 1398 N N . SER A 1 180 ? 15.200 13.088 8.233 1.000 48.078 180 SER A N 1
ATOM 1399 C CA . SER A 1 180 ? 14.700 14.389 8.658 1.000 48.282 180 SER A CA 1
ATOM 1400 C C . SER A 1 180 ? 13.626 14.925 7.715 1.000 40.878 180 SER A C 1
ATOM 1401 O O . SER A 1 180 ? 12.639 15.484 8.168 1.000 38.449 180 SER A O 1
ATOM 1404 N N . LYS A 1 181 ? 13.813 14.749 6.409 1.000 39.480 181 LYS A N 1
ATOM 1405 C CA . LYS A 1 181 ? 12.863 15.301 5.457 1.000 47.564 181 LYS A CA 1
ATOM 1406 C C . LYS A 1 181 ? 11.467 14.720 5.718 1.000 52.890 181 LYS A C 1
ATOM 1407 O O . LYS A 1 181 ? 10.468 15.445 5.684 1.000 55.668 181 LYS A O 1
ATOM 1410 N N . LEU A 1 182 ? 11.400 13.410 5.991 1.000 52.293 182 LEU A N 1
ATOM 1411 C CA . LEU A 1 182 ? 10.115 12.740 6.136 1.000 57.505 182 LEU A CA 1
ATOM 1412 C C . LEU A 1 182 ? 9.538 13.010 7.523 1.000 56.649 182 LEU A C 1
ATOM 1413 O O . LEU A 1 182 ? 8.332 13.116 7.665 1.000 71.490 182 LEU A O 1
ATOM 1415 N N . ALA A 1 183 ? 10.401 13.190 8.526 1.000 68.990 183 ALA A N 1
ATOM 1416 C CA . ALA A 1 183 ? 9.966 13.405 9.900 1.000 79.600 183 ALA A CA 1
ATOM 1417 C C . ALA A 1 183 ? 9.295 14.773 10.069 1.000 83.776 183 ALA A C 1
ATOM 1418 O O . ALA A 1 183 ? 8.650 15.009 11.082 1.000 94.641 183 ALA A O 1
ATOM 1420 N N . THR A 1 184 ? 9.419 15.651 9.064 1.000 83.810 184 THR A N 1
ATOM 1421 C CA . THR A 1 184 ? 8.675 16.903 9.001 1.000 93.897 184 THR A CA 1
ATOM 1422 C C . THR A 1 184 ? 7.160 16.693 9.012 1.000 94.412 184 THR A C 1
ATOM 1423 O O . THR A 1 184 ? 6.410 17.592 9.388 1.000 93.055 184 THR A O 1
ATOM 1427 N N . LEU A 1 185 ? 6.725 15.519 8.531 1.000 91.887 185 LEU A N 1
ATOM 1428 C CA . LEU A 1 185 ? 5.322 15.232 8.264 1.000 83.833 185 LEU A CA 1
ATOM 1429 C C . LEU A 1 185 ? 4.634 14.622 9.494 1.000 71.006 185 LEU A C 1
ATOM 1430 O O . LEU A 1 185 ? 3.481 14.229 9.412 1.000 52.572 185 LEU A O 1
ATOM 1435 N N . VAL A 1 186 ? 5.332 14.511 10.628 1.000 71.016 186 VAL A N 1
ATOM 1436 C CA . VAL A 1 186 ? 4.853 13.716 11.751 1.000 77.895 186 VAL A CA 1
ATOM 1437 C C . VAL A 1 186 ? 4.131 14.629 12.750 1.000 77.424 186 VAL A C 1
ATOM 1438 O O . VAL A 1 186 ? 4.744 15.437 13.442 1.000 61.534 186 VAL A O 1
ATOM 1442 N N . ASN A 1 187 ? 2.803 14.490 12.814 1.000 93.171 187 ASN A N 1
ATOM 1443 C CA . ASN A 1 187 ? 1.973 15.305 13.689 1.000 96.916 187 ASN A CA 1
ATOM 1444 C C . ASN A 1 187 ? 0.896 14.432 14.353 1.000 98.876 187 ASN A C 1
ATOM 1445 O O . ASN A 1 187 ? 0.934 13.197 14.304 1.000 81.108 187 ASN A O 1
ATOM 1450 N N . GLU A 1 188 ? -0.084 15.103 14.975 1.000 93.765 188 GLU A N 1
ATOM 1451 C CA . GLU A 1 188 ? -1.071 14.470 15.828 1.000 91.175 188 GLU A CA 1
ATOM 1452 C C . GLU A 1 188 ? -2.468 14.673 15.241 1.000 89.732 188 GLU A C 1
ATOM 1453 O O . GLU A 1 188 ? -2.688 15.522 14.378 1.000 73.404 188 GLU A O 1
ATOM 1455 N N . VAL A 1 189 ? -3.415 13.868 15.732 1.000 101.085 189 VAL A N 1
ATOM 1456 C CA . VAL A 1 189 ? -4.759 13.808 15.184 1.000 92.508 189 VAL A CA 1
ATOM 1457 C C . VAL A 1 189 ? -5.744 13.677 16.353 1.000 85.525 189 VAL A C 1
ATOM 1458 O O . VAL A 1 189 ? -5.349 13.304 17.458 1.000 63.392 189 VAL A O 1
ATOM 1462 N N . ILE A 1 190 ? -7.028 13.976 16.088 1.000 90.400 190 ILE A N 1
ATOM 1463 C CA . ILE A 1 190 ? -7.970 14.430 17.107 1.000 94.045 190 ILE A CA 1
ATOM 1464 C C . ILE A 1 190 ? -8.780 13.248 17.646 1.000 103.533 190 ILE A C 1
ATOM 1465 O O . ILE A 1 190 ? -9.162 12.359 16.882 1.000 115.907 190 ILE A O 1
ATOM 1470 N N . LYS A 1 191 ? -9.088 13.272 18.959 1.000 90.603 191 LYS A N 1
ATOM 1471 C CA . LYS A 1 191 ? -10.147 12.424 19.499 1.000 67.498 191 LYS A CA 1
ATOM 1472 C C . LYS A 1 191 ? -11.451 13.222 19.568 1.000 66.134 191 LYS A C 1
ATOM 1473 O O . LYS A 1 191 ? -11.950 13.553 20.633 1.000 72.192 191 LYS A O 1
ATOM 1479 N N . GLU A 1 192 ? -12.016 13.485 18.388 1.000 71.090 192 GLU A N 1
ATOM 1480 C CA . GLU A 1 192 ? -13.183 14.339 18.214 1.000 74.862 192 GLU A CA 1
ATOM 1481 C C . GLU A 1 192 ? -14.427 13.626 18.719 1.000 77.576 192 GLU A C 1
ATOM 1482 O O . GLU A 1 192 ? -14.368 12.451 19.065 1.000 75.186 192 GLU A O 1
ATOM 1488 N N . ARG A 1 193 ? -15.557 14.343 18.689 1.000 80.276 193 ARG A N 1
ATOM 1489 C CA . ARG A 1 193 ? -16.872 13.770 18.942 1.000 82.656 193 ARG A CA 1
ATOM 1490 C C . ARG A 1 193 ? -17.017 13.591 20.461 1.000 72.336 193 ARG A C 1
ATOM 1491 O O . ARG A 1 193 ? -17.070 12.425 20.907 1.000 65.945 193 ARG A O 1
ATOM 1499 N N . LYS B 1 1 ? -15.323 8.596 25.473 1.000 46.679 1 LYS B N 1
ATOM 1500 C CA . LYS B 1 1 ? -15.909 7.329 24.952 1.000 49.255 1 LYS B CA 1
ATOM 1501 C C . LYS B 1 1 ? -15.275 6.153 25.689 1.000 50.821 1 LYS B C 1
ATOM 1502 O O . LYS B 1 1 ? -14.080 6.162 26.000 1.000 47.263 1 LYS B O 1
ATOM 1508 N N . GLU B 1 2 ? -16.114 5.137 25.912 1.000 50.059 2 GLU B N 1
ATOM 1509 C CA . GLU B 1 2 ? -15.803 4.004 26.755 1.000 52.657 2 GLU B CA 1
ATOM 1510 C C . GLU B 1 2 ? -14.586 3.268 26.214 1.000 58.956 2 GLU B C 1
ATOM 1511 O O . GLU B 1 2 ? -13.782 2.787 27.010 1.000 65.747 2 GLU B O 1
ATOM 1513 N N . ASP B 1 3 ? -14.477 3.161 24.882 1.000 55.834 3 ASP B N 1
ATOM 1514 C CA . ASP B 1 3 ? -13.525 2.243 24.277 1.000 51.225 3 ASP B CA 1
ATOM 1515 C C . ASP B 1 3 ? -12.147 2.907 24.185 1.000 51.486 3 ASP B C 1
ATOM 1516 O O . ASP B 1 3 ? -11.131 2.229 24.226 1.000 48.447 3 ASP B O 1
ATOM 1518 N N . TYR B 1 4 ? -12.102 4.235 24.086 1.000 54.415 4 TYR B N 1
ATOM 1519 C CA . TYR B 1 4 ? -10.844 4.951 24.197 1.000 48.089 4 TYR B CA 1
ATOM 1520 C C . TYR B 1 4 ? -10.288 4.771 25.603 1.000 52.145 4 TYR B C 1
ATOM 1521 O O . TYR B 1 4 ? -9.089 4.553 25.793 1.000 55.683 4 TYR B O 1
ATOM 1530 N N . ARG B 1 5 ? -11.185 4.892 26.579 1.000 51.347 5 ARG B N 1
ATOM 1531 C CA . ARG B 1 5 ? -10.848 4.782 27.990 1.000 47.692 5 ARG B CA 1
ATOM 1532 C C . ARG B 1 5 ? -10.269 3.393 28.262 1.000 46.897 5 ARG B C 1
ATOM 1533 O O . ARG B 1 5 ? -9.201 3.252 28.846 1.000 50.322 5 ARG B O 1
ATOM 1541 N N . GLU B 1 6 ? -10.964 2.369 27.779 1.000 40.907 6 GLU B N 1
ATOM 1542 C CA . GLU B 1 6 ? -10.539 1.001 27.960 1.000 46.610 6 GLU B CA 1
ATOM 1543 C C . GLU B 1 6 ? -9.079 0.863 27.508 1.000 45.123 6 GLU B C 1
ATOM 1544 O O . GLU B 1 6 ? -8.275 0.247 28.184 1.000 43.173 6 GLU B O 1
ATOM 1550 N N . ARG B 1 7 ? -8.718 1.455 26.375 1.000 42.130 7 ARG B N 1
ATOM 1551 C CA . ARG B 1 7 ? -7.369 1.368 25.845 1.000 42.366 7 ARG B CA 1
ATOM 1552 C C . ARG B 1 7 ? -6.346 1.858 26.877 1.000 43.010 7 ARG B C 1
ATOM 1553 O O . ARG B 1 7 ? -5.390 1.155 27.181 1.000 42.108 7 ARG B O 1
ATOM 1561 N N . ILE B 1 8 ? -6.539 3.074 27.410 1.000 42.929 8 ILE B N 1
ATOM 1562 C CA . ILE B 1 8 ? -5.640 3.639 28.406 1.000 38.422 8 ILE B CA 1
ATOM 1563 C C . ILE B 1 8 ? -5.506 2.692 29.589 1.000 39.403 8 ILE B C 1
ATOM 1564 O O . ILE B 1 8 ? -4.403 2.389 30.013 1.000 48.388 8 ILE B O 1
ATOM 1569 N N . VAL B 1 9 ? -6.632 2.239 30.130 1.000 39.712 9 VAL B N 1
ATOM 1570 C CA . VAL B 1 9 ? -6.614 1.274 31.216 1.000 41.455 9 VAL B CA 1
ATOM 1571 C C . VAL B 1 9 ? -5.713 0.108 30.820 1.000 37.964 9 VAL B C 1
ATOM 1572 O O . VAL B 1 9 ? -4.784 -0.194 31.547 1.000 40.941 9 VAL B O 1
ATOM 1576 N N . ASN B 1 10 ? -5.918 -0.466 29.631 1.000 41.877 10 ASN B N 1
ATOM 1577 C CA . ASN B 1 10 ? -5.142 -1.612 29.177 1.000 43.956 10 ASN B CA 1
ATOM 1578 C C . ASN B 1 10 ? -3.664 -1.271 29.007 1.000 38.497 10 ASN B C 1
ATOM 1579 O O . ASN B 1 10 ? -2.828 -2.120 29.273 1.000 35.369 10 ASN B O 1
ATOM 1584 N N . GLU B 1 11 ? -3.345 -0.046 28.569 1.000 41.728 11 GLU B N 1
ATOM 1585 C CA . GLU B 1 11 ? -1.960 0.361 28.376 1.000 43.712 11 GLU B CA 1
ATOM 1586 C C . GLU B 1 11 ? -1.271 0.406 29.733 1.000 41.904 11 GLU B C 1
ATOM 1587 O O . GLU B 1 11 ? -0.154 -0.087 29.875 1.000 42.730 11 GLU B O 1
ATOM 1589 N N . MET B 1 12 ? -1.957 0.969 30.737 1.000 43.196 12 MET B N 1
ATOM 1590 C CA . MET B 1 12 ? -1.365 1.086 32.060 1.000 43.958 12 MET B CA 1
ATOM 1591 C C . MET B 1 12 ? -1.058 -0.317 32.579 1.000 41.363 12 MET B C 1
ATOM 1592 O O . MET B 1 12 ? 0.060 -0.601 33.015 1.000 42.557 12 MET B O 1
ATOM 1594 N N . PHE B 1 13 ? -2.049 -1.200 32.465 1.000 34.922 13 PHE B N 1
ATOM 1595 C CA . PHE B 1 13 ? -1.894 -2.570 32.911 1.000 34.790 13 PHE B CA 1
ATOM 1596 C C . PHE B 1 13 ? -0.754 -3.257 32.165 1.000 35.319 13 PHE B C 1
ATOM 1597 O O . PHE B 1 13 ? 0.067 -3.922 32.794 1.000 33.249 13 PHE B O 1
ATOM 1605 N N . ASP B 1 14 ? -0.704 -3.085 30.840 1.000 35.845 14 ASP B N 1
ATOM 1606 C CA . ASP B 1 14 ? 0.254 -3.810 30.012 1.000 46.809 14 ASP B CA 1
ATOM 1607 C C . ASP B 1 14 ? 1.669 -3.267 30.222 1.000 45.662 14 ASP B C 1
ATOM 1608 O O . ASP B 1 14 ? 2.626 -4.036 30.219 1.000 41.628 14 ASP B O 1
ATOM 1613 N N . THR B 1 15 ? 1.799 -1.954 30.437 1.000 44.884 15 THR B N 1
ATOM 1614 C CA . THR B 1 15 ? 3.099 -1.374 30.721 1.000 41.164 15 THR B CA 1
ATOM 1615 C C . THR B 1 15 ? 3.529 -1.632 32.161 1.000 39.736 15 THR B C 1
ATOM 1616 O O . THR B 1 15 ? 4.717 -1.560 32.441 1.000 47.532 15 THR B O 1
ATOM 1620 N N . GLU B 1 16 ? 2.595 -1.925 33.074 1.000 38.980 16 GLU B N 1
ATOM 1621 C CA . GLU B 1 16 ? 2.962 -2.269 34.442 1.000 35.919 16 GLU B CA 1
ATOM 1622 C C . GLU B 1 16 ? 3.541 -3.682 34.500 1.000 37.242 16 GLU B C 1
ATOM 1623 O O . GLU B 1 16 ? 4.623 -3.879 35.046 1.000 37.295 16 GLU B O 1
ATOM 1629 N N . LYS B 1 17 ? 2.802 -4.653 33.942 1.000 37.163 17 LYS B N 1
ATOM 1630 C CA . LYS B 1 17 ? 3.257 -6.029 33.850 1.000 34.907 17 LYS B CA 1
ATOM 1631 C C . LYS B 1 17 ? 4.630 -6.038 33.203 1.000 30.990 17 LYS B C 1
ATOM 1632 O O . LYS B 1 17 ? 5.528 -6.718 33.658 1.000 39.323 17 LYS B O 1
ATOM 1634 N N . SER B 1 18 ? 4.781 -5.291 32.123 1.000 33.413 18 SER B N 1
ATOM 1635 C CA . SER B 1 18 ? 6.040 -5.221 31.406 1.000 34.846 18 SER B CA 1
ATOM 1636 C C . SER B 1 18 ? 7.119 -4.738 32.368 1.000 39.752 18 SER B C 1
ATOM 1637 O O . SER B 1 18 ? 8.186 -5.334 32.462 1.000 44.530 18 SER B O 1
ATOM 1640 N N . TYR B 1 19 ? 6.776 -3.678 33.118 1.000 35.539 19 TYR B N 1
ATOM 1641 C CA . TYR B 1 19 ? 7.698 -2.954 33.963 1.000 32.487 19 TYR B CA 1
ATOM 1642 C C . TYR B 1 19 ? 8.139 -3.833 35.110 1.000 31.514 19 TYR B C 1
ATOM 1643 O O . TYR B 1 19 ? 9.326 -3.984 35.326 1.000 29.469 19 TYR B O 1
ATOM 1652 N N . VAL B 1 20 ? 7.185 -4.405 35.840 1.000 32.593 20 VAL B N 1
ATOM 1653 C CA . VAL B 1 20 ? 7.547 -5.289 36.936 1.000 33.676 20 VAL B CA 1
ATOM 1654 C C . VAL B 1 20 ? 8.347 -6.479 36.409 1.000 33.729 20 VAL B C 1
ATOM 1655 O O . VAL B 1 20 ? 9.335 -6.844 37.020 1.000 33.639 20 VAL B O 1
ATOM 1659 N N . ASN B 1 21 ? 7.947 -7.065 35.274 1.000 35.209 21 ASN B N 1
ATOM 1660 C CA . ASN B 1 21 ? 8.647 -8.224 34.746 1.000 35.132 21 ASN B CA 1
ATOM 1661 C C . ASN B 1 21 ? 10.099 -7.844 34.428 1.000 34.500 21 ASN B C 1
ATOM 1662 O O . ASN B 1 21 ? 11.022 -8.581 34.777 1.000 29.808 21 ASN B O 1
ATOM 1667 N N . SER B 1 22 ? 10.322 -6.683 33.787 1.000 32.460 22 SER B N 1
ATOM 1668 C CA . SER B 1 22 ? 11.673 -6.253 33.459 1.000 30.746 22 SER B CA 1
ATOM 1669 C C . SER B 1 22 ? 12.488 -6.146 34.733 1.000 32.593 22 SER B C 1
ATOM 1670 O O . SER B 1 22 ? 13.652 -6.557 34.768 1.000 33.946 22 SER B O 1
ATOM 1673 N N . MET B 1 23 ? 11.857 -5.592 35.776 1.000 32.685 23 MET B N 1
ATOM 1674 C CA . MET B 1 23 ? 12.553 -5.299 37.016 1.000 30.664 23 MET B CA 1
ATOM 1675 C C . MET B 1 23 ? 13.014 -6.597 37.675 1.000 32.205 23 MET B C 1
ATOM 1676 O O . MET B 1 23 ? 14.132 -6.661 38.201 1.000 30.358 23 MET B O 1
ATOM 1681 N N . GLU B 1 24 ? 12.176 -7.643 37.606 1.000 30.577 24 GLU B N 1
ATOM 1682 C CA . GLU B 1 24 ? 12.538 -8.900 38.221 1.000 30.433 24 GLU B CA 1
ATOM 1683 C C . GLU B 1 24 ? 13.713 -9.500 37.470 1.000 26.429 24 GLU B C 1
ATOM 1684 O O . GLU B 1 24 ? 14.497 -10.204 38.086 1.000 27.716 24 GLU B O 1
ATOM 1690 N N . ILE B 1 25 ? 13.848 -9.184 36.175 1.000 27.347 25 ILE B N 1
ATOM 1691 C CA . ILE B 1 25 ? 14.873 -9.774 35.320 1.000 29.301 25 ILE B CA 1
ATOM 1692 C C . ILE B 1 25 ? 16.217 -9.105 35.583 1.000 32.541 25 ILE B C 1
ATOM 1693 O O . ILE B 1 25 ? 17.256 -9.711 35.401 1.000 41.997 25 ILE B O 1
ATOM 1698 N N . CYS B 1 26 ? 16.193 -7.858 36.032 1.000 32.589 26 CYS B N 1
ATOM 1699 C CA . CYS B 1 26 ? 17.391 -7.134 36.382 1.000 28.208 26 CYS B CA 1
ATOM 1700 C C . CYS B 1 26 ? 17.890 -7.574 37.750 1.000 27.414 26 CYS B C 1
ATOM 1701 O O . CYS B 1 26 ? 19.094 -7.591 38.001 1.000 27.121 26 CYS B O 1
ATOM 1704 N N . ILE B 1 27 ? 16.973 -7.897 38.661 1.000 26.739 27 ILE B N 1
ATOM 1705 C CA . ILE B 1 27 ? 17.388 -8.406 39.960 1.000 28.830 27 ILE B CA 1
ATOM 1706 C C . ILE B 1 27 ? 17.959 -9.811 39.797 1.000 29.303 27 ILE B C 1
ATOM 1707 O O . ILE B 1 27 ? 19.060 -10.112 40.271 1.000 29.480 27 ILE B O 1
ATOM 1712 N N . LYS B 1 28 ? 17.171 -10.670 39.154 1.000 30.924 28 LYS B N 1
ATOM 1713 C CA . LYS B 1 28 ? 17.520 -12.067 38.991 1.000 33.348 28 LYS B CA 1
ATOM 1714 C C . LYS B 1 28 ? 18.769 -12.153 38.107 1.000 35.190 28 LYS B C 1
ATOM 1715 O O . LYS B 1 28 ? 19.656 -12.956 38.389 1.000 34.827 28 LYS B O 1
ATOM 1717 N N . GLY B 1 29 ? 18.864 -11.269 37.094 1.000 34.462 29 GLY B N 1
ATOM 1718 C CA . GLY B 1 29 ? 19.833 -11.389 36.012 1.000 32.984 29 GLY B CA 1
ATOM 1719 C C . GLY B 1 29 ? 21.162 -10.670 36.253 1.000 38.760 29 GLY B C 1
ATOM 1720 O O . GLY B 1 29 ? 22.209 -11.110 35.781 1.000 44.668 29 GLY B O 1
ATOM 1721 N N . TYR B 1 30 ? 21.120 -9.540 36.965 1.000 40.647 30 TYR B N 1
ATOM 1722 C CA . TYR B 1 30 ? 22.299 -8.718 37.179 1.000 38.679 30 TYR B CA 1
ATOM 1723 C C . TYR B 1 30 ? 22.687 -8.677 38.655 1.000 37.954 30 TYR B C 1
ATOM 1724 O O . TYR B 1 30 ? 23.794 -9.046 39.031 1.000 34.779 30 TYR B O 1
ATOM 1733 N N . TYR B 1 31 ? 21.772 -8.171 39.475 1.000 39.461 31 TYR B N 1
ATOM 1734 C CA . T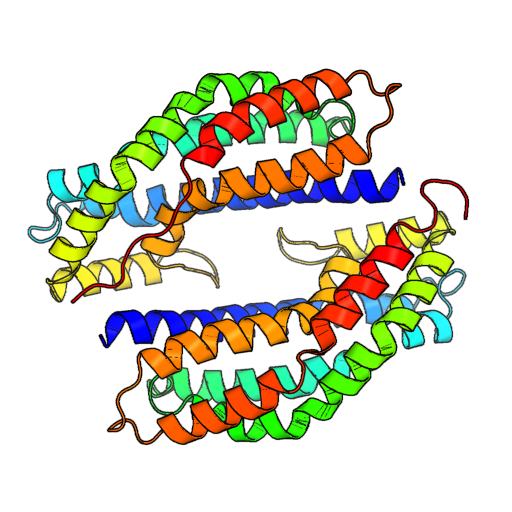YR B 1 31 ? 22.051 -7.922 40.873 1.000 36.094 31 TYR B CA 1
ATOM 1735 C C . TYR B 1 31 ? 22.462 -9.197 41.588 1.000 32.640 31 TYR B C 1
ATOM 1736 O O . TYR B 1 31 ? 23.485 -9.226 42.256 1.000 31.356 31 TYR B O 1
ATOM 1745 N N . GLU B 1 32 ? 21.639 -10.239 41.501 1.000 36.245 32 GLU B N 1
ATOM 1746 C CA . GLU B 1 32 ? 21.935 -11.454 42.252 1.000 35.930 32 GLU B CA 1
ATOM 1747 C C . GLU B 1 32 ? 23.264 -12.069 41.826 1.000 35.547 32 GLU B C 1
ATOM 1748 O O . GLU B 1 32 ? 24.068 -12.421 42.675 1.000 43.459 32 GLU B O 1
ATOM 1754 N N . PRO B 1 33 ? 23.569 -12.239 40.526 1.000 35.380 33 PRO B N 1
ATOM 1755 C CA . PRO B 1 33 ? 24.890 -12.724 40.115 1.000 34.262 33 PRO B CA 1
ATOM 1756 C C . PRO B 1 33 ? 26.082 -11.936 40.646 1.000 34.918 33 PRO B C 1
ATOM 1757 O O . PRO B 1 33 ? 27.084 -12.494 41.072 1.000 37.467 33 PRO B O 1
ATOM 1761 N N . LEU B 1 34 ? 25.969 -10.613 40.608 1.000 38.106 34 LEU B N 1
ATOM 1762 C CA . LEU B 1 34 ? 27.020 -9.769 41.139 1.000 36.319 34 LEU B CA 1
ATOM 1763 C C . LEU B 1 34 ? 27.229 -10.014 42.637 1.000 37.689 34 LEU B C 1
ATOM 1764 O O . LEU B 1 34 ? 28.355 -10.138 43.092 1.000 36.210 34 LEU B O 1
ATOM 1769 N N . ILE B 1 35 ? 26.152 -10.127 43.415 1.000 44.627 35 ILE B N 1
ATOM 1770 C CA . ILE B 1 35 ? 26.277 -10.309 44.857 1.000 49.337 35 ILE B CA 1
ATOM 1771 C C . ILE B 1 35 ? 26.757 -11.719 45.215 1.000 55.910 35 ILE B C 1
ATOM 1772 O O . ILE B 1 35 ? 27.386 -11.885 46.250 1.000 64.841 35 ILE B O 1
ATOM 1777 N N . GLN B 1 36 ? 26.460 -12.728 44.381 1.000 60.192 36 GLN B N 1
ATOM 1778 C CA . GLN B 1 36 ? 26.956 -14.077 44.601 1.000 58.463 36 GLN B CA 1
ATOM 1779 C C . GLN B 1 36 ? 28.416 -14.178 44.161 1.000 60.091 36 GLN B C 1
ATOM 1780 O O . GLN B 1 36 ? 29.179 -14.823 44.866 1.000 62.019 36 GLN B O 1
ATOM 1782 N N . SER B 1 37 ? 28.809 -13.556 43.030 1.000 69.566 37 SER B N 1
ATOM 1783 C CA . SER B 1 37 ? 30.053 -13.923 42.360 1.000 77.306 37 SER B CA 1
ATOM 1784 C C . SER B 1 37 ? 30.600 -12.832 41.435 1.000 88.333 37 SER B C 1
ATOM 1785 O O . SER B 1 37 ? 30.067 -11.730 41.374 1.000 91.732 37 SER B O 1
ATOM 1788 N N . GLY B 1 38 ? 31.697 -13.155 40.728 1.000 95.910 38 GLY B N 1
ATOM 1789 C CA . GLY B 1 38 ? 32.468 -12.190 39.959 1.000 88.850 38 GLY B CA 1
ATOM 1790 C C . GLY B 1 38 ? 33.124 -11.152 40.870 1.000 89.931 38 GLY B C 1
ATOM 1791 O O . GLY B 1 38 ? 33.405 -10.045 40.427 1.000 93.496 38 GLY B O 1
ATOM 1792 N N . HIS B 1 39 ? 33.420 -11.539 42.122 1.000 77.772 39 HIS B N 1
ATOM 1793 C CA . HIS B 1 39 ? 33.553 -10.614 43.240 1.000 70.859 39 HIS B CA 1
ATOM 1794 C C . HIS B 1 39 ? 34.558 -9.491 42.977 1.000 74.015 39 HIS B C 1
ATOM 1795 O O . HIS B 1 39 ? 34.319 -8.371 43.415 1.000 77.224 39 HIS B O 1
ATOM 1797 N N . SER B 1 40 ? 35.663 -9.804 42.282 1.000 74.757 40 SER B N 1
ATOM 1798 C CA . SER B 1 40 ? 36.910 -9.042 42.340 1.000 71.697 40 SER B CA 1
ATOM 1799 C C . SER B 1 40 ? 36.752 -7.577 41.903 1.000 63.294 40 SER B C 1
ATOM 1800 O O . SER B 1 40 ? 37.132 -6.653 42.621 1.000 54.840 40 SER B O 1
ATOM 1802 N N . VAL B 1 41 ? 36.190 -7.351 40.713 1.000 59.547 41 VAL B N 1
ATOM 1803 C CA . VAL B 1 41 ? 36.024 -6.002 40.182 1.000 49.701 41 VAL B CA 1
ATOM 1804 C C . VAL B 1 41 ? 34.641 -5.442 40.523 1.000 49.728 41 VAL B C 1
ATOM 1805 O O . VAL B 1 41 ? 34.330 -4.317 40.122 1.000 56.822 41 VAL B O 1
ATOM 1809 N N . ALA B 1 42 ? 33.814 -6.229 41.243 1.000 43.280 42 ALA B N 1
ATOM 1810 C CA . ALA B 1 42 ? 32.450 -5.857 41.583 1.000 39.866 42 ALA B CA 1
ATOM 1811 C C . ALA B 1 42 ? 32.184 -6.080 43.072 1.000 40.455 42 ALA B C 1
ATOM 1812 O O . ALA B 1 42 ? 31.399 -6.954 43.440 1.000 43.002 42 ALA B O 1
ATOM 1814 N N . PRO B 1 43 ? 32.791 -5.271 43.976 1.000 37.675 43 PRO B N 1
ATOM 1815 C CA . PRO B 1 43 ? 32.552 -5.380 45.407 1.000 35.175 43 PRO B CA 1
ATOM 1816 C C . PRO B 1 43 ? 31.094 -5.122 45.746 1.000 34.562 43 PRO B C 1
ATOM 1817 O O . PRO B 1 43 ? 30.502 -4.213 45.158 1.000 30.982 43 PRO B O 1
ATOM 1821 N N . ALA B 1 44 ? 30.589 -5.891 46.730 1.000 34.624 44 ALA B N 1
ATOM 1822 C CA . ALA B 1 44 ? 29.210 -5.876 47.186 1.000 34.537 44 ALA B CA 1
ATOM 1823 C C . ALA B 1 44 ? 28.764 -4.458 47.485 1.000 33.619 44 ALA B C 1
ATOM 1824 O O . ALA B 1 44 ? 27.640 -4.100 47.181 1.000 40.207 44 ALA B O 1
ATOM 1826 N N . ASP B 1 45 ? 29.634 -3.668 48.102 1.000 32.782 45 ASP B N 1
ATOM 1827 C CA . ASP B 1 45 ? 29.238 -2.335 48.517 1.000 36.621 45 ASP B CA 1
ATOM 1828 C C . ASP B 1 45 ? 28.986 -1.482 47.284 1.000 34.915 45 ASP B C 1
ATOM 1829 O O . ASP B 1 45 ? 27.987 -0.774 47.219 1.000 39.294 45 ASP B O 1
ATOM 1834 N N . LYS B 1 46 ? 29.882 -1.584 46.295 1.000 33.976 46 LYS B N 1
ATOM 1835 C CA . LYS B 1 46 ? 29.708 -0.905 45.023 1.000 29.921 46 LYS B CA 1
ATOM 1836 C C . LYS B 1 46 ? 28.411 -1.379 44.369 1.000 29.283 46 LYS B C 1
ATOM 1837 O O . LYS B 1 46 ? 27.556 -0.564 44.050 1.000 32.596 46 LYS B O 1
ATOM 1840 N N . VAL B 1 47 ? 28.235 -2.692 44.205 1.000 25.991 47 VAL B N 1
ATOM 1841 C CA . VAL B 1 47 ? 27.007 -3.205 43.625 1.000 24.631 47 VAL B CA 1
ATOM 1842 C C . VAL B 1 47 ? 25.776 -2.729 44.411 1.000 27.291 47 VAL B C 1
ATOM 1843 O O . VAL B 1 47 ? 24.763 -2.369 43.840 1.000 28.170 47 VAL B O 1
ATOM 1847 N N . ASN B 1 48 ? 25.807 -2.784 45.743 1.000 28.125 48 ASN B N 1
ATOM 1848 C CA . ASN B 1 48 ? 24.618 -2.466 46.497 1.000 26.148 48 ASN B CA 1
ATOM 1849 C C . ASN B 1 48 ? 24.328 -0.979 46.381 1.000 28.317 48 ASN B C 1
ATOM 1850 O O . ASN B 1 48 ? 23.165 -0.612 46.365 1.000 29.146 48 ASN B O 1
ATOM 1855 N N . ALA B 1 49 ? 25.353 -0.116 46.326 1.000 29.400 49 ALA B N 1
ATOM 1856 C CA . ALA B 1 49 ? 25.075 1.314 46.224 1.000 30.423 49 ALA B CA 1
ATOM 1857 C C . ALA B 1 49 ? 24.426 1.572 44.869 1.000 31.491 49 ALA B C 1
ATOM 1858 O O . ALA B 1 49 ? 23.556 2.433 44.751 1.000 31.008 49 ALA B O 1
ATOM 1860 N N . VAL B 1 50 ? 24.806 0.766 43.871 1.000 29.440 50 VAL B N 1
ATOM 1861 C CA . VAL B 1 50 ? 24.226 0.868 42.543 1.000 30.779 50 VAL B CA 1
ATOM 1862 C C . VAL B 1 50 ? 22.733 0.507 42.558 1.000 33.716 50 VAL B C 1
ATOM 1863 O O . VAL B 1 50 ? 21.912 1.205 41.942 1.000 36.250 50 VAL B O 1
ATOM 1867 N N . PHE B 1 51 ? 22.378 -0.584 43.245 1.000 28.891 51 PHE B N 1
ATOM 1868 C CA . PHE B 1 51 ? 21.022 -1.104 43.164 1.000 29.710 51 PHE B CA 1
ATOM 1869 C C . PHE B 1 51 ? 20.151 -0.622 44.320 1.000 25.864 51 PHE B C 1
ATOM 1870 O O . PHE B 1 51 ? 18.993 -1.002 44.432 1.000 26.177 51 PHE B O 1
ATOM 1878 N N . LEU B 1 52 ? 20.691 0.233 45.174 1.000 25.072 52 LEU B N 1
ATOM 1879 C CA . LEU B 1 52 ? 20.006 0.571 46.396 1.000 27.010 52 LEU B CA 1
ATOM 1880 C C . LEU B 1 52 ? 18.616 1.123 46.089 1.000 28.904 52 LEU B C 1
ATOM 1881 O O . LEU B 1 52 ? 18.504 2.002 45.246 1.000 30.480 52 LEU B O 1
ATOM 1886 N N . HIS B 1 53 ? 17.584 0.581 46.770 1.000 27.669 53 HIS B N 1
ATOM 1887 C CA . HIS B 1 53 ? 16.197 1.023 46.694 1.000 29.010 53 HIS B CA 1
ATOM 1888 C C . HIS B 1 53 ? 15.487 0.486 45.459 1.000 31.681 53 HIS B C 1
ATOM 1889 O O . HIS B 1 53 ? 14.516 1.083 45.004 1.000 45.472 53 HIS B O 1
ATOM 1896 N N . PHE B 1 54 ? 15.978 -0.589 44.853 1.000 36.383 54 PHE B N 1
ATOM 1897 C CA . PHE B 1 54 ? 15.423 -1.038 43.582 1.000 31.864 54 PHE B CA 1
AT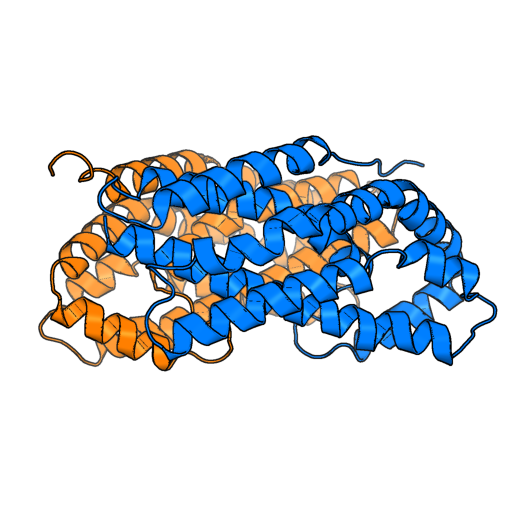OM 1898 C C . PHE B 1 54 ? 14.443 -2.168 43.858 1.000 32.791 54 PHE B C 1
ATOM 1899 O O . PHE B 1 54 ? 13.295 -2.120 43.409 1.000 33.515 54 PHE B O 1
ATOM 1907 N N . GLN B 1 55 ? 14.878 -3.155 44.647 1.000 31.150 55 GLN B N 1
ATOM 1908 C CA . GLN B 1 55 ? 13.979 -4.178 45.154 1.000 31.539 55 GLN B CA 1
ATOM 1909 C C . GLN B 1 55 ? 12.766 -3.527 45.824 1.000 28.297 55 GLN B C 1
ATOM 1910 O O . GLN B 1 55 ? 11.659 -4.018 45.748 1.000 26.645 55 GLN B O 1
ATOM 1916 N N . SER B 1 56 ? 12.972 -2.385 46.466 1.000 30.819 56 SER B N 1
ATOM 1917 C CA . SER B 1 56 ? 11.929 -1.666 47.183 1.000 29.753 56 SER B CA 1
ATOM 1918 C C . SER B 1 56 ? 10.873 -1.182 46.210 1.000 28.384 56 SER B C 1
ATOM 1919 O O . SER B 1 56 ? 9.692 -1.229 46.498 1.000 29.465 56 SER B O 1
ATOM 1922 N N . VAL B 1 57 ? 11.305 -0.728 45.037 1.000 30.199 57 VAL B N 1
ATOM 1923 C CA . VAL B 1 57 ? 10.379 -0.286 44.010 1.000 29.372 57 VAL B CA 1
ATOM 1924 C C . VAL B 1 57 ? 9.698 -1.498 43.386 1.000 30.268 57 VAL B C 1
ATOM 1925 O O . VAL B 1 57 ? 8.488 -1.524 43.246 1.000 27.630 57 VAL B O 1
ATOM 1929 N N . LEU B 1 58 ? 10.475 -2.526 43.035 1.000 34.593 58 LEU B N 1
ATOM 1930 C CA . LEU B 1 58 ? 9.877 -3.753 42.540 1.000 34.287 58 LEU B CA 1
ATOM 1931 C C . LEU B 1 58 ? 8.780 -4.203 43.504 1.000 30.869 58 LEU B C 1
ATOM 1932 O O . LEU B 1 58 ? 7.677 -4.511 43.102 1.000 34.377 58 LEU B O 1
ATOM 1937 N N . SER B 1 59 ? 9.049 -4.182 44.800 1.000 33.517 59 SER B N 1
ATOM 1938 C CA . SER B 1 59 ? 8.109 -4.695 45.783 1.000 36.492 59 SER B CA 1
ATOM 1939 C C . SER B 1 59 ? 6.720 -4.039 45.652 1.000 30.368 59 SER B C 1
ATOM 1940 O O . SER B 1 59 ? 5.688 -4.701 45.489 1.000 25.774 59 SER B O 1
ATOM 1943 N N . ILE B 1 60 ? 6.681 -2.708 45.690 1.000 27.254 60 ILE B N 1
ATOM 1944 C CA . ILE B 1 60 ? 5.409 -2.011 45.764 1.000 27.355 60 ILE B CA 1
ATOM 1945 C C . ILE B 1 60 ? 4.682 -2.059 44.419 1.000 28.353 60 ILE B C 1
ATOM 1946 O O . ILE B 1 60 ? 3.448 -2.056 44.360 1.000 25.304 60 ILE B O 1
ATOM 1951 N N . ASN B 1 61 ? 5.453 -2.078 43.335 1.000 30.789 61 ASN B N 1
ATOM 1952 C CA . ASN B 1 61 ? 4.914 -2.236 41.990 1.000 28.656 61 ASN B CA 1
ATOM 1953 C C . ASN B 1 61 ? 4.393 -3.653 41.766 1.000 29.037 61 ASN B C 1
ATOM 1954 O O . ASN B 1 61 ? 3.336 -3.829 41.184 1.000 26.942 61 ASN B O 1
ATOM 1959 N N . LYS B 1 62 ? 5.081 -4.674 42.275 1.000 35.055 62 LYS B N 1
ATOM 1960 C CA . LYS B 1 62 ? 4.555 -6.031 42.160 1.000 38.358 62 LYS B CA 1
ATOM 1961 C C . LYS B 1 62 ? 3.204 -6.159 42.882 1.000 34.387 62 LYS B C 1
ATOM 1962 O O . LYS B 1 62 ? 2.315 -6.843 42.381 1.000 36.680 62 LYS B O 1
ATOM 1968 N N . GLU B 1 63 ? 3.027 -5.509 44.041 1.000 32.559 63 GLU B N 1
ATOM 1969 C CA . GLU B 1 63 ? 1.753 -5.537 44.752 1.000 31.016 63 GLU B CA 1
ATOM 1970 C C . GLU B 1 63 ? 0.681 -4.784 43.961 1.000 30.925 63 GLU B C 1
ATOM 1971 O O . GLU B 1 63 ? -0.480 -5.189 43.955 1.000 33.705 63 GLU B O 1
ATOM 1973 N N . LEU B 1 64 ? 1.065 -3.692 43.294 1.000 27.189 64 LEU B N 1
ATOM 1974 C CA . LEU B 1 64 ? 0.124 -2.934 42.494 1.000 30.776 64 LEU B CA 1
ATOM 1975 C C . LEU B 1 64 ? -0.372 -3.793 41.340 1.000 33.618 64 LEU B C 1
ATOM 1976 O O . LEU B 1 64 ? -1.567 -3.793 41.043 1.000 28.725 64 LEU B O 1
ATOM 1981 N N . LEU B 1 65 ? 0.562 -4.513 40.697 1.000 37.543 65 LEU B N 1
ATOM 1982 C CA . LEU B 1 65 ? 0.236 -5.410 39.597 1.000 37.138 65 LEU B CA 1
ATOM 1983 C C . LEU B 1 65 ? -0.667 -6.538 40.093 1.000 38.894 65 LEU B C 1
ATOM 1984 O O . LEU B 1 65 ? -1.626 -6.903 39.423 1.000 44.867 65 LEU B O 1
ATOM 1989 N N . LYS B 1 66 ? -0.364 -7.075 41.276 1.000 37.892 66 LYS B N 1
ATOM 1990 C CA . LYS B 1 66 ? -1.176 -8.118 41.865 1.000 39.087 66 LYS B CA 1
ATOM 1991 C C . LYS B 1 66 ? -2.633 -7.653 41.892 1.000 40.082 66 LYS B C 1
ATOM 1992 O O . LYS B 1 66 ? -3.522 -8.301 41.337 1.000 45.230 66 LYS B O 1
ATOM 1998 N N . ASN B 1 67 ? -2.871 -6.485 42.481 1.000 35.274 67 ASN B N 1
ATOM 1999 C CA . ASN B 1 67 ? -4.233 -6.025 42.692 1.000 37.887 67 ASN B CA 1
ATOM 2000 C C . ASN B 1 67 ? -4.879 -5.714 41.340 1.000 34.130 67 ASN B C 1
ATOM 2001 O O . ASN B 1 67 ? -6.058 -5.973 41.113 1.000 36.802 67 ASN B O 1
ATOM 2006 N N . MET B 1 68 ? -4.086 -5.186 40.419 1.000 35.777 68 MET B N 1
ATOM 2007 C CA . MET B 1 68 ? -4.570 -4.911 39.078 1.000 39.638 68 MET B CA 1
ATOM 2008 C C . MET B 1 68 ? -4.959 -6.225 38.417 1.000 41.793 68 MET B C 1
ATOM 2009 O O . MET B 1 68 ? -5.984 -6.297 37.734 1.000 43.062 68 MET B O 1
ATOM 2014 N N . THR B 1 69 ? -4.144 -7.261 38.648 1.000 38.136 69 THR B N 1
ATOM 2015 C CA . THR B 1 69 ? -4.411 -8.552 38.042 1.000 39.501 69 THR B CA 1
ATOM 2016 C C . THR B 1 69 ? -5.665 -9.157 38.673 1.000 42.843 69 THR B C 1
ATOM 2017 O O . THR B 1 69 ? -6.493 -9.722 37.964 1.000 39.005 69 THR B O 1
ATOM 2021 N N . GLU B 1 70 ? -5.814 -9.005 39.996 1.000 44.553 70 GLU B N 1
ATOM 2022 C CA . GLU B 1 70 ? -6.980 -9.520 40.685 1.000 45.794 70 GLU B CA 1
ATOM 2023 C C . GLU B 1 70 ? -8.233 -8.932 40.046 1.000 48.493 70 GLU B C 1
ATOM 2024 O O . GLU B 1 70 ? -9.148 -9.668 39.723 1.000 65.442 70 GLU B O 1
ATOM 2030 N N . LEU B 1 71 ? -8.264 -7.615 39.842 1.000 48.425 71 LEU B N 1
ATOM 2031 C CA . LEU B 1 71 ? -9.421 -6.939 39.267 1.000 42.815 71 LEU B CA 1
ATOM 2032 C C . LEU B 1 71 ? -9.650 -7.371 37.814 1.000 38.933 71 LEU B C 1
ATOM 2033 O O . LEU B 1 71 ? -10.774 -7.543 37.375 1.000 34.823 71 LEU B O 1
ATOM 2038 N N . LYS B 1 72 ? -8.592 -7.511 37.024 1.000 44.848 72 LYS B N 1
ATOM 2039 C CA . LYS B 1 72 ? -8.762 -7.780 35.600 1.000 52.787 72 LYS B CA 1
ATOM 2040 C C . LYS B 1 72 ? -9.464 -9.132 35.380 1.000 59.851 72 LYS B C 1
ATOM 2041 O O . LYS B 1 72 ? -10.431 -9.225 34.626 1.000 64.313 72 LYS B O 1
ATOM 2047 N N . GLU B 1 73 ? -8.985 -10.186 36.051 1.000 57.481 73 GLU B N 1
ATOM 2048 C CA . GLU B 1 73 ? -9.529 -11.524 35.908 1.000 52.761 73 GLU B CA 1
ATOM 2049 C C . GLU B 1 73 ? -10.972 -11.552 36.409 1.000 51.909 73 GLU B C 1
ATOM 2050 O O . GLU B 1 73 ? -11.733 -12.430 36.017 1.000 57.232 73 GLU B O 1
ATOM 2052 N N . LYS B 1 74 ? -11.348 -10.605 37.277 1.000 46.481 74 LYS B N 1
ATOM 2053 C CA . LYS B 1 74 ? -12.728 -10.466 37.725 1.000 44.652 74 LYS B CA 1
ATOM 2054 C C . LYS B 1 74 ? -13.515 -9.576 36.756 1.000 43.568 74 LYS B C 1
ATOM 2055 O O . LYS B 1 74 ? -14.713 -9.391 36.921 1.000 51.258 74 LYS B O 1
ATOM 2057 N N . GLY B 1 75 ? -12.861 -9.043 35.724 1.000 45.272 75 GLY B N 1
ATOM 2058 C CA . GLY B 1 75 ? -13.495 -8.148 34.762 1.000 52.552 75 GLY B CA 1
ATOM 2059 C C . GLY B 1 75 ? -14.022 -6.846 35.383 1.000 55.474 75 GLY B C 1
ATOM 2060 O O . GLY B 1 75 ? -15.128 -6.395 35.067 1.000 68.708 75 GLY B O 1
ATOM 2061 N N . GLU B 1 76 ? -13.226 -6.250 36.277 1.000 53.388 76 GLU B N 1
ATOM 2062 C CA . GLU B 1 76 ? -13.640 -5.073 37.025 1.000 51.661 76 GLU B CA 1
ATOM 2063 C C . GLU B 1 76 ? -12.498 -4.058 37.152 1.000 51.285 76 GLU B C 1
ATOM 2064 O O . GLU B 1 76 ? -12.525 -3.253 38.081 1.000 54.179 76 GLU B O 1
ATOM 2070 N N . LEU B 1 77 ? -11.512 -4.075 36.237 1.000 45.306 77 LEU B N 1
ATOM 2071 C CA . LEU B 1 77 ? -10.337 -3.217 36.349 1.000 42.500 77 LEU B CA 1
ATOM 2072 C C . LEU B 1 77 ? -10.641 -1.793 35.884 1.000 43.322 77 LEU B C 1
ATOM 2073 O O . LEU B 1 77 ? -10.275 -0.842 36.548 1.000 43.477 77 LEU B O 1
ATOM 2078 N N . SER B 1 78 ? -11.308 -1.649 34.741 1.000 46.469 78 SER B N 1
ATOM 2079 C CA . SER B 1 78 ? -11.744 -0.346 34.250 1.000 44.778 78 SER B CA 1
ATOM 2080 C C . SER B 1 78 ? -12.428 0.469 35.329 1.000 41.982 78 SER B C 1
ATOM 2081 O O . SER B 1 78 ? -12.322 1.685 35.305 1.000 44.714 78 SER B O 1
ATOM 2084 N N . THR B 1 79 ? -13.162 -0.199 36.222 1.000 45.892 79 THR B N 1
ATOM 2085 C CA . THR B 1 79 ? -14.058 0.514 37.125 1.000 53.671 79 THR B CA 1
ATOM 2086 C C . THR B 1 79 ? -13.473 0.670 38.532 1.000 48.270 79 THR B C 1
ATOM 2087 O O . THR B 1 79 ? -14.026 1.429 39.313 1.000 46.298 79 THR B O 1
ATOM 2091 N N . ARG B 1 80 ? -12.369 -0.026 38.864 1.000 47.448 80 ARG B N 1
ATOM 2092 C CA . ARG B 1 80 ? -11.845 -0.003 40.231 1.000 44.841 80 ARG B CA 1
ATOM 2093 C C . ARG B 1 80 ? -10.324 0.161 40.247 1.000 40.290 80 ARG B C 1
ATOM 2094 O O . ARG B 1 80 ? -9.675 -0.068 41.271 1.000 40.324 80 ARG B O 1
ATOM 2102 N N . LEU B 1 81 ? -9.752 0.570 39.113 1.000 36.204 81 LEU B N 1
ATOM 2103 C CA . LEU B 1 81 ? -8.315 0.704 38.975 1.000 35.104 81 LEU B CA 1
ATOM 2104 C C . LEU B 1 81 ? -7.729 1.615 40.047 1.000 38.353 81 LEU B C 1
ATOM 2105 O O . LEU B 1 81 ? -6.619 1.373 40.506 1.000 38.795 81 LEU B O 1
ATOM 2110 N N . GLY B 1 82 ? -8.450 2.686 40.406 1.000 44.619 82 GLY B N 1
ATOM 2111 C CA . GLY B 1 82 ? -7.992 3.635 41.412 1.000 43.562 82 GLY B CA 1
ATOM 2112 C C . GLY B 1 82 ? -7.986 3.035 42.812 1.000 44.562 82 GLY B C 1
ATOM 2113 O O . GLY B 1 82 ? -7.278 3.544 43.682 1.000 46.156 82 GLY B O 1
ATOM 2114 N N . GLU B 1 83 ? -8.793 1.978 43.013 1.000 44.806 83 GLU B N 1
ATOM 2115 C CA . GLU B 1 83 ? -8.657 1.114 44.182 1.000 50.242 83 GLU B CA 1
ATOM 2116 C C . GLU B 1 83 ? -7.238 0.547 44.274 1.000 43.140 83 GLU B C 1
ATOM 2117 O O . GLU B 1 83 ? -6.623 0.645 45.328 1.000 45.548 83 GLU B O 1
ATOM 2123 N N . ALA B 1 84 ? -6.694 0.003 43.180 1.000 38.020 84 ALA B N 1
ATOM 2124 C CA . ALA B 1 84 ? -5.348 -0.570 43.202 1.000 34.662 84 ALA B CA 1
ATOM 2125 C C . ALA B 1 84 ? -4.298 0.487 43.551 1.000 33.142 84 ALA B C 1
ATOM 2126 O O . ALA B 1 84 ? -3.336 0.219 44.270 1.000 33.828 84 ALA B O 1
ATOM 2128 N N . PHE B 1 85 ? -4.503 1.700 43.042 1.000 33.423 85 PHE B N 1
ATOM 2129 C CA . PHE B 1 85 ? -3.564 2.781 43.225 1.000 34.269 85 PHE B CA 1
ATOM 2130 C C . PHE B 1 85 ? -3.563 3.281 44.668 1.000 35.527 85 PHE B C 1
ATOM 2131 O O . PHE B 1 85 ? -2.568 3.814 45.135 1.000 35.497 85 PHE B O 1
ATOM 2139 N N . SER B 1 86 ? -4.653 3.078 45.406 1.000 40.670 86 SER B N 1
ATOM 2140 C CA . SER B 1 86 ? -4.754 3.684 46.726 1.000 35.530 86 SER B CA 1
ATOM 2141 C C . SER B 1 86 ? -3.832 2.972 47.702 1.000 37.834 86 SER B C 1
ATOM 2142 O O . SER B 1 86 ? -3.397 3.594 48.668 1.000 41.449 86 SER B O 1
ATOM 2145 N N . GLN B 1 87 ? -3.509 1.693 47.443 1.000 34.228 87 GLN B N 1
ATOM 2146 C CA . GLN B 1 87 ? -2.505 1.005 48.239 1.000 38.051 87 GLN B CA 1
ATOM 2147 C C . GLN B 1 87 ? -1.121 1.452 47.802 1.000 35.322 87 GLN B C 1
ATOM 2148 O O . GLN B 1 87 ? -0.219 1.531 48.620 1.000 36.400 87 GLN B O 1
ATOM 2154 N N . PHE B 1 88 ? -0.966 1.717 46.504 1.000 35.461 88 PHE B N 1
ATOM 2155 C CA . PHE B 1 88 ? 0.331 1.989 45.917 1.000 33.547 88 PHE B CA 1
ATOM 2156 C C . PHE B 1 88 ? 0.805 3.394 46.268 1.000 36.036 88 PHE B C 1
ATOM 2157 O O . PHE B 1 88 ? 1.921 3.545 46.758 1.000 35.100 88 PHE B O 1
ATOM 2165 N N . ILE B 1 89 ? -0.039 4.405 46.022 1.000 37.151 89 ILE B N 1
ATOM 2166 C CA . ILE B 1 89 ? 0.408 5.791 45.993 1.000 41.498 89 ILE B CA 1
ATOM 2167 C C . ILE B 1 89 ? 1.103 6.117 47.310 1.000 39.039 89 ILE B C 1
ATOM 2168 O O . ILE B 1 89 ? 2.081 6.843 47.346 1.000 38.426 89 ILE B O 1
ATOM 2173 N N . PRO B 1 90 ? 0.616 5.661 48.475 1.000 40.433 90 PRO B N 1
ATOM 2174 C CA . PRO B 1 90 ? 1.238 6.101 49.716 1.000 40.392 90 PRO B CA 1
ATOM 2175 C C . PRO B 1 90 ? 2.541 5.359 50.025 1.000 42.310 90 PRO B C 1
ATOM 2176 O O . PRO B 1 90 ? 3.251 5.734 50.957 1.000 40.447 90 PRO B O 1
ATOM 2180 N N . MET B 1 91 ? 2.884 4.335 49.221 1.000 42.148 91 MET B N 1
ATOM 2181 C CA . MET B 1 91 ? 4.171 3.650 49.348 1.000 46.447 91 MET B CA 1
ATOM 2182 C C . MET B 1 91 ? 5.277 4.329 48.536 1.000 38.201 91 MET B C 1
ATOM 2183 O O . MET B 1 91 ? 6.397 3.847 48.569 1.000 32.907 91 MET B O 1
ATOM 2188 N N . MET B 1 92 ? 4.947 5.445 47.860 1.000 38.024 92 MET B N 1
ATOM 2189 C CA . MET B 1 92 ? 5.766 6.129 46.866 1.000 40.618 92 MET B CA 1
ATOM 2190 C C . MET B 1 92 ? 7.132 6.580 47.390 1.000 42.297 92 MET B C 1
ATOM 2191 O O . MET B 1 92 ? 8.067 6.694 46.607 1.000 49.065 92 MET B O 1
ATOM 2196 N N . ASN B 1 93 ? 7.270 6.891 48.682 1.000 41.089 93 ASN B N 1
ATOM 2197 C CA . ASN B 1 93 ? 8.511 7.449 49.208 1.000 39.988 93 ASN B CA 1
ATOM 2198 C C . ASN B 1 93 ? 9.709 6.598 48.777 1.000 34.216 93 ASN B C 1
ATOM 2199 O O . ASN B 1 93 ? 10.848 7.063 48.731 1.000 32.533 93 ASN B O 1
ATOM 2204 N N . VAL B 1 94 ? 9.450 5.318 48.523 1.000 30.154 94 VAL B N 1
ATOM 2205 C CA . VAL B 1 94 ? 10.395 4.385 47.945 1.000 29.284 94 VAL B CA 1
ATOM 2206 C C . VAL B 1 94 ? 10.968 4.928 46.639 1.000 26.660 94 VAL B C 1
ATOM 2207 O O . VAL B 1 94 ? 12.157 4.813 46.334 1.000 29.413 94 VAL B O 1
ATOM 2211 N N . TYR B 1 95 ? 10.083 5.481 45.830 1.000 26.391 95 TYR B N 1
ATOM 2212 C CA . TYR B 1 95 ? 10.496 6.116 44.593 1.000 31.421 95 TYR B CA 1
ATOM 2213 C C . TYR B 1 95 ? 11.386 7.324 44.887 1.000 31.759 95 TYR B C 1
ATOM 2214 O O . TYR B 1 95 ? 12.328 7.567 44.147 1.000 33.043 95 TYR B O 1
ATOM 2223 N N . LYS B 1 96 ? 11.086 8.088 45.946 1.000 34.827 96 LYS B N 1
ATOM 2224 C CA . LYS B 1 96 ? 11.919 9.230 46.332 1.000 42.560 96 LYS B CA 1
ATOM 2225 C C . LYS B 1 96 ? 13.345 8.777 46.631 1.000 40.010 96 LYS B C 1
ATOM 2226 O O . LYS B 1 96 ? 14.305 9.411 46.186 1.000 36.534 96 LYS B O 1
ATOM 2230 N N . LEU B 1 97 ? 13.451 7.692 47.407 1.000 35.900 97 LEU B N 1
ATOM 2231 C CA . LEU B 1 97 ? 14.738 7.161 47.820 1.000 32.339 97 LEU B CA 1
ATOM 2232 C C . LEU B 1 97 ? 15.483 6.635 46.612 1.000 30.567 97 LEU B C 1
ATOM 2233 O O . LEU B 1 97 ? 16.693 6.836 46.488 1.000 32.948 97 LEU B O 1
ATOM 2238 N N . PHE B 1 98 ? 14.764 5.968 45.718 1.000 30.109 98 PHE B N 1
ATOM 2239 C CA . PHE B 1 98 ? 15.434 5.446 44.538 1.000 34.786 98 PHE B CA 1
ATOM 2240 C C . PHE B 1 98 ? 15.957 6.601 43.671 1.000 33.310 98 PHE B C 1
ATOM 2241 O O . PHE B 1 98 ? 17.148 6.682 43.371 1.000 35.370 98 PHE B O 1
ATOM 2249 N N . LEU B 1 99 ? 15.058 7.505 43.280 1.000 32.778 99 LEU B N 1
ATOM 2250 C CA . LEU B 1 99 ? 15.426 8.723 42.578 1.000 33.769 99 LEU B CA 1
ATOM 2251 C C . LEU B 1 99 ? 16.605 9.391 43.272 1.000 30.123 99 LEU B C 1
ATOM 2252 O O . LEU B 1 99 ? 17.589 9.758 42.641 1.000 34.458 99 LEU B O 1
ATOM 2257 N N . GLY B 1 100 ? 16.511 9.493 44.584 1.000 26.325 100 GLY B N 1
ATOM 2258 C CA . GLY B 1 100 ? 17.504 10.206 45.352 1.000 28.911 100 GLY B CA 1
ATOM 2259 C C . GLY B 1 100 ? 18.888 9.566 45.270 1.000 30.102 100 GLY B C 1
ATOM 2260 O O . GLY B 1 100 ? 19.888 10.178 45.612 1.000 28.126 100 GLY B O 1
ATOM 2261 N N . ASN B 1 101 ? 18.938 8.301 44.885 1.000 35.606 101 ASN B N 1
ATOM 2262 C CA . ASN B 1 101 ? 20.195 7.595 44.840 1.000 34.900 101 ASN B CA 1
ATOM 2263 C C . ASN B 1 101 ? 20.732 7.589 43.398 1.000 38.295 101 ASN B C 1
ATOM 2264 O O . ASN B 1 101 ? 21.816 7.081 43.158 1.000 42.743 101 ASN B O 1
ATOM 2269 N N . SER B 1 102 ? 20.007 8.130 42.417 1.000 36.619 102 SER B N 1
ATOM 2270 C CA . SER B 1 102 ? 20.398 7.856 41.043 1.000 40.114 102 SER B CA 1
ATOM 2271 C C . SER B 1 102 ? 21.768 8.444 40.690 1.000 40.402 102 SER B C 1
ATOM 2272 O O . SER B 1 102 ? 22.549 7.805 39.994 1.000 36.448 102 SER B O 1
ATOM 2275 N N . ASP B 1 103 ? 22.058 9.657 41.170 1.000 42.897 103 ASP B N 1
ATOM 2276 C CA . ASP B 1 103 ? 23.340 10.315 40.955 1.000 47.810 103 ASP B CA 1
ATOM 2277 C C . ASP B 1 103 ? 24.480 9.437 41.473 1.000 43.297 103 ASP B C 1
ATOM 2278 O O . ASP B 1 103 ? 25.438 9.190 40.757 1.000 49.184 103 ASP B O 1
ATOM 2283 N N . THR B 1 104 ? 24.379 8.993 42.730 1.000 33.577 104 THR B N 1
ATOM 2284 C CA . THR B 1 104 ? 25.327 8.072 43.324 1.000 31.841 104 THR B CA 1
ATOM 2285 C C . THR B 1 104 ? 25.396 6.752 42.560 1.000 33.487 104 THR B C 1
ATOM 2286 O O . THR B 1 104 ? 26.466 6.279 42.240 1.000 39.128 104 THR B O 1
ATOM 2290 N N . SER B 1 105 ? 24.258 6.113 42.322 1.000 34.717 105 SER B N 1
ATOM 2291 C CA . SER B 1 105 ? 24.231 4.834 41.643 1.000 33.501 105 SER B CA 1
ATOM 2292 C C . SER B 1 105 ? 25.037 4.944 40.354 1.000 36.730 105 SER B C 1
ATOM 2293 O O . SER B 1 105 ? 25.884 4.097 40.088 1.000 32.934 105 SER B O 1
ATOM 2296 N N . LEU B 1 106 ? 24.799 6.010 39.576 1.000 37.540 106 LEU B N 1
ATOM 2297 C CA . LEU B 1 106 ? 25.443 6.136 38.279 1.000 37.390 106 LEU B CA 1
ATOM 2298 C C . LEU B 1 106 ? 26.929 6.417 38.443 1.000 37.965 106 LEU B C 1
ATOM 2299 O O . LEU B 1 106 ? 27.730 5.949 37.635 1.000 38.216 106 LEU B O 1
ATOM 2304 N N . GLN B 1 107 ? 27.297 7.210 39.455 1.000 32.289 107 GLN B N 1
ATOM 2305 C CA . GLN B 1 107 ? 28.698 7.489 39.689 1.000 33.966 107 GLN B CA 1
ATOM 2306 C C . GLN B 1 107 ? 29.438 6.176 39.989 1.000 34.051 107 GLN B C 1
ATOM 2307 O O . GLN B 1 107 ? 30.558 5.940 39.513 1.000 29.662 107 GLN B O 1
ATOM 2313 N N . PHE B 1 108 ? 28.815 5.293 40.768 1.000 31.170 108 PHE B N 1
ATOM 2314 C CA . PHE B 1 108 ? 29.469 4.029 41.067 1.000 33.897 108 PHE B CA 1
ATOM 2315 C C . PHE B 1 108 ? 29.517 3.136 39.827 1.000 30.484 108 PHE B C 1
ATOM 2316 O O . PHE B 1 108 ? 30.526 2.488 39.611 1.000 35.496 108 PHE B O 1
ATOM 2324 N N . LEU B 1 109 ? 28.480 3.142 38.984 1.000 29.480 109 LEU B N 1
ATOM 2325 C CA . LEU B 1 109 ? 28.489 2.304 37.786 1.000 32.144 109 LEU B CA 1
ATOM 2326 C C . LEU B 1 109 ? 29.656 2.673 36.869 1.000 33.429 109 LEU B C 1
ATOM 2327 O O . LEU B 1 109 ? 30.369 1.812 36.364 1.000 29.840 109 LEU B O 1
ATOM 2332 N N . VAL B 1 110 ? 29.832 3.980 36.674 1.000 35.810 110 VAL B N 1
ATOM 2333 C CA . VAL B 1 110 ? 30.786 4.528 35.731 1.000 35.914 110 VAL B CA 1
ATOM 2334 C C . VAL B 1 110 ? 32.190 4.255 36.244 1.000 37.830 110 VAL B C 1
ATOM 2335 O O . VAL B 1 110 ? 33.092 4.123 35.441 1.000 44.319 110 VAL B O 1
ATOM 2339 N N . GLU B 1 111 ? 32.371 4.241 37.573 1.000 45.138 111 GLU B N 1
ATOM 2340 C CA . GLU B 1 111 ? 33.647 3.907 38.193 1.000 46.156 111 GLU B CA 1
ATOM 2341 C C . GLU B 1 111 ? 33.950 2.424 37.960 1.000 40.485 111 GLU B C 1
ATOM 2342 O O . GLU B 1 111 ? 35.056 2.051 37.581 1.000 38.071 111 GLU B O 1
ATOM 2348 N N . LEU B 1 112 ? 32.949 1.571 38.185 1.000 38.714 112 LEU B N 1
ATOM 2349 C CA . LEU B 1 112 ? 33.106 0.148 37.953 1.000 39.075 112 LEU B CA 1
ATOM 2350 C C . LEU B 1 112 ? 33.462 -0.103 36.498 1.000 36.797 112 LEU B C 1
ATOM 2351 O O . LEU B 1 112 ? 34.257 -0.985 36.224 1.000 37.545 112 LEU B O 1
ATOM 2356 N N . GLU B 1 113 ? 32.888 0.708 35.604 1.000 35.435 113 GLU B N 1
ATOM 2357 C CA . GLU B 1 113 ? 32.900 0.456 34.172 1.000 38.623 113 GLU B CA 1
ATOM 2358 C C . GLU B 1 113 ? 34.201 0.934 33.537 1.000 34.911 113 GLU B C 1
ATOM 2359 O O . GLU B 1 113 ? 34.341 0.917 32.317 1.000 38.248 113 GLU B O 1
ATOM 2365 N N . LYS B 1 114 ? 35.154 1.372 34.354 1.000 38.348 114 LYS B N 1
ATOM 2366 C CA . LYS B 1 114 ? 36.512 1.587 33.874 1.000 41.925 114 LYS B CA 1
ATOM 2367 C C . LYS B 1 114 ? 37.205 0.242 33.684 1.000 41.130 114 LYS B C 1
ATOM 2368 O O . LYS B 1 114 ? 38.034 0.091 32.778 1.000 47.508 114 LYS B O 1
ATOM 2374 N N . SER B 1 115 ? 36.846 -0.724 34.541 1.000 37.245 115 SER B N 1
ATOM 2375 C CA . SER B 1 115 ? 37.399 -2.062 34.450 1.000 36.524 115 SER B CA 1
ATOM 2376 C C . SER B 1 115 ? 36.869 -2.760 33.205 1.000 36.512 115 SER B C 1
ATOM 2377 O O . SER B 1 115 ? 35.656 -2.919 33.056 1.000 39.855 115 SER B O 1
ATOM 2380 N N . SER B 1 116 ? 37.799 -3.139 32.329 1.000 38.226 116 SER B N 1
ATOM 2381 C CA . SER B 1 116 ? 37.502 -3.956 31.161 1.000 45.863 116 SER B CA 1
ATOM 2382 C C . SER B 1 116 ? 36.919 -5.309 31.587 1.000 47.211 116 SER B C 1
ATOM 2383 O O . SER B 1 116 ? 35.940 -5.778 31.010 1.000 54.390 116 SER B O 1
ATOM 2385 N N . LYS B 1 117 ? 37.504 -5.917 32.628 1.000 43.777 117 LYS B N 1
ATOM 2386 C CA . LYS B 1 117 ? 37.043 -7.194 33.148 1.000 40.945 117 LYS B CA 1
ATOM 2387 C C . LYS B 1 117 ? 35.593 -7.070 33.616 1.000 39.903 117 LYS B C 1
ATOM 2388 O O . LYS B 1 117 ? 34.775 -7.949 33.371 1.000 45.169 117 LYS B O 1
ATOM 2394 N N . PHE B 1 118 ? 35.271 -5.955 34.277 1.000 38.832 118 PHE B N 1
ATOM 2395 C CA . PHE B 1 118 ? 33.936 -5.740 34.796 1.000 37.481 118 PHE B CA 1
ATOM 2396 C C . PHE B 1 118 ? 32.934 -5.697 33.657 1.000 39.123 118 PHE B C 1
ATOM 2397 O O . PHE B 1 118 ? 31.918 -6.383 33.702 1.000 36.954 118 PHE B O 1
ATOM 2405 N N . ASN B 1 119 ? 33.262 -4.901 32.630 1.000 38.646 119 ASN B N 1
ATOM 2406 C CA . ASN B 1 119 ? 32.423 -4.796 31.447 1.000 40.623 119 ASN B CA 1
ATOM 2407 C C . ASN B 1 119 ? 32.136 -6.166 30.829 1.000 43.543 119 ASN B C 1
ATOM 2408 O O . ASN B 1 119 ? 31.012 -6.422 30.396 1.000 49.156 119 ASN B O 1
ATOM 2413 N N . ASP B 1 120 ? 33.127 -7.060 30.811 1.000 46.416 120 ASP B N 1
ATOM 2414 C CA . ASP B 1 120 ? 32.937 -8.369 30.203 1.000 49.847 120 ASP B CA 1
ATOM 2415 C C . ASP B 1 120 ? 31.956 -9.206 31.020 1.000 42.736 120 ASP B C 1
ATOM 2416 O O . ASP B 1 120 ? 31.216 -10.018 30.481 1.000 40.373 120 ASP B O 1
ATOM 2421 N N . ILE B 1 121 ? 32.001 -9.038 32.337 1.000 41.402 121 ILE B N 1
ATOM 2422 C CA . ILE B 1 121 ? 31.158 -9.812 33.230 1.000 39.259 121 ILE B CA 1
ATOM 2423 C C . ILE B 1 121 ? 29.721 -9.387 32.952 1.000 38.353 121 ILE B C 1
ATOM 2424 O O . ILE B 1 121 ? 28.847 -10.227 32.765 1.000 38.805 121 ILE B O 1
ATOM 2429 N N . LEU B 1 122 ? 29.526 -8.065 32.863 1.000 38.163 122 LEU B N 1
ATOM 2430 C CA . LEU B 1 122 ? 28.232 -7.462 32.627 1.000 40.204 122 LEU B CA 1
ATOM 2431 C C . LEU B 1 122 ? 27.679 -7.941 31.281 1.000 41.578 122 LEU B C 1
ATOM 2432 O O . LEU B 1 122 ? 26.516 -8.340 31.191 1.000 41.474 122 LEU B O 1
ATOM 2437 N N . ASP B 1 123 ? 28.516 -7.913 30.236 1.000 44.637 123 ASP B N 1
ATOM 2438 C CA . ASP B 1 123 ? 28.130 -8.390 28.914 1.000 42.048 123 ASP B CA 1
ATOM 2439 C C . ASP B 1 123 ? 27.802 -9.882 28.997 1.000 38.974 123 ASP B C 1
ATOM 2440 O O . ASP B 1 123 ? 26.817 -10.359 28.441 1.000 33.411 123 ASP B O 1
ATOM 2442 N N . LEU B 1 124 ? 28.575 -10.617 29.787 1.000 42.195 124 LEU B N 1
ATOM 2443 C CA . LEU B 1 124 ? 28.280 -12.023 29.990 1.000 48.241 124 LEU B CA 1
ATOM 2444 C C . LEU B 1 124 ? 26.917 -12.223 30.659 1.000 41.542 124 LEU B C 1
ATOM 2445 O O . LEU B 1 124 ? 26.124 -13.020 30.179 1.000 40.663 124 LEU B O 1
ATOM 2450 N N . LEU B 1 125 ? 26.633 -11.502 31.750 1.000 39.938 125 LEU B N 1
ATOM 2451 C CA . LEU B 1 125 ? 25.366 -11.649 32.467 1.000 40.141 125 LEU B CA 1
ATOM 2452 C C . LEU B 1 125 ? 24.162 -11.316 31.579 1.000 41.617 125 LEU B C 1
ATOM 2453 O O . LEU B 1 125 ? 23.105 -11.951 31.667 1.000 32.846 125 LEU B O 1
ATOM 2458 N N . ARG B 1 126 ? 24.341 -10.299 30.724 1.000 43.605 126 ARG B N 1
ATOM 2459 C CA . ARG B 1 126 ? 23.328 -9.882 29.774 1.000 42.632 126 ARG B CA 1
ATOM 2460 C C . ARG B 1 126 ? 22.972 -11.014 28.811 1.000 46.082 126 ARG B C 1
ATOM 2461 O O . ARG B 1 126 ? 21.802 -11.275 28.540 1.000 42.611 126 ARG B O 1
ATOM 2469 N N . SER B 1 127 ? 24.018 -11.659 28.279 1.000 55.782 127 SER B N 1
ATOM 2470 C CA . SER B 1 127 ? 23.851 -12.726 27.310 1.000 51.086 127 SER B CA 1
ATOM 2471 C C . SER B 1 127 ? 23.031 -13.857 27.927 1.000 46.194 127 SER B C 1
ATOM 2472 O O . SER B 1 127 ? 22.505 -14.669 27.184 1.000 46.496 127 SER B O 1
ATOM 2475 N N . HIS B 1 128 ? 22.849 -13.866 29.258 1.000 44.790 128 HIS B N 1
ATOM 2476 C CA . HIS B 1 128 ? 22.043 -14.890 29.914 1.000 48.174 128 HIS B CA 1
ATOM 2477 C C . HIS B 1 128 ? 20.643 -14.413 30.251 1.000 42.936 128 HIS B C 1
ATOM 2478 O O . HIS B 1 128 ? 19.867 -15.181 30.793 1.000 41.838 128 HIS B O 1
ATOM 2485 N N . LEU B 1 129 ? 20.352 -13.142 30.003 1.000 46.257 129 LEU B N 1
ATOM 2486 C CA . LEU B 1 129 ? 19.006 -12.641 30.208 1.000 51.095 129 LEU B CA 1
ATOM 2487 C C . LEU B 1 129 ? 18.020 -13.302 29.237 1.000 56.874 129 LEU B C 1
ATOM 2488 O O . LEU B 1 129 ? 18.339 -13.519 28.068 1.000 58.992 129 LEU B O 1
ATOM 2493 N N . PRO B 1 130 ? 16.777 -13.611 29.678 1.000 61.271 130 PRO B N 1
ATOM 2494 C CA . PRO B 1 130 ? 15.767 -14.205 28.799 1.000 68.464 130 PRO B CA 1
ATOM 2495 C C . PRO B 1 130 ? 15.205 -13.249 27.746 1.000 79.958 130 PRO B C 1
ATOM 2496 O O . PRO B 1 130 ? 15.275 -12.031 27.901 1.000 85.925 130 PRO B O 1
ATOM 2500 N N . GLY B 1 131 ? 14.608 -13.820 26.693 1.000 80.002 131 GLY B N 1
ATOM 2501 C CA . GLY B 1 131 ? 13.900 -13.036 25.693 1.000 77.984 131 GLY B CA 1
ATOM 2502 C C . GLY B 1 131 ? 14.863 -12.420 24.685 1.000 81.662 131 GLY B C 1
ATOM 2503 O O . GLY B 1 131 ? 16.065 -12.683 24.730 1.000 79.404 131 GLY B O 1
ATOM 2504 N N . ASP B 1 132 ? 14.306 -11.627 23.763 1.000 82.728 132 ASP B N 1
ATOM 2505 C CA . ASP B 1 132 ? 15.070 -10.959 22.722 1.000 83.512 132 ASP B CA 1
ATOM 2506 C C . ASP B 1 132 ? 15.518 -9.600 23.253 1.000 84.348 132 ASP B C 1
ATOM 2507 O O . ASP B 1 132 ? 16.616 -9.133 22.942 1.000 77.683 132 ASP B O 1
ATOM 2509 N N . ASN B 1 133 ? 14.645 -8.985 24.065 1.000 89.067 133 ASN B N 1
ATOM 2510 C CA . ASN B 1 133 ? 14.966 -7.796 24.846 1.000 91.932 133 ASN B CA 1
ATOM 2511 C C . ASN B 1 133 ? 15.863 -8.180 26.028 1.000 89.002 133 ASN B C 1
ATOM 2512 O O . ASN B 1 133 ? 15.398 -8.373 27.159 1.000 84.934 133 ASN B O 1
ATOM 2514 N N . GLN B 1 134 ? 17.152 -8.364 25.722 1.000 75.878 134 GLN B N 1
ATOM 2515 C CA . GLN B 1 134 ? 18.183 -8.424 26.744 1.000 67.043 134 GLN B CA 1
ATOM 2516 C C . GLN B 1 134 ? 18.812 -7.042 26.887 1.000 55.722 134 GLN B C 1
ATOM 2517 O O . GLN B 1 134 ? 19.767 -6.722 26.181 1.000 41.999 134 GLN B O 1
ATOM 2523 N N . LEU B 1 135 ? 18.298 -6.219 27.809 1.000 52.083 135 LEU B N 1
ATOM 2524 C CA . LEU B 1 135 ? 18.801 -4.859 27.933 1.000 50.526 135 LEU B CA 1
ATOM 2525 C C . LEU B 1 135 ? 20.056 -4.810 28.805 1.000 41.934 135 LEU B C 1
ATOM 2526 O O . LEU B 1 135 ? 20.308 -5.692 29.622 1.000 37.383 135 LEU B O 1
ATOM 2531 N N . ASP B 1 136 ? 20.848 -3.757 28.594 1.000 37.604 136 ASP B N 1
ATOM 2532 C CA . ASP B 1 136 ? 21.956 -3.437 29.470 1.000 42.615 136 ASP B CA 1
ATOM 2533 C C . ASP B 1 136 ? 21.411 -2.942 30.814 1.000 44.351 136 ASP B C 1
ATOM 2534 O O . ASP B 1 136 ? 20.209 -2.725 30.992 1.000 38.410 136 ASP B O 1
ATOM 2539 N N . LEU B 1 137 ? 22.330 -2.763 31.764 1.000 39.546 137 LEU B N 1
ATOM 2540 C CA . LEU B 1 137 ? 21.988 -2.413 33.127 1.000 38.745 137 LEU B CA 1
ATOM 2541 C C . LEU B 1 137 ? 21.295 -1.050 33.160 1.000 39.574 137 LEU B C 1
ATOM 2542 O O . LEU B 1 137 ? 20.175 -0.953 33.643 1.000 40.006 137 LEU B O 1
ATOM 2547 N N . ARG B 1 138 ? 21.926 -0.004 32.606 1.000 40.894 138 ARG B N 1
ATOM 2548 C CA . ARG B 1 138 ? 21.377 1.347 32.658 1.000 42.285 138 ARG B CA 1
ATOM 2549 C C . ARG B 1 138 ? 19.918 1.341 32.228 1.000 40.854 138 ARG B C 1
ATOM 2550 O O . ARG B 1 138 ? 19.058 2.047 32.749 1.000 33.741 138 ARG B O 1
ATOM 2558 N N . SER B 1 139 ? 19.673 0.528 31.210 1.000 38.017 139 SER B N 1
ATOM 2559 C CA . SER B 1 139 ? 18.363 0.450 30.606 1.000 36.930 139 SER B CA 1
ATOM 2560 C C . SER B 1 139 ? 17.342 -0.160 31.581 1.000 33.707 139 SER B C 1
ATOM 2561 O O . SER B 1 139 ? 16.142 0.077 31.441 1.000 35.306 139 SER B O 1
ATOM 2564 N N . TYR B 1 140 ? 17.804 -0.888 32.608 1.000 31.423 140 TYR B N 1
ATOM 2565 C CA . TYR B 1 140 ? 16.928 -1.338 33.681 1.000 34.222 140 TYR B CA 1
ATOM 2566 C C . TYR B 1 140 ? 16.857 -0.296 34.808 1.000 32.022 140 TYR B C 1
ATOM 2567 O O . TYR B 1 140 ? 15.785 -0.013 35.321 1.000 30.797 140 TYR B O 1
ATOM 2576 N N . LEU B 1 141 ? 17.996 0.247 35.228 1.000 32.679 141 LEU B N 1
ATOM 2577 C CA . LEU B 1 141 ? 18.032 1.141 36.380 1.000 35.732 141 LEU B CA 1
ATOM 2578 C C . LEU B 1 141 ? 17.223 2.414 36.124 1.000 32.567 141 LEU B C 1
ATOM 2579 O O . LEU B 1 141 ? 16.816 3.066 37.071 1.000 37.444 141 LEU B O 1
ATOM 2584 N N . ILE B 1 142 ? 16.992 2.753 34.860 1.000 27.574 142 ILE B N 1
ATOM 2585 C CA . ILE B 1 142 ? 16.345 3.991 34.481 1.000 26.163 142 ILE B CA 1
ATOM 2586 C C . ILE B 1 142 ? 14.835 3.820 34.511 1.000 24.919 142 ILE B C 1
ATOM 2587 O O . ILE B 1 142 ? 14.122 4.804 34.609 1.000 23.369 142 ILE B O 1
ATOM 2592 N N . MET B 1 143 ? 14.357 2.572 34.499 1.000 27.071 143 MET B N 1
ATOM 2593 C CA . MET B 1 143 ? 12.951 2.299 34.268 1.000 31.269 143 MET B CA 1
ATOM 2594 C C . MET B 1 143 ? 12.066 2.881 35.358 1.000 32.861 143 MET B C 1
ATOM 2595 O O . MET B 1 143 ? 10.971 3.362 35.077 1.000 37.781 143 MET B O 1
ATOM 2600 N N . PRO B 1 144 ? 12.442 2.796 36.643 1.000 33.884 144 PRO B N 1
ATOM 2601 C CA . PRO B 1 144 ? 11.643 3.448 37.679 1.000 36.160 144 PRO B CA 1
ATOM 2602 C C . PRO B 1 144 ? 11.590 4.942 37.431 1.000 34.978 144 PRO B C 1
ATOM 2603 O O . PRO B 1 144 ? 10.568 5.570 37.663 1.000 40.024 144 PRO B O 1
ATOM 2607 N N . VAL B 1 145 ? 12.679 5.489 36.904 1.000 36.567 145 VAL B N 1
ATOM 2608 C CA . VAL B 1 145 ? 12.742 6.920 36.687 1.000 43.298 145 VAL B CA 1
ATOM 2609 C C . VAL B 1 145 ? 11.758 7.272 35.577 1.000 44.787 145 VAL B C 1
ATOM 2610 O O . VAL B 1 145 ? 11.193 8.379 35.591 1.000 49.250 145 VAL B O 1
ATOM 2614 N N . GLN B 1 146 ? 11.597 6.342 34.620 1.000 36.908 146 GLN B N 1
ATOM 2615 C CA . GLN B 1 146 ? 10.742 6.593 33.471 1.000 40.753 146 GLN B CA 1
ATOM 2616 C C . GLN B 1 146 ? 9.274 6.326 33.799 1.000 37.621 146 GLN B C 1
ATOM 2617 O O . GLN B 1 146 ? 8.407 6.951 33.194 1.000 37.416 146 GLN B O 1
ATOM 2623 N N . ARG B 1 147 ? 9.010 5.428 34.753 1.000 35.346 147 ARG B N 1
ATOM 2624 C CA . ARG B 1 147 ? 7.650 5.029 35.048 1.000 38.520 147 ARG B CA 1
ATOM 2625 C C . ARG B 1 147 ? 6.811 6.229 35.457 1.000 41.765 147 ARG B C 1
ATOM 2626 O O . ARG B 1 147 ? 5.709 6.393 34.969 1.000 36.130 147 ARG B O 1
ATOM 2634 N N . LEU B 1 148 ? 7.331 7.038 36.378 1.000 45.837 148 LEU B N 1
ATOM 2635 C CA . LEU B 1 148 ? 6.533 8.095 36.989 1.000 47.631 148 LEU B CA 1
ATOM 2636 C C . LEU B 1 148 ? 5.925 9.000 35.928 1.000 40.926 148 LEU B C 1
ATOM 2637 O O . LEU B 1 148 ? 4.738 9.272 35.979 1.000 32.627 148 LEU B O 1
ATOM 2642 N N . PRO B 1 149 ? 6.704 9.564 34.979 1.000 45.740 149 PRO B N 1
ATOM 2643 C CA . PRO B 1 149 ? 6.118 10.458 33.982 1.000 40.698 149 PRO B CA 1
ATOM 2644 C C . PRO B 1 149 ? 5.059 9.760 33.140 1.000 34.974 149 PRO B C 1
ATOM 2645 O O . PRO B 1 149 ? 4.148 10.407 32.660 1.000 38.039 149 PRO B O 1
ATOM 2649 N N . ARG B 1 150 ? 5.187 8.445 32.951 1.000 35.408 150 ARG B N 1
ATOM 2650 C CA . ARG B 1 150 ? 4.228 7.680 32.175 1.000 32.173 150 ARG B CA 1
ATOM 2651 C C . ARG B 1 150 ? 2.909 7.565 32.932 1.000 30.118 150 ARG B C 1
ATOM 2652 O O . ARG B 1 150 ? 1.848 7.681 32.328 1.000 30.600 150 ARG B O 1
ATOM 2660 N N . TYR B 1 151 ? 2.991 7.327 34.248 1.000 27.086 151 TYR B N 1
ATOM 2661 C CA . TYR B 1 151 ? 1.820 7.354 35.100 1.000 28.741 151 TYR B CA 1
ATOM 2662 C C . TYR B 1 151 ? 1.108 8.691 34.925 1.000 29.499 151 TYR B C 1
ATOM 2663 O O . TYR B 1 151 ? -0.109 8.707 34.698 1.000 30.971 151 TYR B O 1
ATOM 2672 N N . LYS B 1 152 ? 1.873 9.789 35.007 1.000 27.554 152 LYS B N 1
ATOM 2673 C CA . LYS B 1 152 ? 1.308 11.118 34.900 1.000 32.075 152 LYS B CA 1
ATOM 2674 C C . LYS B 1 152 ? 0.551 11.200 33.587 1.000 37.686 152 LYS B C 1
ATOM 2675 O O . LYS B 1 152 ? -0.645 11.521 33.555 1.000 39.879 152 LYS B O 1
ATOM 2680 N N . LEU B 1 153 ? 1.253 10.826 32.513 1.000 37.801 153 LEU B N 1
ATOM 2681 C CA . LEU B 1 153 ? 0.672 10.863 31.187 1.000 37.012 153 LEU B CA 1
ATOM 2682 C C . LEU B 1 153 ? -0.629 10.071 31.188 1.000 36.783 153 LEU B C 1
ATOM 2683 O O . LEU B 1 153 ? -1.686 10.636 30.913 1.000 40.929 153 LEU B O 1
ATOM 2688 N N . LEU B 1 154 ? -0.510 8.771 31.493 1.000 36.759 154 LEU B N 1
ATOM 2689 C CA . LEU B 1 154 ? -1.596 7.803 31.404 1.000 37.530 154 LEU B CA 1
ATOM 2690 C C . LEU B 1 154 ? -2.805 8.252 32.227 1.000 36.998 154 LEU B C 1
ATOM 2691 O O . LEU B 1 154 ? -3.946 8.179 31.774 1.000 37.130 154 LEU B O 1
ATOM 2696 N N . LEU B 1 155 ? -2.552 8.691 33.460 1.000 37.949 155 LEU B N 1
ATOM 2697 C CA . LEU B 1 155 ? -3.638 9.059 34.351 1.000 41.245 155 LEU B CA 1
ATOM 2698 C C . LEU B 1 155 ? -4.291 10.355 33.897 1.000 41.894 155 LEU B C 1
ATOM 2699 O O . LEU B 1 155 ? -5.491 10.535 34.077 1.000 49.252 155 LEU B O 1
ATOM 2704 N N . THR B 1 156 ? -3.504 11.276 33.338 1.000 41.745 156 THR B N 1
ATOM 2705 C CA . THR B 1 156 ? -4.088 12.522 32.896 1.000 39.268 156 THR B CA 1
ATOM 2706 C C . THR B 1 156 ? -5.107 12.194 31.811 1.000 39.490 156 THR B C 1
ATOM 2707 O O . THR B 1 156 ? -6.251 12.614 31.889 1.000 42.250 156 THR B O 1
ATOM 2711 N N . ASP B 1 157 ? -4.706 11.384 30.834 1.000 40.525 157 ASP B N 1
ATOM 2712 C CA . ASP B 1 157 ? -5.572 11.063 29.713 1.000 43.726 157 ASP B CA 1
ATOM 2713 C C . ASP B 1 157 ? -6.781 10.240 30.175 1.000 42.260 157 ASP B C 1
ATOM 2714 O O . ASP B 1 157 ? -7.870 10.357 29.612 1.000 46.330 157 ASP B O 1
ATOM 2719 N N . LEU B 1 158 ? -6.605 9.407 31.201 1.000 35.242 158 LEU B N 1
ATOM 2720 C CA . LEU B 1 158 ? -7.699 8.594 31.691 1.000 34.155 158 LEU B CA 1
ATOM 2721 C C . LEU B 1 158 ? -8.734 9.437 32.431 1.000 31.759 158 LEU B C 1
ATOM 2722 O O . LEU B 1 158 ? -9.928 9.202 32.308 1.000 31.495 158 LEU B O 1
ATOM 2727 N N . ILE B 1 159 ? -8.284 10.368 33.264 1.000 33.762 159 ILE B N 1
ATOM 2728 C CA . ILE B 1 159 ? -9.194 11.245 33.983 1.000 38.991 159 ILE B CA 1
ATOM 2729 C C . ILE B 1 159 ? -10.017 12.077 32.999 1.000 41.766 159 ILE B C 1
ATOM 2730 O O . ILE B 1 159 ? -11.251 12.086 33.077 1.000 48.918 159 ILE B O 1
ATOM 2735 N N . LYS B 1 160 ? -9.332 12.749 32.066 1.000 40.393 160 LYS B N 1
ATOM 2736 C CA . LYS B 1 160 ? -9.976 13.561 31.043 1.000 37.633 160 LYS B CA 1
ATOM 2737 C C . LYS B 1 160 ? -11.110 12.764 30.391 1.000 39.370 160 LYS B C 1
ATOM 2738 O O . LYS B 1 160 ? -12.107 13.334 29.949 1.000 45.195 160 LYS B O 1
ATOM 2740 N N . HIS B 1 161 ? -10.987 11.436 30.374 1.000 36.789 161 HIS B N 1
ATOM 2741 C CA . HIS B 1 161 ? -11.946 10.582 29.711 1.000 34.583 161 HIS B CA 1
ATOM 2742 C C . HIS B 1 161 ? -12.772 9.787 30.706 1.000 36.252 161 HIS B C 1
ATOM 2743 O O . HIS B 1 161 ? -13.306 8.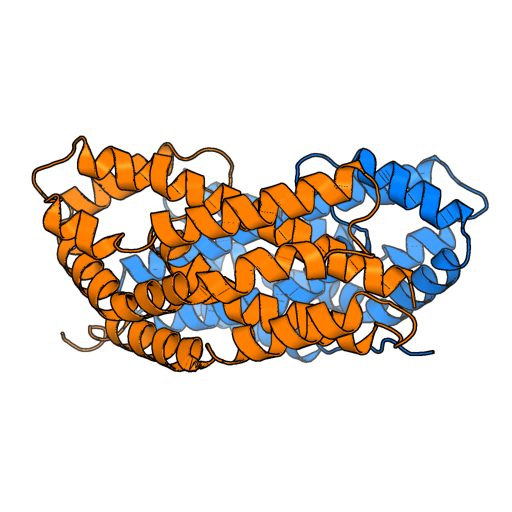737 30.332 1.000 33.622 161 HIS B O 1
ATOM 2750 N N . THR B 1 162 ? -12.924 10.328 31.922 1.000 35.745 162 THR B N 1
ATOM 2751 C CA . THR B 1 162 ? -13.689 9.646 32.953 1.000 39.691 162 THR B CA 1
ATOM 2752 C C . THR B 1 162 ? -14.745 10.601 33.489 1.000 36.445 162 THR B C 1
ATOM 2753 O O . THR B 1 162 ? -14.401 11.648 34.020 1.000 31.843 162 THR B O 1
ATOM 2757 N N . ASP B 1 163 ? -16.016 10.211 33.312 1.000 40.866 163 ASP B N 1
ATOM 2758 C CA . ASP B 1 163 ? -17.191 10.969 33.737 1.000 41.498 163 ASP B CA 1
ATOM 2759 C C . ASP B 1 163 ? -17.259 10.971 35.248 1.000 39.536 163 ASP B C 1
ATOM 2760 O O . ASP B 1 163 ? -16.765 10.033 35.839 1.000 39.610 163 ASP B O 1
ATOM 2762 N N . ASP B 1 164 ? -17.948 11.954 35.834 1.000 44.898 164 ASP B N 1
ATOM 2763 C CA . ASP B 1 164 ? -18.076 12.073 37.277 1.000 54.059 164 ASP B CA 1
ATOM 2764 C C . ASP B 1 164 ? -18.955 10.956 37.837 1.000 57.242 164 ASP B C 1
ATOM 2765 O O . ASP B 1 164 ? -18.961 10.736 39.047 1.000 55.727 164 ASP B O 1
ATOM 2770 N N . ASP B 1 165 ? -19.696 10.248 36.968 1.000 61.554 165 ASP B N 1
ATOM 2771 C CA . ASP B 1 165 ? -20.585 9.183 37.421 1.000 67.245 165 ASP B CA 1
ATOM 2772 C C . ASP B 1 165 ? -19.801 7.909 37.751 1.000 69.480 165 ASP B C 1
ATOM 2773 O O . ASP B 1 165 ? -20.327 7.055 38.468 1.000 72.123 165 ASP B O 1
ATOM 2778 N N . PHE B 1 166 ? -18.553 7.793 37.245 1.000 67.189 166 PHE B N 1
ATOM 2779 C CA . PHE B 1 166 ? -17.582 6.810 37.725 1.000 57.737 166 PHE B CA 1
ATOM 2780 C C . PHE B 1 166 ? -17.236 7.125 39.186 1.000 55.714 166 PHE B C 1
ATOM 2781 O O . PHE B 1 166 ? -16.851 8.266 39.501 1.000 52.151 166 PHE B O 1
ATOM 2789 N N . VAL B 1 167 ? -17.396 6.116 40.066 1.000 45.962 167 VAL B N 1
ATOM 2790 C CA . VAL B 1 167 ? -17.185 6.287 41.501 1.000 49.784 167 VAL B CA 1
ATOM 2791 C C . VAL B 1 167 ? -15.682 6.347 41.770 1.000 40.963 167 VAL B C 1
ATOM 2792 O O . VAL B 1 167 ? -15.239 6.960 42.739 1.000 35.539 167 VAL B O 1
ATOM 2794 N N . ASP B 1 168 ? -14.927 5.731 40.850 1.000 40.884 168 ASP B N 1
ATOM 2795 C CA . ASP B 1 168 ? -13.483 5.578 40.931 1.000 44.348 168 ASP B CA 1
ATOM 2796 C C . ASP B 1 168 ? -12.733 6.886 40.630 1.000 41.708 168 ASP B C 1
ATOM 2797 O O . ASP B 1 168 ? -11.532 6.957 40.852 1.000 40.031 168 ASP B O 1
ATOM 2802 N N . LYS B 1 169 ? -13.420 7.915 40.125 1.000 40.626 169 LYS B N 1
ATOM 2803 C CA . LYS B 1 169 ? -12.728 9.043 39.532 1.000 45.683 169 LYS B CA 1
ATOM 2804 C C . LYS B 1 169 ? -11.889 9.767 40.581 1.000 45.081 169 LYS B C 1
ATOM 2805 O O . LYS B 1 169 ? -10.726 10.060 40.345 1.000 42.814 169 LYS B O 1
ATOM 2811 N N . PRO B 1 170 ? -12.423 10.077 41.777 1.000 48.416 170 PRO B N 1
ATOM 2812 C CA . PRO B 1 170 ? -11.621 10.741 42.810 1.000 47.506 170 PRO B CA 1
ATOM 2813 C C . PRO B 1 170 ? -10.344 9.972 43.150 1.000 42.560 170 PRO B C 1
ATOM 2814 O O . PRO B 1 170 ? -9.287 10.575 43.302 1.000 36.413 170 PRO B O 1
ATOM 2818 N N . LYS B 1 171 ? -10.454 8.638 43.231 1.000 42.102 171 LYS B N 1
ATOM 2819 C CA . LYS B 1 171 ? -9.302 7.768 43.442 1.000 44.746 171 LYS B CA 1
ATOM 2820 C C . LYS B 1 171 ? -8.211 7.964 42.376 1.000 43.274 171 LYS B C 1
ATOM 2821 O O . LYS B 1 171 ? -7.023 7.985 42.697 1.000 48.255 171 LYS B O 1
ATOM 2827 N N . LEU B 1 172 ? -8.595 8.107 41.104 1.000 40.940 172 LEU B N 1
ATOM 2828 C CA . LEU B 1 172 ? -7.638 8.438 40.055 1.000 37.211 172 LEU B CA 1
ATOM 2829 C C . LEU B 1 172 ? -7.064 9.834 40.275 1.000 40.030 172 LEU B C 1
ATOM 2830 O O . LEU B 1 172 ? -5.889 10.048 40.022 1.000 44.501 172 LEU B O 1
ATOM 2835 N N . ILE B 1 173 ? -7.868 10.783 40.755 1.000 42.355 173 ILE B N 1
ATOM 2836 C CA . ILE B 1 173 ? -7.394 12.148 40.919 1.000 46.632 173 ILE B CA 1
ATOM 2837 C C . ILE B 1 173 ? -6.347 12.216 42.031 1.000 42.022 173 ILE B C 1
ATOM 2838 O O . ILE B 1 173 ? -5.295 12.808 41.857 1.000 38.516 173 ILE B O 1
ATOM 2843 N N . ASP B 1 174 ? -6.652 11.633 43.188 1.000 48.240 174 ASP B N 1
ATOM 2844 C CA . ASP B 1 174 ? -5.698 11.493 44.273 1.000 47.815 174 ASP B CA 1
ATOM 2845 C C . ASP B 1 174 ? -4.369 10.985 43.717 1.000 46.832 174 ASP B C 1
ATOM 2846 O O . ASP B 1 174 ? -3.315 11.577 43.959 1.000 41.392 174 ASP B O 1
ATOM 2851 N N . ALA B 1 175 ? -4.427 9.890 42.954 1.000 39.204 175 ALA B N 1
ATOM 2852 C CA . ALA B 1 175 ? -3.218 9.262 42.451 1.000 40.140 175 ALA B CA 1
ATOM 2853 C C . ALA B 1 175 ? -2.420 10.249 41.605 1.000 39.838 175 ALA B C 1
ATOM 2854 O O . ALA B 1 175 ? -1.233 10.465 41.844 1.000 43.049 175 ALA B O 1
ATOM 2856 N N . LEU B 1 176 ? -3.074 10.870 40.629 1.000 40.486 176 LEU B N 1
ATOM 2857 C CA . LEU B 1 176 ? -2.364 11.804 39.775 1.000 45.973 176 LEU B CA 1
ATOM 2858 C C . LEU B 1 176 ? -1.764 12.925 40.639 1.000 51.287 176 LEU B C 1
ATOM 2859 O O . LEU B 1 176 ? -0.618 13.324 40.420 1.000 53.458 176 LEU B O 1
ATOM 2864 N N . ASP B 1 177 ? -2.491 13.378 41.671 1.000 43.424 177 ASP B N 1
ATOM 2865 C CA . ASP B 1 177 ? -1.984 14.447 42.515 1.000 50.242 177 ASP B CA 1
ATOM 2866 C C . ASP B 1 177 ? -0.655 14.059 43.165 1.000 51.222 177 ASP B C 1
ATOM 2867 O O . ASP B 1 177 ? 0.265 14.875 43.205 1.000 55.445 177 ASP B O 1
ATOM 2872 N N . LYS B 1 178 ? -0.560 12.837 43.704 1.000 48.226 178 LYS B N 1
ATOM 2873 C CA . LYS B 1 178 ? 0.613 12.460 44.471 1.000 47.888 178 LYS B CA 1
ATOM 2874 C C . LYS B 1 178 ? 1.741 12.021 43.539 1.000 47.209 178 LYS B C 1
ATOM 2875 O O . LYS B 1 178 ? 2.913 12.251 43.833 1.000 51.848 178 LYS B O 1
ATOM 2881 N N . ILE B 1 179 ? 1.395 11.360 42.432 1.000 45.377 179 ILE B N 1
ATOM 2882 C CA . ILE B 1 179 ? 2.396 10.928 41.477 1.000 45.499 179 ILE B CA 1
ATOM 2883 C C . ILE B 1 179 ? 3.039 12.168 40.871 1.000 43.197 179 ILE B C 1
ATOM 2884 O O . ILE B 1 179 ? 4.249 12.232 40.730 1.000 41.643 179 ILE B O 1
ATOM 2889 N N . SER B 1 180 ? 2.209 13.143 40.505 1.000 48.388 180 SER B N 1
ATOM 2890 C CA . SER B 1 180 ? 2.713 14.387 39.963 1.000 54.216 180 SER B CA 1
ATOM 2891 C C . SER B 1 180 ? 3.709 15.034 40.929 1.000 53.236 180 SER B C 1
ATOM 2892 O O . SER B 1 180 ? 4.683 15.639 40.494 1.000 53.753 180 SER B O 1
ATOM 2895 N N . LYS B 1 181 ? 3.515 14.873 42.236 1.000 53.853 181 LYS B N 1
ATOM 2896 C CA . LYS B 1 181 ? 4.432 15.465 43.196 1.000 61.479 181 LYS B CA 1
ATOM 2897 C C . LYS B 1 181 ? 5.871 14.971 42.994 1.000 61.598 181 LYS B C 1
ATOM 2898 O O . LYS B 1 181 ? 6.773 15.564 43.570 1.000 60.117 181 LYS B O 1
ATOM 2900 N N . LEU B 1 182 ? 6.125 13.914 42.203 1.000 57.099 182 LEU B N 1
ATOM 2901 C CA . LEU B 1 182 ? 7.494 13.481 41.960 1.000 58.850 182 LEU B CA 1
ATOM 2902 C C . LEU B 1 182 ? 7.976 13.941 40.585 1.000 67.450 182 LEU B C 1
ATOM 2903 O O . LEU B 1 182 ? 8.558 13.174 39.823 1.000 63.084 182 LEU B O 1
ATOM 2908 N N . ALA B 1 183 ? 7.798 15.243 40.328 1.000 75.366 183 ALA B N 1
ATOM 2909 C CA . ALA B 1 183 ? 8.213 15.907 39.105 1.000 68.556 183 ALA B CA 1
ATOM 2910 C C . ALA B 1 183 ? 9.717 16.200 39.109 1.000 80.382 183 ALA B C 1
ATOM 2911 O O . ALA B 1 183 ? 10.242 16.787 38.162 1.000 84.614 183 ALA B O 1
ATOM 2913 N N . THR B 1 184 ? 10.418 15.792 40.177 1.000 84.607 184 THR B N 1
ATOM 2914 C CA . THR B 1 184 ? 11.865 15.927 40.278 1.000 69.462 184 THR B CA 1
ATOM 2915 C C . THR B 1 184 ? 12.603 14.952 39.347 1.000 64.146 184 THR B C 1
ATOM 2916 O O . THR B 1 184 ? 13.830 15.019 39.260 1.000 81.098 184 THR B O 1
ATOM 2920 N N . LEU B 1 185 ? 11.884 14.064 38.642 1.000 58.322 185 LEU B N 1
ATOM 2921 C CA . LEU B 1 185 ? 12.482 13.153 37.669 1.000 60.491 185 LEU B CA 1
ATOM 2922 C C . LEU B 1 185 ? 13.307 13.937 36.645 1.000 66.615 185 LEU B C 1
ATOM 2923 O O . LEU B 1 185 ? 14.333 13.448 36.157 1.000 56.763 185 LEU B O 1
ATOM 2925 N N . VAL B 1 186 ? 12.860 15.164 36.348 1.000 62.005 186 VAL B N 1
ATOM 2926 C CA . VAL B 1 186 ? 13.506 15.994 35.346 1.000 65.074 186 VAL B CA 1
ATOM 2927 C C . VAL B 1 186 ? 14.899 16.373 35.851 1.000 63.663 186 VAL B C 1
ATOM 2928 O O . VAL B 1 186 ? 15.889 16.296 35.114 1.000 61.220 186 VAL B O 1
ATOM 2932 N N . ASN B 1 187 ? 14.970 16.730 37.141 1.000 61.026 187 ASN B N 1
ATOM 2933 C CA . ASN B 1 187 ? 16.240 17.030 37.786 1.000 52.482 187 ASN B CA 1
ATOM 2934 C C . ASN B 1 187 ? 17.129 15.789 37.704 1.000 52.887 187 ASN B C 1
ATOM 2935 O O . ASN B 1 187 ? 18.328 15.929 37.457 1.000 45.266 187 ASN B O 1
ATOM 2937 N N . GLU B 1 188 ? 16.526 14.594 37.880 1.000 53.565 188 GLU B N 1
ATOM 2938 C CA . GLU B 1 188 ? 17.277 13.342 37.884 1.000 53.260 188 GLU B CA 1
ATOM 2939 C C . GLU B 1 188 ? 17.781 13.043 36.470 1.000 46.022 188 GLU B C 1
ATOM 2940 O O . GLU B 1 188 ? 18.956 12.757 36.287 1.000 40.164 188 GLU B O 1
ATOM 2942 N N . VAL B 1 189 ? 16.905 13.170 35.469 1.000 50.126 189 VAL B N 1
ATOM 2943 C CA . VAL B 1 189 ? 17.290 12.972 34.078 1.000 50.641 189 VAL B CA 1
ATOM 2944 C C . VAL B 1 189 ? 18.464 13.896 33.742 1.000 55.014 189 VAL B C 1
ATOM 2945 O O . VAL B 1 189 ? 19.484 13.438 33.224 1.000 60.186 189 VAL B O 1
ATOM 2949 N N . ILE B 1 190 ? 18.343 15.181 34.100 1.000 56.388 190 ILE B N 1
ATOM 2950 C CA . ILE B 1 190 ? 19.381 16.155 33.806 1.000 57.787 190 ILE B CA 1
ATOM 2951 C C . ILE B 1 190 ? 20.714 15.688 34.392 1.000 57.007 190 ILE B C 1
ATOM 2952 O O . ILE B 1 190 ? 21.718 15.650 33.675 1.000 60.159 190 ILE B O 1
ATOM 2954 N N . LYS B 1 191 ? 20.722 15.301 35.674 1.000 51.971 191 LYS B N 1
ATOM 2955 C CA . LYS B 1 191 ? 21.971 15.059 36.380 1.000 48.030 191 LYS B CA 1
ATOM 2956 C C . LYS B 1 191 ? 22.607 13.773 35.856 1.000 47.360 191 LYS B C 1
ATOM 2957 O O . LYS B 1 191 ? 23.829 13.714 35.781 1.000 48.576 191 LYS B O 1
ATOM 2959 N N . GLU B 1 192 ? 21.786 12.791 35.437 1.000 45.857 192 GLU B N 1
ATOM 2960 C CA . GLU B 1 192 ? 22.275 11.555 34.828 1.000 44.428 192 GLU B CA 1
ATOM 2961 C C . GLU B 1 192 ? 22.916 11.850 33.469 1.000 46.317 192 GLU B C 1
ATOM 2962 O O . GLU B 1 192 ? 23.955 11.271 33.147 1.000 44.032 192 GLU B O 1
ATOM 2964 N N . ARG B 1 193 ? 22.318 12.793 32.719 1.000 45.736 193 ARG B N 1
ATOM 2965 C CA . ARG B 1 193 ? 22.846 13.217 31.432 1.000 49.918 193 ARG B CA 1
ATOM 2966 C C . ARG B 1 193 ? 24.279 13.727 31.613 1.000 53.311 193 ARG B C 1
ATOM 2967 O O . ARG B 1 193 ? 25.218 13.189 31.016 1.000 45.494 193 ARG B O 1
ATOM 2970 N N . SER B 1 194 ? 24.433 14.706 32.528 1.000 56.670 194 SER B N 1
ATOM 2971 C CA . SER B 1 194 ? 25.698 15.402 32.730 1.000 60.949 194 SER B CA 1
ATOM 2972 C C . SER B 1 194 ? 26.802 14.396 33.039 1.000 61.504 194 SER B C 1
ATOM 2973 O O . SER B 1 194 ? 27.876 14.477 32.446 1.000 66.280 194 SER B O 1
ATOM 2976 N N . ARG B 1 195 ? 26.529 13.481 33.985 1.000 56.577 195 ARG B N 1
ATOM 2977 C CA . ARG B 1 195 ? 27.526 12.532 34.469 1.000 55.562 195 ARG B CA 1
ATOM 2978 C C . ARG B 1 195 ? 27.974 11.621 33.320 1.000 49.010 195 ARG B C 1
ATOM 2979 O O . ARG B 1 195 ? 29.168 11.419 33.140 1.000 41.878 195 ARG B O 1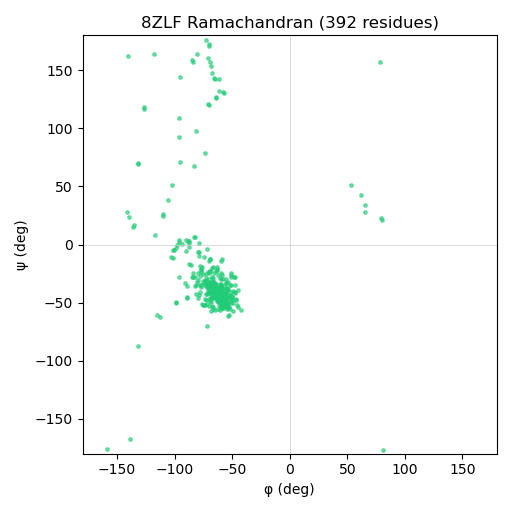
ATOM 2981 N N . ASN B 1 196 ? 27.014 11.161 32.505 1.000 46.208 196 ASN B N 1
ATOM 2982 C CA . ASN B 1 196 ? 27.256 10.253 31.393 1.000 47.132 196 ASN B CA 1
ATOM 2983 C C . ASN B 1 196 ? 28.114 10.922 30.309 1.000 47.516 196 ASN B C 1
ATOM 2984 O O . ASN B 1 196 ? 28.804 10.279 29.518 1.000 51.847 196 ASN B O 1
ATOM 2989 N N . GLN B 1 197 ? 28.081 12.240 30.243 1.000 45.955 197 GLN B N 1
ATOM 2990 C CA . GLN B 1 197 ? 28.732 12.907 29.139 1.000 49.929 197 GLN B CA 1
ATOM 2991 C C . GLN B 1 197 ? 29.866 13.802 29.632 1.000 50.911 197 GLN B C 1
ATOM 2992 O O . GLN B 1 197 ? 30.437 14.523 28.828 1.000 53.654 197 GLN B O 1
ATOM 2998 N N . LYS B 1 198 ? 30.215 13.728 30.926 1.000 46.030 198 LYS B N 1
ATOM 2999 C CA . LYS B 1 198 ? 31.199 14.628 31.496 1.000 48.873 198 LYS B CA 1
ATOM 3000 C C . LYS B 1 198 ? 32.533 14.480 30.779 1.000 46.991 198 LYS B C 1
ATOM 3001 O O . LYS B 1 198 ? 33.249 15.464 30.629 1.000 48.257 198 LYS B O 1
ATOM 3007 N N . LEU B 1 199 ? 32.865 13.261 30.351 1.000 48.882 199 LEU B N 1
ATOM 3008 C CA . LEU B 1 199 ? 34.199 12.983 29.851 1.000 52.169 199 LEU B CA 1
ATOM 3009 C C . LEU B 1 199 ? 34.211 12.843 28.326 1.000 51.928 199 LEU B C 1
ATOM 3010 O O . LEU B 1 199 ? 34.973 12.042 27.807 1.000 56.135 199 LEU B O 1
ATOM 3012 N N . LEU B 1 200 ? 33.426 13.651 27.600 1.000 65.185 200 LEU B N 1
ATOM 3013 C CA . LEU B 1 200 ? 33.679 13.874 26.179 1.000 81.437 200 LEU B CA 1
ATOM 3014 C C . LEU B 1 200 ? 34.974 14.664 26.000 1.000 88.949 200 LEU B C 1
ATOM 3015 O O . LEU B 1 200 ? 35.887 14.202 25.321 1.000 102.001 200 LEU B O 1
ATOM 3020 N N . GLU B 1 201 ? 35.043 15.852 26.617 1.000 92.156 201 GLU B N 1
ATOM 3021 C CA . GLU B 1 201 ? 36.210 16.716 26.511 1.000 86.943 201 GLU B CA 1
ATOM 3022 C C . GLU B 1 201 ? 37.357 16.093 27.312 1.000 81.010 201 GLU B C 1
ATOM 3023 O O . GLU B 1 201 ? 38.323 15.629 26.698 1.000 107.582 201 GLU B O 1
ATOM 3025 N N . LEU B 1 202 ? 37.286 16.068 28.657 1.000 62.414 202 LEU B N 1
ATOM 3026 C CA . LEU B 1 202 ? 38.394 15.469 29.399 1.000 59.733 202 LEU B CA 1
ATOM 3027 C C . LEU B 1 202 ? 37.882 14.504 30.443 1.000 30.742 202 LEU B C 1
ATOM 3028 O O . LEU B 1 202 ? 37.828 13.317 30.210 1.000 47.578 202 LEU B O 1
ATOM 3033 N N . VAL B 1 203 ? 37.583 14.976 31.582 1.000 20.046 203 VAL B N 1
ATOM 3034 C CA . VAL B 1 203 ? 37.283 14.075 32.654 1.000 32.247 203 VAL B CA 1
ATOM 3035 C C . VAL B 1 203 ? 35.758 13.949 32.821 1.000 36.992 203 VAL B C 1
ATOM 3036 O O . VAL B 1 203 ? 35.302 13.038 33.578 1.000 35.875 203 VAL B O 1
#